Protein AF-0000000084344601 (afdb_homodimer)

Nearest PDB structures (foldseek):
  6swl-assembly2_B  TM=9.431E-01  e=1.124E-11  Geobacillus stearothermophilus
  3b2n-assembly1_A  TM=9.362E-01  e=9.238E-10  Staphylococcus aureus
  4e7p-assembly2_A  TM=9.572E-01  e=5.594E-09  Streptococcus pneumoniae R6
  3eul-assembly2_B  TM=9.099E-01  e=3.622E-09  Mycobacterium tuberculosis
  6ekh-assembly1_Y  TM=9.350E-01  e=5.232E-08  Methanococcus maripaludis

InterPro domains:
  IPR001789 Signal transduction response regulator, receiver domain [PF00072] (4-116)
  IPR001789 Signal transduction response regulator, receiver domain [PS50110] (3-120)
  IPR001789 Signal transduction response regulator, receiver domain [SM00448] (2-116)
  IPR011006 CheY-like superfamily [SSF52172] (1-137)
  IPR051552 Hexose Phosphate Transport Regulator [PTHR42713] (1-142)

Secondary structure (DSSP, 8-state):
-EEEEEE-S-HHHHHHHHHHHHTSS--EEEEEEESSHHHHHHHHHHS--SEEEE-SS-SSS-HHHHHHHHHHTT---EEEEEES---HHHHHHHHHTT-SEEEESSPPHHHHHHHHHHHHHHHHHHHHHHHHHHTS-HHHHHHHHHHHHHS-S--TT------S---------TTS---HHHHHHHHHHHHTTTS---/-EEEEEE-S-HHHHHHHHHHHHTSS--EEEEEEESSHHHHHHHHHHS--SEEEE-SS-SSS-HHHHHHHHHHTT---EEEEEES---HHHHHHHHHTT-SEEEESSPPHHHHHHHHHHHHHHHHHHHHHHHHHHHS-HHHHHHHHHHHHHS-S--TT------S---------TTS---HHHHHHHHHHHHTTTS---

Foldseek 3Di:
DAAEEEEALDPVVLVVVVVLVVPDPDDYDHYYYYNALVVVLVVVVVDLHAEYEYEADGPPAGDLNSLVVCVVVVRNYAYEYEYQDPDPVVVVSCVVSVHQYYHHPPDDSVNVVVSVVSSVVVVVVVVVVLVVLLLPDPVVVCVVCCVVCVVPDPNPPPPPPVDDDDDHDDDDDVVPVPPPVVVCCVCCVPPVVPHVPD/DAAEEEEALDPVVLVVVVVLVVPDPDDYDHYYYYNALVVVLVVVVVDLHAEYEYEQDGPPHGDLNSLVVCVVLVRNYAYEYEYQDPDPVVVVSCVVSVHQYYHHPPDDSVNVVVSVVSSVVVVVVVVVVVVVLVPAAQVVVCVVVVVVPVVPDDPPNPVPPVPDDDDHGHDDDVVPVPPPPVVQCVCCVPPVVPHPPD

Sequence (396 aa):
MLNILIVDDEYLIREKLKKYIKESSFSVNLLVEANNGLDALDIIKKFDIHIALTDIRMPLLNGLEFIEEIKKNDYKTKVIFLTGFEKFEYAKKAIDFNAIDYLLKPIKKEVLYKSINKALNLIDKEEKNMLAINNLEENDKYSFLFNLLYDYENLNNCPLNIKNTNFIFITIDLNKSVNNNYIYKFLYNNFINNYEVIMLNILIVDDEYLIREKLKKYIKESSFSVNLLVEANNGLDALDIIKKFDIHIALTDIRMPLLNGLEFIEEIKKNDYKTKVIFLTGFEKFEYAKKAIDFNAIDYLLKPIKKEVLYKSINKALNLIDKEEKNMLAINNLEENDKYSFLFNLLYDYENLNNCPLNIKNTNFIFITIDLNKSVNNNYIYKFLYNNFINNYEVI

Organism: NCBI:txid1533

Structure (mmCIF, N/CA/C/O backbone):
data_AF-0000000084344601-model_v1
#
loop_
_entity.id
_entity.type
_entity.pdbx_description
1 polymer 'Stage 0 sporulation protein A homolog'
#
loop_
_atom_site.group_PDB
_atom_site.id
_atom_site.type_symbol
_atom_site.label_atom_id
_atom_site.label_alt_id
_atom_site.label_comp_id
_atom_site.label_asym_id
_atom_site.label_entity_id
_atom_site.label_seq_id
_atom_site.pdbx_PDB_ins_code
_atom_site.Cartn_x
_atom_site.Cartn_y
_atom_site.Cartn_z
_atom_site.occupancy
_atom_site.B_iso_or_equiv
_atom_site.auth_seq_id
_atom_site.auth_comp_id
_atom_site.auth_asym_id
_atom_site.auth_atom_id
_atom_site.pdbx_PDB_model_num
ATOM 1 N N . MET A 1 1 ? 16.062 -6.688 -13.141 1 83.56 1 MET A N 1
ATOM 2 C CA . MET A 1 1 ? 15.336 -7.82 -13.703 1 83.56 1 MET A CA 1
ATOM 3 C C . MET A 1 1 ? 14.344 -8.383 -12.688 1 83.56 1 MET A C 1
ATOM 5 O O . MET A 1 1 ? 14.578 -8.305 -11.477 1 83.56 1 MET A O 1
ATOM 9 N N . LEU A 1 2 ? 13.188 -8.945 -13.234 1 94 2 LEU A N 1
ATOM 10 C CA . LEU A 1 2 ? 12.039 -9.281 -12.406 1 94 2 LEU A CA 1
ATOM 11 C C . LEU A 1 2 ? 11.953 -10.789 -12.195 1 94 2 LEU A C 1
ATOM 13 O O . LEU A 1 2 ? 12.109 -11.57 -13.141 1 94 2 LEU A O 1
ATOM 17 N N . ASN A 1 3 ? 11.852 -11.242 -10.984 1 97.38 3 ASN A N 1
ATOM 18 C CA . ASN A 1 3 ? 11.516 -12.617 -10.641 1 97.38 3 ASN A CA 1
ATOM 19 C C . ASN A 1 3 ? 10.047 -12.766 -10.266 1 97.38 3 ASN A C 1
ATOM 21 O O . ASN A 1 3 ? 9.578 -12.148 -9.312 1 97.38 3 ASN A O 1
ATOM 25 N N . ILE A 1 4 ? 9.344 -13.594 -11.055 1 98.56 4 ILE A N 1
ATOM 26 C CA . ILE A 1 4 ? 7.902 -13.727 -10.883 1 98.56 4 ILE A CA 1
ATOM 27 C C . ILE A 1 4 ? 7.559 -15.18 -10.57 1 98.56 4 ILE A C 1
ATOM 29 O O . ILE A 1 4 ? 8.102 -16.109 -11.18 1 98.56 4 ILE A O 1
ATOM 33 N N . LEU A 1 5 ? 6.75 -15.344 -9.617 1 98.81 5 LEU A N 1
ATOM 34 C CA . LEU A 1 5 ? 6.227 -16.656 -9.234 1 98.81 5 LEU A CA 1
ATOM 35 C C . LEU A 1 5 ? 4.742 -16.766 -9.57 1 98.81 5 LEU A C 1
ATOM 37 O O . LEU A 1 5 ? 3.955 -15.883 -9.227 1 98.81 5 LEU A O 1
ATOM 41 N N . ILE A 1 6 ? 4.414 -17.75 -10.32 1 98.75 6 ILE A N 1
ATOM 42 C CA . ILE A 1 6 ? 3.021 -18.047 -10.633 1 98.75 6 ILE A CA 1
ATOM 43 C C . ILE A 1 6 ? 2.547 -19.234 -9.797 1 98.75 6 ILE A C 1
ATOM 45 O O . ILE A 1 6 ? 3.16 -20.312 -9.82 1 98.75 6 ILE A O 1
ATOM 49 N N . VAL A 1 7 ? 1.423 -19.047 -9.062 1 98.75 7 VAL A N 1
ATOM 50 C CA . VAL A 1 7 ? 0.937 -20.078 -8.156 1 98.75 7 VAL A CA 1
ATOM 51 C C . VAL A 1 7 ? -0.523 -20.406 -8.469 1 98.75 7 VAL A C 1
ATOM 53 O O . VAL A 1 7 ? -1.406 -19.562 -8.258 1 98.75 7 VAL A O 1
ATOM 56 N N . ASP A 1 8 ? -0.803 -21.578 -8.961 1 98.31 8 ASP A N 1
ATOM 57 C CA . ASP A 1 8 ? -2.139 -22.047 -9.32 1 98.31 8 ASP A CA 1
ATOM 58 C C . ASP A 1 8 ? -2.178 -23.562 -9.43 1 98.31 8 ASP A C 1
ATOM 60 O O . ASP A 1 8 ? -1.248 -24.172 -9.961 1 98.31 8 ASP A O 1
ATOM 64 N N . ASP A 1 9 ? -3.236 -24.141 -8.875 1 97.81 9 ASP A N 1
ATOM 65 C CA . ASP A 1 9 ? -3.268 -25.594 -8.898 1 97.81 9 ASP A CA 1
ATOM 66 C C . ASP A 1 9 ? -3.643 -26.109 -10.289 1 97.81 9 ASP A C 1
ATOM 68 O O . ASP A 1 9 ? -3.434 -27.281 -10.594 1 97.81 9 ASP A O 1
ATOM 72 N N . GLU A 1 10 ? -4.176 -25.266 -11.133 1 97 10 GLU A N 1
ATOM 73 C CA . GLU A 1 10 ? -4.559 -25.656 -12.484 1 97 10 GLU A CA 1
ATOM 74 C C . GLU A 1 10 ? -3.434 -25.391 -13.477 1 97 10 GLU A C 1
ATOM 76 O O . GLU A 1 10 ? -3.076 -24.25 -13.727 1 97 10 GLU A O 1
ATOM 81 N N . TYR A 1 11 ? -2.98 -26.453 -14.07 1 97.12 11 TYR A N 1
ATOM 82 C CA . TYR A 1 11 ? -1.851 -26.406 -14.992 1 97.12 11 TYR A CA 1
ATOM 83 C C . TYR A 1 11 ? -2.125 -25.438 -16.141 1 97.12 11 TYR A C 1
ATOM 85 O O . TYR A 1 11 ? -1.258 -24.641 -16.516 1 97.12 11 TYR A O 1
ATOM 93 N N . LEU A 1 12 ? -3.34 -25.484 -16.703 1 97.06 12 LEU A N 1
ATOM 94 C CA . LEU A 1 12 ? -3.684 -24.672 -17.875 1 97.06 12 LEU A CA 1
ATOM 95 C C . LEU A 1 12 ? -3.65 -23.188 -17.547 1 97.06 12 LEU A C 1
ATOM 97 O O . LEU A 1 12 ? -3.303 -22.359 -18.391 1 97.06 12 LEU A O 1
ATOM 101 N N . ILE A 1 13 ? -3.977 -22.812 -16.344 1 97.06 13 ILE A N 1
ATOM 102 C CA . ILE A 1 13 ? -3.953 -21.422 -15.914 1 97.06 13 ILE A CA 1
ATOM 103 C C . ILE A 1 13 ? -2.508 -20.938 -15.805 1 97.06 13 ILE A C 1
ATOM 105 O O . ILE A 1 13 ? -2.18 -19.844 -16.266 1 97.06 13 ILE A O 1
ATOM 109 N N . ARG A 1 14 ? -1.645 -21.797 -15.234 1 98.25 14 ARG A N 1
ATOM 110 C CA . ARG A 1 14 ? -0.236 -21.422 -15.133 1 98.25 14 ARG A CA 1
ATOM 111 C C . ARG A 1 14 ? 0.372 -21.203 -16.516 1 98.25 14 ARG A C 1
ATOM 113 O O . ARG A 1 14 ? 1.075 -20.203 -16.719 1 98.25 14 ARG A O 1
ATOM 120 N N . GLU A 1 15 ? 0.063 -22.062 -17.406 1 97.62 15 GLU A N 1
ATOM 121 C CA . GLU A 1 15 ? 0.603 -21.953 -18.766 1 97.62 15 GLU A CA 1
ATOM 122 C C . GLU A 1 15 ? 0.131 -20.672 -19.438 1 97.62 15 GLU A C 1
ATOM 124 O O . GLU A 1 15 ? 0.909 -20 -20.125 1 97.62 15 GLU A O 1
ATOM 129 N N . LYS A 1 16 ? -1.14 -20.375 -19.297 1 97.56 16 LYS A N 1
ATOM 130 C CA . LYS A 1 16 ? -1.704 -19.156 -19.859 1 97.56 16 LYS A CA 1
ATOM 131 C C . LYS A 1 16 ? -1.012 -17.922 -19.312 1 97.56 16 LYS A C 1
ATOM 133 O O . LYS A 1 16 ? -0.646 -17.016 -20.062 1 97.56 16 LYS A O 1
ATOM 138 N N . LEU A 1 17 ? -0.793 -17.844 -18.016 1 98.12 17 LEU A N 1
ATOM 139 C CA . LEU A 1 17 ? -0.157 -16.703 -17.375 1 98.12 17 LEU A CA 1
ATOM 140 C C . LEU A 1 17 ? 1.299 -16.578 -17.797 1 98.12 17 LEU A C 1
ATOM 142 O O . LEU A 1 17 ? 1.79 -15.469 -18.016 1 98.12 17 LEU A O 1
ATOM 146 N N . LYS A 1 18 ? 1.934 -17.734 -17.922 1 97.94 18 LYS A N 1
ATOM 147 C CA . LYS A 1 18 ? 3.305 -17.719 -18.422 1 97.94 18 LYS A CA 1
ATOM 148 C C . LYS A 1 18 ? 3.377 -17.094 -19.812 1 97.94 18 LYS A C 1
ATOM 150 O O . LYS A 1 18 ? 4.262 -16.266 -20.078 1 97.94 18 LYS A O 1
ATOM 155 N N . LYS A 1 19 ? 2.457 -17.531 -20.609 1 97.25 19 LYS A N 1
ATOM 156 C CA . LYS A 1 19 ? 2.408 -17 -21.953 1 97.25 19 LYS A CA 1
ATOM 157 C C . LYS A 1 19 ? 2.201 -15.484 -21.953 1 97.25 19 LYS A C 1
ATOM 159 O O . LYS A 1 19 ? 2.873 -14.75 -22.672 1 97.25 19 LYS A O 1
ATOM 164 N N . TYR A 1 20 ? 1.241 -14.953 -21.109 1 97.75 20 TYR A N 1
ATOM 165 C CA . TYR A 1 20 ? 0.985 -13.523 -20.984 1 97.75 20 TYR A CA 1
ATOM 166 C C . TYR A 1 20 ? 2.252 -12.773 -20.594 1 97.75 20 TYR A C 1
ATOM 168 O O . TYR A 1 20 ? 2.562 -11.727 -21.156 1 97.75 20 TYR A O 1
ATOM 176 N N . ILE A 1 21 ? 3.023 -13.367 -19.656 1 97.88 21 ILE A N 1
ATOM 177 C CA . ILE A 1 21 ? 4.207 -12.695 -19.125 1 97.88 21 ILE A CA 1
ATOM 178 C C . ILE A 1 21 ? 5.309 -12.688 -20.188 1 97.88 21 ILE A C 1
ATOM 180 O O . ILE A 1 21 ? 5.973 -11.664 -20.391 1 97.88 21 ILE A O 1
ATOM 184 N N . LYS A 1 22 ? 5.469 -13.773 -20.859 1 96.31 22 LYS A N 1
ATOM 185 C CA . LYS A 1 22 ? 6.504 -13.891 -21.891 1 96.31 22 LYS A CA 1
ATOM 186 C C . LYS A 1 22 ? 6.234 -12.938 -23.047 1 96.31 22 LYS A C 1
ATOM 188 O O . LYS A 1 22 ? 7.172 -12.438 -23.688 1 96.31 22 LYS A O 1
ATOM 193 N N . GLU A 1 23 ? 4.988 -12.695 -23.312 1 96.31 23 GLU A N 1
ATOM 194 C CA . GLU A 1 23 ? 4.598 -11.82 -24.422 1 96.31 23 GLU A CA 1
ATOM 195 C C . GLU A 1 23 ? 4.668 -10.352 -24 1 96.31 23 GLU A C 1
ATOM 197 O O . GLU A 1 23 ? 4.535 -9.461 -24.844 1 96.31 23 GLU A O 1
ATOM 202 N N . SER A 1 24 ? 4.852 -10.102 -22.75 1 95.88 24 SER A N 1
ATOM 203 C CA . SER A 1 24 ? 4.879 -8.734 -22.234 1 95.88 24 SER A CA 1
ATOM 204 C C . SER A 1 24 ? 6.238 -8.078 -22.469 1 95.88 24 SER A C 1
ATOM 206 O O . SER A 1 24 ? 7.16 -8.719 -22.984 1 95.88 24 SER A O 1
ATOM 208 N N . SER A 1 25 ? 6.324 -6.762 -22.141 1 94.56 25 SER A N 1
ATOM 209 C CA . SER A 1 25 ? 7.57 -6.016 -22.266 1 94.56 25 SER A CA 1
ATOM 210 C C . SER A 1 25 ? 8.367 -6.039 -20.969 1 94.56 25 SER A C 1
ATOM 212 O O . SER A 1 25 ? 9.359 -5.324 -20.828 1 94.56 25 SER A O 1
ATOM 214 N N . PHE A 1 26 ? 7.922 -6.879 -20.031 1 95.12 26 PHE A N 1
ATOM 215 C CA . PHE A 1 26 ? 8.609 -6.926 -18.734 1 95.12 26 PHE A CA 1
ATOM 216 C C . PHE A 1 26 ? 9.969 -7.594 -18.875 1 95.12 26 PHE A C 1
ATOM 218 O O . PHE A 1 26 ? 10.117 -8.578 -19.609 1 95.12 26 PHE A O 1
ATOM 225 N N . SER A 1 27 ? 10.961 -7.078 -18.234 1 94.31 27 SER A N 1
ATOM 226 C CA . SER A 1 27 ? 12.266 -7.719 -18.156 1 94.31 27 SER A CA 1
ATOM 227 C C . SER A 1 27 ? 12.289 -8.797 -17.078 1 94.31 27 SER A C 1
ATOM 229 O O . SER A 1 27 ? 12.672 -8.531 -15.93 1 94.31 27 SER A O 1
ATOM 231 N N . VAL A 1 28 ? 12.016 -10.023 -17.469 1 95.94 28 VAL A N 1
ATOM 232 C CA . VAL A 1 28 ? 11.859 -11.125 -16.516 1 95.94 28 VAL A CA 1
ATOM 233 C C . VAL A 1 28 ? 13.148 -11.938 -16.453 1 95.94 28 VAL A C 1
ATOM 235 O O . VAL A 1 28 ? 13.656 -12.383 -17.5 1 95.94 28 VAL A O 1
ATOM 238 N N . ASN A 1 29 ? 13.664 -12.031 -15.352 1 95 29 ASN A N 1
ATOM 239 C CA . ASN A 1 29 ? 14.859 -12.836 -15.117 1 95 29 ASN A CA 1
ATOM 240 C C . ASN A 1 29 ? 14.508 -14.273 -14.766 1 95 29 ASN A C 1
ATOM 242 O O . ASN A 1 29 ? 15.133 -15.211 -15.258 1 95 29 ASN A O 1
ATOM 246 N N . LEU A 1 30 ? 13.555 -14.422 -13.891 1 96.19 30 LEU A N 1
ATOM 247 C CA . LEU A 1 30 ? 13.125 -15.727 -13.406 1 96.19 30 LEU A CA 1
ATOM 248 C C . LEU A 1 30 ? 11.602 -15.828 -13.406 1 96.19 30 LEU A C 1
ATOM 250 O O . LEU A 1 30 ? 10.914 -14.93 -12.93 1 96.19 30 LEU A O 1
ATOM 254 N N . LEU A 1 31 ? 11.117 -16.828 -14.102 1 98.06 31 LEU A N 1
ATOM 255 C CA . LEU A 1 31 ? 9.695 -17.156 -14.102 1 98.06 31 LEU A CA 1
ATOM 256 C C . LEU A 1 31 ? 9.461 -18.594 -13.633 1 98.06 31 LEU A C 1
ATOM 258 O O . LEU A 1 31 ? 9.758 -19.547 -14.359 1 98.06 31 LEU A O 1
ATOM 262 N N . VAL A 1 32 ? 9.008 -18.734 -12.391 1 98.19 32 VAL A N 1
ATOM 263 C CA . VAL A 1 32 ? 8.836 -20.062 -11.797 1 98.19 32 VAL A CA 1
ATOM 264 C C . VAL A 1 32 ? 7.379 -20.266 -11.398 1 98.19 32 VAL A C 1
ATOM 266 O O . VAL A 1 32 ? 6.598 -19.312 -11.375 1 98.19 32 VAL A O 1
ATOM 269 N N . GLU A 1 33 ? 7.031 -21.516 -11.195 1 98.44 33 GLU A N 1
ATOM 270 C CA . GLU A 1 33 ? 5.637 -21.844 -10.922 1 98.44 33 GLU A CA 1
ATOM 271 C C . GLU A 1 33 ? 5.52 -22.781 -9.727 1 98.44 33 GLU A C 1
ATOM 273 O O . GLU A 1 33 ? 6.477 -23.484 -9.391 1 98.44 33 GLU A O 1
ATOM 278 N N . ALA A 1 34 ? 4.395 -22.766 -9.07 1 98.5 34 ALA A N 1
ATOM 279 C CA . ALA A 1 34 ? 3.99 -23.703 -8.023 1 98.5 34 ALA A CA 1
ATOM 280 C C . ALA A 1 34 ? 2.512 -24.047 -8.141 1 98.5 34 ALA A C 1
ATOM 282 O O . ALA A 1 34 ? 1.724 -23.281 -8.695 1 98.5 34 ALA A O 1
ATOM 283 N N . ASN A 1 35 ? 2.16 -25.203 -7.633 1 97.81 35 ASN A N 1
ATOM 284 C CA . ASN A 1 35 ? 0.772 -25.625 -7.777 1 97.81 35 ASN A CA 1
ATOM 285 C C . ASN A 1 35 ? 0.037 -25.594 -6.438 1 97.81 35 ASN A C 1
ATOM 287 O O . ASN A 1 35 ? -1.095 -26.062 -6.336 1 97.81 35 ASN A O 1
ATOM 291 N N . ASN A 1 36 ? 0.717 -25.109 -5.449 1 97.62 36 ASN A N 1
ATOM 292 C CA . ASN A 1 36 ? 0.125 -24.875 -4.133 1 97.62 36 ASN A CA 1
ATOM 293 C C . ASN A 1 36 ? 0.944 -23.875 -3.32 1 97.62 36 ASN A C 1
ATOM 295 O O . ASN A 1 36 ? 2.072 -23.547 -3.689 1 97.62 36 ASN A O 1
ATOM 299 N N . GLY A 1 37 ? 0.328 -23.391 -2.188 1 97.81 37 GLY A N 1
ATOM 300 C CA . GLY A 1 37 ? 0.957 -22.344 -1.388 1 97.81 37 GLY A CA 1
ATOM 301 C C . GLY A 1 37 ? 2.225 -22.812 -0.697 1 97.81 37 GLY A C 1
ATOM 302 O O . GLY A 1 37 ? 3.148 -22.016 -0.486 1 97.81 37 GLY A O 1
ATOM 303 N N . LEU A 1 38 ? 2.268 -24.094 -0.333 1 97.56 38 LEU A N 1
ATOM 304 C CA . LEU A 1 38 ? 3.436 -24.609 0.364 1 97.56 38 LEU A CA 1
ATOM 305 C C . LEU A 1 38 ? 4.656 -24.625 -0.551 1 97.56 38 LEU A C 1
ATOM 307 O O . LEU A 1 38 ? 5.734 -24.172 -0.16 1 97.56 38 LEU A O 1
ATOM 311 N N . ASP A 1 39 ? 4.441 -25.156 -1.732 1 98 39 ASP A N 1
ATOM 312 C CA . ASP A 1 39 ? 5.512 -25.156 -2.725 1 98 39 ASP A CA 1
ATOM 313 C C . ASP A 1 39 ? 5.938 -23.734 -3.061 1 98 39 ASP A C 1
ATOM 315 O O . ASP A 1 39 ? 7.129 -23.453 -3.242 1 98 39 ASP A O 1
ATOM 319 N N . ALA A 1 40 ? 4.98 -22.844 -3.172 1 98.56 40 ALA A N 1
ATOM 320 C CA . ALA A 1 40 ? 5.262 -21.438 -3.459 1 98.56 40 ALA A CA 1
ATOM 321 C C . ALA A 1 40 ? 6.156 -20.828 -2.385 1 98.56 40 ALA A C 1
ATOM 323 O O . ALA A 1 40 ? 7.105 -20.109 -2.695 1 98.56 40 ALA A O 1
ATOM 324 N N . LEU A 1 41 ? 5.836 -21.109 -1.119 1 97.31 41 LEU A N 1
ATOM 325 C CA . LEU A 1 41 ? 6.613 -20.594 -0.001 1 97.31 41 LEU A CA 1
ATOM 326 C C . LEU A 1 41 ? 8.047 -21.109 -0.05 1 97.31 41 LEU A C 1
ATOM 328 O O . LEU A 1 41 ? 8.992 -20.359 0.218 1 97.31 41 LEU A O 1
ATOM 332 N N . ASP A 1 42 ? 8.203 -22.391 -0.429 1 96.88 42 ASP A N 1
ATOM 333 C CA . ASP A 1 42 ? 9.531 -22.969 -0.557 1 96.88 42 ASP A CA 1
ATOM 334 C C . ASP A 1 42 ? 10.352 -22.234 -1.616 1 96.88 42 ASP A C 1
ATOM 336 O O . ASP A 1 42 ? 11.555 -22.031 -1.438 1 96.88 42 ASP A O 1
ATOM 340 N N . ILE A 1 43 ? 9.719 -21.859 -2.656 1 98.12 43 ILE A N 1
ATOM 341 C CA . ILE A 1 43 ? 10.391 -21.172 -3.744 1 98.12 43 ILE A CA 1
ATOM 342 C C . ILE A 1 43 ? 10.828 -19.781 -3.277 1 98.12 43 ILE A C 1
ATOM 344 O O . ILE A 1 43 ? 11.945 -19.344 -3.566 1 98.12 43 ILE A O 1
ATOM 348 N N . ILE A 1 44 ? 9.977 -19.094 -2.539 1 96.44 44 ILE A N 1
ATOM 349 C CA . ILE A 1 44 ? 10.273 -17.75 -2.062 1 96.44 44 ILE A CA 1
ATOM 350 C C . ILE A 1 44 ? 11.461 -17.797 -1.104 1 96.44 44 ILE A C 1
ATOM 352 O O . ILE A 1 44 ? 12.281 -16.875 -1.077 1 96.44 44 ILE A O 1
ATOM 356 N N . LYS A 1 45 ? 11.578 -18.906 -0.412 1 90.44 45 LYS A N 1
ATOM 357 C CA . LYS A 1 45 ? 12.688 -19.094 0.518 1 90.44 45 LYS A CA 1
ATOM 358 C C . LYS A 1 45 ? 14.008 -19.25 -0.229 1 90.44 45 LYS A C 1
ATOM 360 O O . LYS A 1 45 ? 15.062 -18.875 0.28 1 90.44 45 LYS A O 1
ATOM 365 N N . LYS A 1 46 ? 13.906 -19.797 -1.403 1 91.38 46 LYS A N 1
ATOM 366 C CA . LYS A 1 46 ? 15.102 -20.172 -2.154 1 91.38 46 LYS A CA 1
ATOM 367 C C . LYS A 1 46 ? 15.5 -19.078 -3.137 1 91.38 46 LYS A C 1
ATOM 369 O O . LYS A 1 46 ? 16.672 -18.938 -3.473 1 91.38 46 LYS A O 1
ATOM 374 N N . PHE A 1 47 ? 14.469 -18.359 -3.572 1 92.69 47 PHE A N 1
ATOM 375 C CA . PHE A 1 47 ? 14.711 -17.359 -4.602 1 92.69 47 PHE A CA 1
ATOM 376 C C . PHE A 1 47 ? 14.172 -16 -4.172 1 92.69 47 PHE A C 1
ATOM 378 O O . PHE A 1 47 ? 13.211 -15.93 -3.398 1 92.69 47 PHE A O 1
ATOM 385 N N . ASP A 1 48 ? 14.797 -14.938 -4.648 1 92.38 48 ASP A N 1
ATOM 386 C CA . ASP A 1 48 ? 14.281 -13.586 -4.434 1 92.38 48 ASP A CA 1
ATOM 387 C C . ASP A 1 48 ? 13.125 -13.281 -5.387 1 92.38 48 ASP A C 1
ATOM 389 O O . ASP A 1 48 ? 13.336 -12.734 -6.469 1 92.38 48 ASP A O 1
ATOM 393 N N . ILE A 1 49 ? 11.984 -13.602 -4.988 1 97.81 49 ILE A N 1
ATOM 394 C CA . ILE A 1 49 ? 10.797 -13.391 -5.805 1 97.81 49 ILE A CA 1
ATOM 395 C C . ILE A 1 49 ? 10.25 -11.984 -5.574 1 97.81 49 ILE A C 1
ATOM 397 O O . ILE A 1 49 ? 9.977 -11.602 -4.434 1 97.81 49 ILE A O 1
ATOM 401 N N . HIS A 1 50 ? 10.055 -11.289 -6.652 1 97.81 50 HIS A N 1
ATOM 402 C CA . HIS A 1 50 ? 9.57 -9.922 -6.535 1 97.81 50 HIS A CA 1
ATOM 403 C C . HIS A 1 50 ? 8.047 -9.883 -6.508 1 97.81 50 HIS A C 1
ATOM 405 O O . HIS A 1 50 ? 7.453 -9.164 -5.699 1 97.81 50 HIS A O 1
ATOM 411 N N . ILE A 1 51 ? 7.41 -10.648 -7.395 1 98.56 51 ILE A N 1
ATOM 412 C CA . ILE A 1 51 ? 5.957 -10.648 -7.539 1 98.56 51 ILE A CA 1
ATOM 413 C C . ILE A 1 51 ? 5.438 -12.078 -7.555 1 98.56 51 ILE A C 1
ATOM 415 O O . ILE A 1 51 ? 6.008 -12.945 -8.219 1 98.56 51 ILE A O 1
ATOM 419 N N . ALA A 1 52 ? 4.449 -12.336 -6.809 1 98.81 52 ALA A N 1
ATOM 420 C CA . ALA A 1 52 ? 3.74 -13.617 -6.859 1 98.81 52 ALA A CA 1
ATOM 421 C C . ALA A 1 52 ? 2.314 -13.43 -7.371 1 98.81 52 ALA A C 1
ATOM 423 O O . ALA A 1 52 ? 1.541 -12.648 -6.809 1 98.81 52 ALA A O 1
ATOM 424 N N . LEU A 1 53 ? 1.981 -14.07 -8.477 1 98.81 53 LEU A N 1
ATOM 425 C CA . LEU A 1 53 ? 0.616 -14.203 -8.969 1 98.81 53 LEU A CA 1
ATOM 426 C C . LEU A 1 53 ? -0.033 -15.477 -8.445 1 98.81 53 LEU A C 1
ATOM 428 O O . LEU A 1 53 ? 0.399 -16.578 -8.773 1 98.81 53 LEU A O 1
ATOM 432 N N . THR A 1 54 ? -1.074 -15.305 -7.621 1 98.62 54 THR A N 1
ATOM 433 C CA . THR A 1 54 ? -1.501 -16.516 -6.922 1 98.62 54 THR A CA 1
ATOM 434 C C . THR A 1 54 ? -3.021 -16.641 -6.934 1 98.62 54 THR A C 1
ATOM 436 O O . THR A 1 54 ? -3.732 -15.641 -6.785 1 98.62 54 THR A O 1
ATOM 439 N N . ASP A 1 55 ? -3.492 -17.812 -7.121 1 98.31 55 ASP A N 1
ATOM 440 C CA . ASP A 1 55 ? -4.875 -18.172 -6.828 1 98.31 55 ASP A CA 1
ATOM 441 C C . ASP A 1 55 ? -5.137 -18.172 -5.324 1 98.31 55 ASP A C 1
ATOM 443 O O . ASP A 1 55 ? -4.199 -18.234 -4.527 1 98.31 55 ASP A O 1
ATOM 447 N N . ILE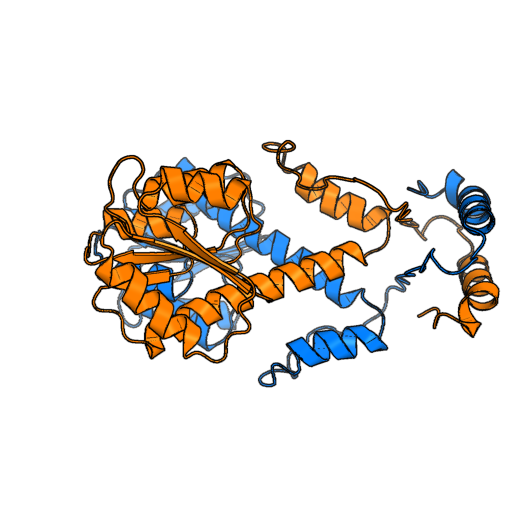 A 1 56 ? -6.398 -18.094 -4.977 1 98.12 56 ILE A N 1
ATOM 448 C CA . ILE A 1 56 ? -6.742 -18.125 -3.561 1 98.12 56 ILE A CA 1
ATOM 449 C C . ILE A 1 56 ? -7.031 -19.562 -3.131 1 98.12 56 ILE A C 1
ATOM 451 O O . ILE A 1 56 ? -6.48 -20.047 -2.137 1 98.12 56 ILE A O 1
ATOM 455 N N . ARG A 1 57 ? -7.891 -20.219 -3.885 1 97.12 57 ARG A N 1
ATOM 456 C CA . ARG A 1 57 ? -8.242 -21.594 -3.521 1 97.12 57 ARG A CA 1
ATOM 457 C C . ARG A 1 57 ? -7.289 -22.594 -4.16 1 97.12 57 ARG A C 1
ATOM 459 O O . ARG A 1 57 ? -7.301 -22.781 -5.379 1 97.12 57 ARG A O 1
ATOM 466 N N . MET A 1 58 ? -6.496 -23.219 -3.402 1 97.25 58 MET A N 1
ATOM 467 C CA . MET A 1 58 ? -5.559 -24.25 -3.809 1 97.25 58 MET A CA 1
ATOM 468 C C . MET A 1 58 ? -5.34 -25.266 -2.682 1 97.25 58 MET A C 1
ATOM 470 O O . MET A 1 58 ? -5.613 -24.969 -1.519 1 97.25 58 MET A O 1
ATOM 474 N N . PRO A 1 59 ? -4.891 -26.422 -3.02 1 96.62 59 PRO A N 1
ATOM 475 C CA . PRO A 1 59 ? -4.652 -27.422 -1.975 1 96.62 59 PRO A CA 1
ATOM 476 C C . PRO A 1 59 ? -3.492 -27.047 -1.054 1 96.62 59 PRO A C 1
ATOM 478 O O . PRO A 1 59 ? -2.693 -26.172 -1.387 1 96.62 59 PRO A O 1
ATOM 481 N N . LEU A 1 60 ? -3.449 -27.672 0.243 1 96.38 60 LEU A N 1
ATOM 482 C CA . LEU A 1 60 ? -2.393 -27.547 1.242 1 96.38 60 LEU A CA 1
ATOM 483 C C . LEU A 1 60 ? -2.408 -26.172 1.888 1 96.38 60 LEU A C 1
ATOM 485 O O . LEU A 1 60 ? -3.189 -25.922 2.807 1 96.38 60 LEU A O 1
ATOM 489 N N . LEU A 1 61 ? -1.721 -25.219 1.267 1 96.75 61 LEU A N 1
ATOM 490 C CA . LEU A 1 61 ? -1.745 -23.828 1.701 1 96.75 61 LEU A CA 1
ATOM 491 C C . LEU A 1 61 ? -2.408 -22.938 0.65 1 96.75 61 LEU A C 1
ATOM 493 O O . LEU A 1 61 ? -1.96 -22.891 -0.498 1 96.75 61 LEU A O 1
ATOM 497 N N . ASN A 1 62 ? -3.514 -22.297 1.043 1 97.06 62 ASN A N 1
ATOM 498 C CA . ASN A 1 62 ? -4.223 -21.484 0.051 1 97.06 62 ASN A CA 1
ATOM 499 C C . ASN A 1 62 ? -3.58 -20.125 -0.126 1 97.06 62 ASN A C 1
ATOM 501 O O . ASN A 1 62 ? -2.619 -19.781 0.57 1 97.06 62 ASN A O 1
ATOM 505 N N . GLY A 1 63 ? -4.125 -19.359 -1.004 1 98.12 63 GLY A N 1
ATOM 506 C CA . GLY A 1 63 ? -3.514 -18.094 -1.361 1 98.12 63 GLY A CA 1
ATOM 507 C C . GLY A 1 63 ? -3.492 -17.094 -0.216 1 98.12 63 GLY A C 1
ATOM 508 O O . GLY A 1 63 ? -2.533 -16.344 -0.065 1 98.12 63 GLY A O 1
ATOM 509 N N . LEU A 1 64 ? -4.52 -17.062 0.599 1 97.94 64 LEU A N 1
ATOM 510 C CA . LEU A 1 64 ? -4.605 -16.109 1.709 1 97.94 64 LEU A CA 1
ATOM 511 C C . LEU A 1 64 ? -3.656 -16.516 2.834 1 97.94 64 LEU A C 1
ATOM 513 O O . LEU A 1 64 ? -3.023 -15.648 3.449 1 97.94 64 LEU A O 1
ATOM 517 N N . GLU A 1 65 ? -3.576 -17.75 3.109 1 97.44 65 GLU A N 1
ATOM 518 C CA . GLU A 1 65 ? -2.594 -18.25 4.066 1 97.44 65 GLU A CA 1
ATOM 519 C C . GLU A 1 65 ? -1.17 -17.984 3.582 1 97.44 65 GLU A C 1
ATOM 521 O O . GLU A 1 65 ? -0.289 -17.656 4.379 1 97.44 65 GLU A O 1
ATOM 526 N N . PHE A 1 66 ? -0.993 -18.203 2.27 1 98.06 66 PHE A N 1
ATOM 527 C CA . PHE A 1 66 ? 0.292 -17.969 1.62 1 98.06 66 PHE A CA 1
ATOM 528 C C . PHE A 1 66 ? 0.762 -16.547 1.855 1 98.06 66 PHE A C 1
ATOM 530 O O . PHE A 1 66 ? 1.887 -16.328 2.309 1 98.06 66 PHE A O 1
ATOM 537 N N . ILE A 1 67 ? -0.11 -15.508 1.633 1 97.62 67 ILE A N 1
ATOM 538 C CA . ILE A 1 67 ? 0.284 -14.109 1.809 1 97.62 67 ILE A CA 1
ATOM 539 C C . ILE A 1 67 ? 0.516 -13.828 3.291 1 97.62 67 ILE A C 1
ATOM 541 O O . ILE A 1 67 ? 1.377 -13.016 3.645 1 97.62 67 ILE A O 1
ATOM 545 N N . GLU A 1 68 ? -0.248 -14.453 4.121 1 95.69 68 GLU A N 1
ATOM 546 C CA . GLU A 1 68 ? -0.051 -14.297 5.559 1 95.69 68 GLU A CA 1
ATOM 547 C C . GLU A 1 68 ? 1.354 -14.734 5.973 1 95.69 68 GLU A C 1
ATOM 549 O O . GLU A 1 68 ? 2.008 -14.055 6.77 1 95.69 68 GLU A O 1
ATOM 554 N N . GLU A 1 69 ? 1.777 -15.828 5.441 1 95.06 69 GLU A N 1
ATOM 555 C CA . GLU A 1 69 ? 3.121 -16.328 5.73 1 95.06 69 GLU A CA 1
ATOM 556 C C . GLU A 1 69 ? 4.188 -15.375 5.195 1 95.06 69 GLU A C 1
ATOM 558 O O . GLU A 1 69 ? 5.211 -15.148 5.844 1 95.06 69 GLU A O 1
ATOM 563 N N . ILE A 1 70 ? 3.928 -14.859 4.027 1 94.94 70 ILE A N 1
ATOM 564 C CA . ILE A 1 70 ? 4.848 -13.898 3.439 1 94.94 70 ILE A CA 1
ATOM 565 C C . ILE A 1 70 ? 5.027 -12.711 4.383 1 94.94 70 ILE A C 1
ATOM 567 O O . ILE A 1 70 ? 6.152 -12.273 4.641 1 94.94 70 ILE A O 1
ATOM 571 N N . LYS A 1 71 ? 3.916 -12.203 4.891 1 89.25 71 LYS A N 1
ATOM 572 C CA . LYS A 1 71 ? 3.928 -11.062 5.801 1 89.25 71 LYS A CA 1
ATOM 573 C C . LYS A 1 71 ? 4.598 -11.422 7.125 1 89.25 71 LYS A C 1
ATOM 575 O O . LYS A 1 71 ? 5.445 -10.672 7.617 1 89.25 71 LYS A O 1
ATOM 580 N N . LYS A 1 72 ? 4.234 -12.578 7.625 1 88 72 LYS A N 1
ATOM 581 C CA . LYS A 1 72 ? 4.758 -13.031 8.906 1 88 72 LYS A CA 1
ATOM 582 C C . LYS A 1 72 ? 6.277 -13.156 8.867 1 88 72 LYS A C 1
ATOM 584 O O . LYS A 1 72 ? 6.953 -12.883 9.867 1 88 72 LYS A O 1
ATOM 589 N N . ASN A 1 73 ? 6.785 -13.531 7.758 1 87.19 73 ASN A N 1
ATOM 590 C CA . ASN A 1 73 ? 8.219 -13.781 7.637 1 87.19 73 ASN A CA 1
ATOM 591 C C . ASN A 1 73 ? 8.945 -12.609 6.988 1 87.19 73 ASN A C 1
ATOM 593 O O . ASN A 1 73 ? 10.125 -12.703 6.664 1 87.19 73 ASN A O 1
ATOM 597 N N . ASP A 1 74 ? 8.227 -11.531 6.75 1 85.62 74 ASP A N 1
ATOM 598 C CA . ASP A 1 74 ? 8.727 -10.258 6.238 1 85.62 74 ASP A CA 1
ATOM 599 C C . ASP A 1 74 ? 9.391 -10.438 4.879 1 85.62 74 ASP A C 1
ATOM 601 O O . ASP A 1 74 ? 10.461 -9.867 4.625 1 85.62 74 ASP A O 1
ATOM 605 N N . TYR A 1 75 ? 8.859 -11.391 4.109 1 90 75 TYR A N 1
ATOM 606 C CA . TYR A 1 75 ? 9.312 -11.477 2.725 1 90 75 TYR A CA 1
ATOM 607 C C . TYR A 1 75 ? 8.859 -10.258 1.926 1 90 75 TYR A C 1
ATOM 609 O O . TYR A 1 75 ? 7.762 -9.742 2.143 1 90 75 TYR A O 1
ATOM 617 N N . LYS A 1 76 ? 9.57 -9.844 0.942 1 89.69 76 LYS A N 1
ATOM 618 C CA . LYS A 1 76 ? 9.312 -8.602 0.228 1 89.69 76 LYS A CA 1
ATOM 619 C C . LYS A 1 76 ? 8.422 -8.828 -0.987 1 89.69 76 LYS A C 1
ATOM 621 O O . LYS A 1 76 ? 8.016 -7.883 -1.661 1 89.69 76 LYS A O 1
ATOM 626 N N . THR A 1 77 ? 8.086 -10.031 -1.198 1 96.44 77 THR A N 1
ATOM 627 C CA . THR A 1 77 ? 7.316 -10.414 -2.375 1 96.44 77 THR A CA 1
ATOM 628 C C . THR A 1 77 ? 5.973 -9.695 -2.402 1 96.44 77 THR A C 1
ATOM 630 O O . THR A 1 77 ? 5.246 -9.688 -1.406 1 96.44 77 THR A O 1
ATOM 633 N N . LYS A 1 78 ? 5.656 -9.023 -3.545 1 97.62 78 LYS A N 1
ATOM 634 C CA . LYS A 1 78 ? 4.348 -8.406 -3.758 1 97.62 78 LYS A CA 1
ATOM 635 C C . LYS A 1 78 ? 3.348 -9.422 -4.305 1 97.62 78 LYS A C 1
ATOM 637 O O . LYS A 1 78 ? 3.639 -10.133 -5.27 1 97.62 78 LYS A O 1
ATOM 642 N N . VAL A 1 79 ? 2.184 -9.461 -3.688 1 98.44 79 VAL A N 1
ATOM 643 C CA . VAL A 1 79 ? 1.247 -10.523 -4.031 1 98.44 79 VAL A CA 1
ATOM 644 C C . VAL A 1 79 ? 0.062 -9.938 -4.797 1 98.44 79 VAL A C 1
ATOM 646 O O . VAL A 1 79 ? -0.521 -8.938 -4.383 1 98.44 79 VAL A O 1
ATOM 649 N N . ILE A 1 80 ? -0.272 -10.547 -5.871 1 98.69 80 ILE A N 1
ATOM 650 C CA . ILE A 1 80 ? -1.468 -10.281 -6.664 1 98.69 80 ILE A CA 1
ATOM 651 C C . ILE A 1 80 ? -2.34 -11.531 -6.727 1 98.69 80 ILE A C 1
ATOM 653 O O . ILE A 1 80 ? -1.89 -12.586 -7.168 1 98.69 80 ILE A O 1
ATOM 657 N N . PHE A 1 81 ? -3.557 -11.398 -6.316 1 98.62 81 PHE A N 1
ATOM 658 C CA . PHE A 1 81 ? -4.469 -12.539 -6.363 1 98.62 81 PHE A CA 1
ATOM 659 C C . PHE A 1 81 ? -5.156 -12.617 -7.723 1 98.62 81 PHE A C 1
ATOM 661 O O . PHE A 1 81 ? -5.582 -11.602 -8.273 1 98.62 81 PHE A O 1
ATOM 668 N N . LEU A 1 82 ? -5.219 -13.789 -8.281 1 98 82 LEU A N 1
ATOM 669 C CA . LEU A 1 82 ? -5.98 -14.148 -9.477 1 98 82 LEU A CA 1
ATOM 670 C C . LEU A 1 82 ? -6.977 -15.258 -9.172 1 98 82 LEU A C 1
ATOM 672 O O . LEU A 1 82 ? -6.59 -16.422 -9 1 98 82 LEU A O 1
ATOM 676 N N . THR A 1 83 ? -8.25 -14.93 -9.078 1 95.31 83 THR A N 1
ATOM 677 C CA . THR A 1 83 ? -9.172 -15.945 -8.578 1 95.31 83 THR A CA 1
ATOM 678 C C . THR A 1 83 ? -10.555 -15.773 -9.203 1 95.31 83 THR A C 1
ATOM 680 O O . THR A 1 83 ? -10.859 -14.727 -9.766 1 95.31 83 THR A O 1
ATOM 683 N N . GLY A 1 84 ? -11.352 -16.781 -9.109 1 94.94 84 GLY A N 1
ATOM 684 C CA . GLY A 1 84 ? -12.719 -16.703 -9.594 1 94.94 84 GLY A CA 1
ATOM 685 C C . GLY A 1 84 ? -13.727 -16.391 -8.5 1 94.94 84 GLY A C 1
ATOM 686 O O . GLY A 1 84 ? -14.93 -16.375 -8.75 1 94.94 84 GLY A O 1
ATOM 687 N N . PHE A 1 85 ? -13.258 -16.109 -7.273 1 95.06 85 PHE A N 1
ATOM 688 C CA . PHE A 1 85 ? -14.164 -15.977 -6.141 1 95.06 85 PHE A CA 1
ATOM 689 C C . PHE A 1 85 ? -14.375 -14.516 -5.773 1 95.06 85 PHE A C 1
ATOM 691 O O . PHE A 1 85 ? -13.406 -13.789 -5.504 1 95.06 85 PHE A O 1
ATOM 698 N N . GLU A 1 86 ? -15.562 -14.117 -5.781 1 95.88 86 GLU A N 1
ATOM 699 C CA . GLU A 1 86 ? -15.945 -12.781 -5.332 1 95.88 86 GLU A CA 1
ATOM 700 C C . GLU A 1 86 ? -16.438 -12.812 -3.891 1 95.88 86 GLU A C 1
ATOM 702 O O . GLU A 1 86 ? -17.609 -12.516 -3.627 1 95.88 86 GLU A O 1
ATOM 707 N N . LYS A 1 87 ? -15.578 -13.141 -3.018 1 96.31 87 LYS A N 1
ATOM 708 C CA . LYS A 1 87 ? -15.953 -13.25 -1.61 1 96.31 87 LYS A CA 1
ATOM 709 C C . LYS A 1 87 ? -15.438 -12.062 -0.808 1 96.31 87 LYS A C 1
ATOM 711 O O . LYS A 1 87 ? -14.25 -11.75 -0.852 1 96.31 87 LYS A O 1
ATOM 716 N N . PHE A 1 88 ? -16.281 -11.461 -0.092 1 96.69 88 PHE A N 1
ATOM 717 C CA . PHE A 1 88 ? -15.914 -10.32 0.737 1 96.69 88 PHE A CA 1
ATOM 718 C C . PHE A 1 88 ? -14.773 -10.68 1.686 1 96.69 88 PHE A C 1
ATOM 720 O O . PHE A 1 88 ? -13.812 -9.922 1.823 1 96.69 88 PHE A O 1
ATOM 727 N N . GLU A 1 89 ? -14.945 -11.828 2.312 1 96.5 89 GLU A N 1
ATOM 728 C CA . GLU A 1 89 ? -13.953 -12.25 3.295 1 96.5 89 GLU A CA 1
ATOM 729 C C . GLU A 1 89 ? -12.562 -12.336 2.676 1 96.5 89 GLU A C 1
ATOM 731 O O . GLU A 1 89 ? -11.57 -11.977 3.314 1 96.5 89 GLU A O 1
ATOM 736 N N . TYR A 1 90 ? -12.508 -12.797 1.446 1 97.25 90 TYR A N 1
ATOM 737 C CA . TYR A 1 90 ? -11.227 -12.906 0.752 1 97.25 90 TYR A CA 1
ATOM 738 C C . TYR A 1 90 ? -10.641 -11.531 0.477 1 97.25 90 TYR A C 1
ATOM 740 O O . TYR A 1 90 ? -9.461 -11.281 0.756 1 97.25 90 TYR A O 1
ATOM 748 N N . ALA A 1 91 ? -11.461 -10.672 -0.04 1 96.75 91 ALA A N 1
ATOM 749 C CA . ALA A 1 91 ? -11.008 -9.32 -0.352 1 96.75 91 ALA A CA 1
ATOM 750 C C . ALA A 1 91 ? -10.578 -8.578 0.912 1 96.75 91 ALA A C 1
ATOM 752 O O . ALA A 1 91 ? -9.578 -7.863 0.908 1 96.75 91 ALA A O 1
ATOM 753 N N . LYS A 1 92 ? -11.391 -8.742 1.979 1 96.31 92 LYS A N 1
ATOM 754 C CA . LYS A 1 92 ? -11.055 -8.102 3.25 1 96.31 92 LYS A CA 1
ATOM 755 C C . LYS A 1 92 ? -9.695 -8.562 3.756 1 96.31 92 LYS A C 1
ATOM 757 O O . LYS A 1 92 ? -8.875 -7.746 4.188 1 96.31 92 LYS A O 1
ATOM 762 N N . LYS A 1 93 ? -9.398 -9.836 3.662 1 96.06 93 LYS A N 1
ATOM 763 C CA . LYS A 1 93 ? -8.102 -10.367 4.074 1 96.06 93 LYS A CA 1
ATOM 764 C C . LYS A 1 93 ? -6.984 -9.844 3.174 1 96.06 93 LYS A C 1
ATOM 766 O O . LYS A 1 93 ? -5.871 -9.594 3.643 1 96.06 93 LYS A O 1
ATOM 771 N N . ALA A 1 94 ? -7.316 -9.75 1.887 1 97.12 94 ALA A N 1
ATOM 772 C CA . ALA A 1 94 ? -6.34 -9.195 0.953 1 97.12 94 ALA A CA 1
ATOM 773 C C . ALA A 1 94 ? -5.93 -7.785 1.366 1 97.12 94 ALA A C 1
ATOM 775 O O . ALA A 1 94 ? -4.754 -7.418 1.267 1 97.12 94 ALA A O 1
ATOM 776 N N . ILE A 1 95 ? -6.832 -6.977 1.832 1 95.31 95 ILE A N 1
ATOM 777 C CA . ILE A 1 95 ? -6.535 -5.641 2.332 1 95.31 95 ILE A CA 1
ATOM 778 C C . ILE A 1 95 ? -5.68 -5.738 3.594 1 95.31 95 ILE A C 1
ATOM 780 O O . ILE A 1 95 ? -4.652 -5.062 3.705 1 95.31 95 ILE A O 1
ATOM 784 N N . ASP A 1 96 ? -6.113 -6.668 4.508 1 94.12 96 ASP A N 1
ATOM 785 C CA . ASP A 1 96 ? -5.434 -6.832 5.789 1 94.12 96 ASP A CA 1
ATOM 786 C C . ASP A 1 96 ? -3.949 -7.137 5.59 1 94.12 96 ASP A C 1
ATOM 788 O O . ASP A 1 96 ? -3.104 -6.656 6.344 1 94.12 96 ASP A O 1
ATOM 792 N N . PHE A 1 97 ? -3.682 -7.871 4.523 1 92.81 97 PHE A N 1
ATOM 793 C CA . PHE A 1 97 ? -2.316 -8.344 4.344 1 92.81 97 PHE A CA 1
ATOM 794 C C . PHE A 1 97 ? -1.615 -7.566 3.236 1 92.81 97 PHE A C 1
ATOM 796 O O . PHE A 1 97 ? -0.54 -7.961 2.779 1 92.81 97 PHE A O 1
ATOM 803 N N . ASN A 1 98 ? -2.242 -6.516 2.771 1 93.81 98 ASN A N 1
ATOM 804 C CA . ASN A 1 98 ? -1.668 -5.543 1.847 1 93.81 98 ASN A CA 1
ATOM 805 C C . ASN A 1 98 ? -1.37 -6.172 0.488 1 93.81 98 ASN A C 1
ATOM 807 O O . ASN A 1 98 ? -0.286 -5.98 -0.065 1 93.81 98 ASN A O 1
ATOM 811 N N . ALA A 1 99 ? -2.307 -6.949 0.037 1 96.69 99 ALA A N 1
ATOM 812 C CA . ALA A 1 99 ? -2.188 -7.41 -1.344 1 96.69 99 ALA A CA 1
ATOM 813 C C . ALA A 1 99 ? -2.137 -6.23 -2.312 1 96.69 99 ALA A C 1
ATOM 815 O O . ALA A 1 99 ? -2.773 -5.203 -2.08 1 96.69 99 ALA A O 1
ATOM 816 N N . ILE A 1 100 ? -1.422 -6.457 -3.418 1 96.5 100 ILE A N 1
ATOM 817 C CA . ILE A 1 100 ? -1.295 -5.402 -4.414 1 96.5 100 ILE A CA 1
ATOM 818 C C . ILE A 1 100 ? -2.611 -5.246 -5.176 1 96.5 100 ILE A C 1
ATOM 820 O O . ILE A 1 100 ? -3.004 -4.133 -5.527 1 96.5 100 ILE A O 1
ATOM 824 N N . ASP A 1 101 ? -3.176 -6.398 -5.48 1 97.44 101 ASP A N 1
ATOM 825 C CA . ASP A 1 101 ? -4.383 -6.41 -6.305 1 97.44 101 ASP A CA 1
ATOM 826 C C . ASP A 1 101 ? -5.16 -7.711 -6.125 1 97.44 101 ASP A C 1
ATOM 828 O O . ASP A 1 101 ? -4.641 -8.68 -5.562 1 97.44 101 ASP A O 1
ATOM 832 N N . TYR A 1 102 ? -6.371 -7.672 -6.484 1 98.12 102 TYR A N 1
ATOM 833 C CA . TYR A 1 102 ? -7.328 -8.773 -6.516 1 98.12 102 TYR A CA 1
ATOM 834 C C . TYR A 1 102 ? -8.062 -8.82 -7.852 1 98.12 102 TYR A C 1
ATOM 836 O O . TYR A 1 102 ? -8.977 -8.031 -8.094 1 98.12 102 TYR A O 1
ATOM 844 N N . LEU A 1 103 ? -7.637 -9.75 -8.711 1 97.81 103 LEU A N 1
ATOM 845 C CA . LEU A 1 103 ? -8.164 -9.812 -10.07 1 97.81 103 LEU A CA 1
ATOM 846 C C . LEU A 1 103 ? -9.078 -11.016 -10.25 1 97.81 103 LEU A C 1
ATOM 848 O O . LEU A 1 103 ? -8.734 -12.133 -9.852 1 97.81 103 LEU A O 1
ATOM 852 N N . LEU A 1 104 ? -10.188 -10.812 -10.875 1 97.06 104 LEU A N 1
ATOM 853 C CA . LEU A 1 104 ? -11.164 -11.875 -11.094 1 97.06 104 LEU A CA 1
ATOM 854 C C . LEU A 1 104 ? -10.906 -12.594 -12.406 1 97.06 104 LEU A C 1
ATOM 856 O O . LEU A 1 104 ? -10.609 -11.953 -13.422 1 97.06 104 LEU A O 1
ATOM 860 N N . LYS A 1 105 ? -10.953 -13.914 -12.406 1 96.12 105 LYS A N 1
ATOM 861 C CA . LYS A 1 105 ? -10.914 -14.734 -13.609 1 96.12 105 LYS A CA 1
ATOM 862 C C . LYS A 1 105 ? -12.227 -14.633 -14.383 1 96.12 105 LYS A C 1
ATOM 864 O O . LYS A 1 105 ? -13.305 -14.539 -13.781 1 96.12 105 LYS A O 1
ATOM 869 N N . PRO A 1 106 ? -12.125 -14.617 -15.625 1 96.31 106 PRO A N 1
ATOM 870 C CA . PRO A 1 106 ? -10.922 -14.727 -16.453 1 96.31 106 PRO A CA 1
ATOM 871 C C . PRO A 1 106 ? -10.117 -13.43 -16.5 1 96.31 106 PRO A C 1
ATOM 873 O O . PRO A 1 106 ? -10.695 -12.336 -16.5 1 96.31 106 PRO A O 1
ATOM 876 N N . ILE A 1 107 ? -8.805 -13.602 -16.672 1 94.38 107 ILE A N 1
ATOM 877 C CA . ILE A 1 107 ? -7.934 -12.438 -16.578 1 94.38 107 ILE A CA 1
ATOM 878 C C . ILE A 1 107 ? -7.531 -11.992 -17.984 1 94.38 107 ILE A C 1
ATOM 880 O O . ILE A 1 107 ? -7.043 -12.797 -18.781 1 94.38 107 ILE A O 1
ATOM 884 N N . LYS A 1 108 ? -7.727 -10.734 -18.266 1 94.81 108 LYS A N 1
ATOM 885 C CA . LYS A 1 108 ? -7.219 -10.141 -19.5 1 94.81 108 LYS A CA 1
ATOM 886 C C . LYS A 1 108 ? -5.766 -9.703 -19.344 1 94.81 108 LYS A C 1
ATOM 888 O O . LYS A 1 108 ? -5.367 -9.219 -18.297 1 94.81 108 LYS A O 1
ATOM 893 N N . LYS A 1 109 ? -5.051 -9.727 -20.453 1 95.94 109 LYS A N 1
ATOM 894 C CA . LYS A 1 109 ? -3.631 -9.398 -20.453 1 95.94 109 LYS A CA 1
ATOM 895 C C . LYS A 1 109 ? -3.395 -7.984 -19.906 1 95.94 109 LYS A C 1
ATOM 897 O O . LYS A 1 109 ? -2.543 -7.781 -19.047 1 95.94 109 LYS A O 1
ATOM 902 N N . GLU A 1 110 ? -4.203 -7.094 -20.406 1 95.5 110 GLU A N 1
ATOM 903 C CA . GLU A 1 110 ? -3.99 -5.688 -20.078 1 95.5 110 GLU A CA 1
ATOM 904 C C . GLU A 1 110 ? -4.199 -5.434 -18.578 1 95.5 110 GLU A C 1
ATOM 906 O O . GLU A 1 110 ? -3.48 -4.637 -17.984 1 95.5 110 GLU A O 1
ATOM 911 N N . VAL A 1 111 ? -5.176 -6.109 -18.047 1 95.75 111 VAL A N 1
ATOM 912 C CA . VAL A 1 111 ? -5.488 -5.957 -16.641 1 95.75 111 VAL A CA 1
ATOM 913 C C . VAL A 1 111 ? -4.352 -6.531 -15.789 1 95.75 111 VAL A C 1
ATOM 915 O O . VAL A 1 111 ? -3.926 -5.914 -14.812 1 95.75 111 VAL A O 1
ATOM 918 N N . LEU A 1 112 ? -3.85 -7.684 -16.203 1 97.94 112 LEU A N 1
ATOM 919 C CA . LEU A 1 112 ? -2.725 -8.312 -15.523 1 97.94 112 LEU A CA 1
ATOM 920 C C . LEU A 1 112 ? -1.494 -7.414 -15.562 1 97.94 112 LEU A C 1
ATOM 922 O O . LEU A 1 112 ? -0.832 -7.215 -14.539 1 97.94 112 LEU A O 1
ATOM 926 N N . TYR A 1 113 ? -1.232 -6.844 -16.719 1 97.38 113 TYR A N 1
ATOM 927 C CA . TYR A 1 113 ? -0.05 -6.008 -16.891 1 97.38 113 TYR A CA 1
ATOM 928 C C . TYR A 1 113 ? -0.137 -4.758 -16.016 1 97.38 113 TYR A C 1
ATOM 930 O O . TYR A 1 113 ? 0.862 -4.328 -15.43 1 97.38 113 TYR A O 1
ATOM 938 N N . LYS A 1 114 ? -1.315 -4.18 -15.93 1 95.06 114 LYS A N 1
ATOM 939 C CA . LYS A 1 114 ? -1.511 -3.006 -15.078 1 95.06 114 LYS A CA 1
ATOM 940 C C . LYS A 1 114 ? -1.212 -3.328 -13.617 1 95.06 114 LYS A C 1
ATOM 942 O O . LYS A 1 114 ? -0.573 -2.535 -12.922 1 95.06 114 LYS A O 1
ATOM 947 N N . SER A 1 115 ? -1.637 -4.473 -13.203 1 97.06 115 SER A N 1
ATOM 948 C CA . SER A 1 115 ? -1.421 -4.875 -11.82 1 97.06 115 SER A CA 1
ATOM 949 C C . SER A 1 115 ? 0.054 -5.152 -11.547 1 97.06 115 SER A C 1
ATOM 951 O O . SER A 1 115 ? 0.573 -4.793 -10.484 1 97.06 115 SER A O 1
ATOM 953 N N . ILE A 1 116 ? 0.7 -5.781 -12.5 1 97.38 116 ILE A N 1
ATOM 954 C CA . ILE A 1 116 ? 2.129 -6.043 -12.367 1 97.38 116 ILE A CA 1
ATOM 955 C C . ILE A 1 116 ? 2.893 -4.723 -12.32 1 97.38 116 ILE A C 1
ATOM 957 O O . ILE A 1 116 ? 3.832 -4.566 -11.531 1 97.38 116 ILE A O 1
ATOM 961 N N . ASN A 1 117 ? 2.445 -3.805 -13.102 1 94.5 117 ASN A N 1
ATOM 962 C CA . ASN A 1 117 ? 3.082 -2.492 -13.094 1 94.5 117 ASN A CA 1
ATOM 963 C C . ASN A 1 117 ? 2.908 -1.79 -11.75 1 94.5 117 ASN A C 1
ATOM 965 O O . ASN A 1 117 ? 3.822 -1.116 -11.273 1 94.5 117 ASN A O 1
ATOM 969 N N . LYS A 1 118 ? 1.744 -1.937 -11.195 1 92.12 118 LYS A N 1
ATOM 970 C CA . LYS A 1 118 ? 1.52 -1.411 -9.852 1 92.12 118 LYS A CA 1
ATOM 971 C C . LYS A 1 118 ? 2.543 -1.967 -8.867 1 92.12 118 LYS A C 1
ATOM 973 O O . LYS A 1 118 ? 3.123 -1.219 -8.078 1 92.12 118 LYS A O 1
ATOM 978 N N . ALA A 1 119 ? 2.758 -3.24 -8.93 1 95.25 119 ALA A N 1
ATOM 979 C CA . ALA A 1 119 ? 3.713 -3.908 -8.047 1 95.25 119 ALA A CA 1
ATOM 980 C C . ALA A 1 119 ? 5.137 -3.424 -8.312 1 95.25 119 ALA A C 1
ATOM 982 O O . ALA A 1 119 ? 5.891 -3.148 -7.379 1 95.25 119 ALA A O 1
ATOM 983 N N . LEU A 1 120 ? 5.449 -3.307 -9.57 1 92.75 120 LEU A N 1
ATOM 984 C CA . LEU A 1 120 ? 6.785 -2.879 -9.969 1 92.75 120 LEU A CA 1
ATOM 985 C C . LEU A 1 120 ? 7.074 -1.465 -9.469 1 92.75 120 LEU A C 1
ATOM 987 O O . LEU A 1 120 ? 8.172 -1.18 -8.992 1 92.75 120 LEU A O 1
ATOM 991 N N . ASN A 1 121 ? 6.102 -0.646 -9.609 1 87.62 121 ASN A N 1
ATOM 992 C CA . ASN A 1 121 ? 6.266 0.725 -9.141 1 87.62 121 ASN A CA 1
ATOM 993 C C . ASN A 1 121 ? 6.551 0.772 -7.645 1 87.62 121 ASN A C 1
ATOM 995 O O . ASN A 1 121 ? 7.383 1.562 -7.188 1 87.62 121 ASN A O 1
ATOM 999 N N . LEU A 1 122 ? 5.844 -0.033 -6.949 1 88.12 122 LEU A N 1
ATOM 1000 C CA . LEU A 1 122 ? 6.051 -0.092 -5.508 1 88.12 122 LEU A CA 1
ATOM 1001 C C . LEU A 1 122 ? 7.441 -0.625 -5.18 1 88.12 122 LEU A C 1
ATOM 1003 O O . LEU A 1 122 ? 8.125 -0.095 -4.301 1 88.12 122 LEU A O 1
ATOM 1007 N N . ILE A 1 123 ? 7.84 -1.644 -5.879 1 88.69 123 ILE A N 1
ATOM 1008 C CA . ILE A 1 123 ? 9.156 -2.24 -5.676 1 88.69 123 ILE A CA 1
ATOM 1009 C C . ILE A 1 123 ? 10.242 -1.209 -5.973 1 88.69 123 ILE A C 1
ATOM 1011 O O . ILE A 1 123 ? 11.188 -1.059 -5.203 1 88.69 123 ILE A O 1
ATOM 1015 N N . ASP A 1 124 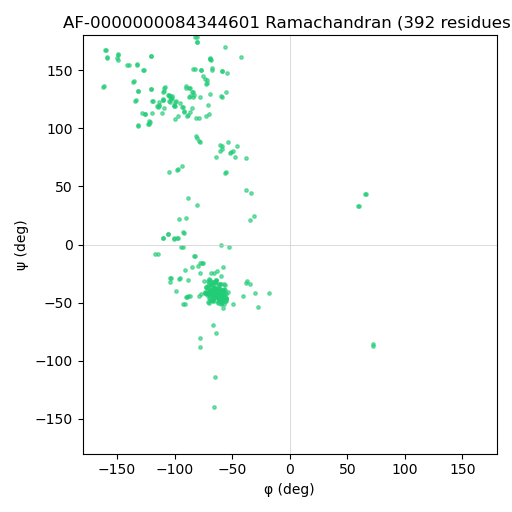? 10.062 -0.554 -7.086 1 83.38 124 ASP A N 1
ATOM 1016 C CA . ASP A 1 124 ? 11.023 0.473 -7.484 1 83.38 124 ASP A CA 1
ATOM 1017 C C . ASP A 1 124 ? 11.125 1.564 -6.422 1 83.38 124 ASP A C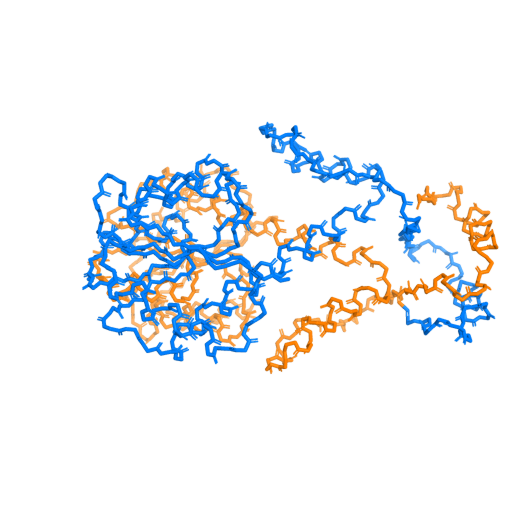 1
ATOM 1019 O O . ASP A 1 124 ? 12.234 1.979 -6.059 1 83.38 124 ASP A O 1
ATOM 1023 N N . LYS A 1 125 ? 9.984 2.01 -5.949 1 77.19 125 LYS A N 1
ATOM 1024 C CA . LYS A 1 125 ? 9.953 3.033 -4.906 1 77.19 125 LYS A CA 1
ATOM 1025 C C . LYS A 1 125 ? 10.68 2.561 -3.652 1 77.19 125 LYS A C 1
ATOM 1027 O O . LYS A 1 125 ? 11.445 3.316 -3.053 1 77.19 125 LYS A O 1
ATOM 1032 N N . GLU A 1 126 ? 10.422 1.346 -3.266 1 78.81 126 GLU A N 1
ATOM 1033 C CA . GLU A 1 126 ? 11.047 0.785 -2.07 1 78.81 126 GLU A CA 1
ATOM 1034 C C . GLU A 1 126 ? 12.555 0.673 -2.234 1 78.81 126 GLU A C 1
ATOM 1036 O O . GLU A 1 126 ? 13.312 0.924 -1.291 1 78.81 126 GLU A O 1
ATOM 1041 N N . GLU A 1 127 ? 12.93 0.237 -3.379 1 74.5 127 GLU A N 1
ATOM 1042 C CA . GLU A 1 127 ? 14.359 0.115 -3.658 1 74.5 127 GLU A CA 1
ATOM 1043 C C . GLU A 1 127 ? 15.047 1.477 -3.623 1 74.5 127 GLU A C 1
ATOM 1045 O O . GLU A 1 127 ? 16.125 1.619 -3.041 1 74.5 127 GLU A O 1
ATOM 1050 N N . LYS A 1 128 ? 14.445 2.436 -4.227 1 70.56 128 LYS A N 1
ATOM 1051 C CA . LYS A 1 128 ? 14.977 3.793 -4.23 1 70.56 128 LYS A CA 1
ATOM 1052 C C . LYS A 1 128 ? 15.07 4.355 -2.816 1 70.56 128 LYS A C 1
ATOM 1054 O O . LYS A 1 128 ? 16.047 5.008 -2.463 1 70.56 128 LYS A O 1
ATOM 1059 N N . ASN A 1 129 ? 14.078 4.055 -2.094 1 64.19 129 ASN A N 1
ATOM 1060 C CA . ASN A 1 129 ? 14.047 4.488 -0.7 1 64.19 129 ASN A CA 1
ATOM 1061 C C . ASN A 1 129 ? 15.172 3.857 0.111 1 64.19 129 ASN A C 1
ATOM 1063 O O . ASN A 1 129 ? 15.812 4.531 0.923 1 64.19 129 ASN A O 1
ATOM 1067 N N . MET A 1 130 ? 15.375 2.615 -0.121 1 65.31 130 MET A N 1
ATOM 1068 C CA . MET A 1 130 ? 16.438 1.898 0.586 1 65.31 130 MET A CA 1
ATOM 1069 C C . MET A 1 130 ? 17.797 2.451 0.218 1 65.31 130 MET A C 1
ATOM 1071 O O . MET A 1 130 ? 18.672 2.605 1.082 1 65.31 130 MET A O 1
ATOM 1075 N N . LEU A 1 131 ? 18.016 2.721 -1.019 1 63.06 131 LEU A N 1
ATOM 1076 C CA . LEU A 1 131 ? 19.266 3.291 -1.499 1 63.06 131 LEU A CA 1
ATOM 1077 C C . LEU A 1 131 ? 19.5 4.668 -0.888 1 63.06 131 LEU A C 1
ATOM 1079 O O . LEU A 1 131 ? 20.625 4.984 -0.481 1 63.06 131 LEU A O 1
ATOM 1083 N N . ALA A 1 132 ? 18.484 5.492 -0.881 1 59.44 132 ALA A N 1
ATOM 1084 C CA . ALA A 1 132 ? 18.562 6.828 -0.287 1 59.44 132 ALA A CA 1
ATOM 1085 C C . ALA A 1 132 ? 18.922 6.746 1.194 1 59.44 132 ALA A C 1
ATOM 1087 O O . ALA A 1 132 ? 19.75 7.52 1.682 1 59.44 132 ALA A O 1
ATOM 1088 N N . ILE A 1 133 ? 18.375 5.832 1.783 1 56.25 133 ILE A N 1
ATOM 1089 C CA . ILE A 1 133 ? 18.609 5.637 3.211 1 56.25 133 ILE A CA 1
ATOM 1090 C C . ILE A 1 133 ? 20.031 5.152 3.447 1 56.25 133 ILE A C 1
ATOM 1092 O O . ILE A 1 133 ? 20.703 5.594 4.391 1 56.25 133 ILE A O 1
ATOM 1096 N N . ASN A 1 134 ? 20.484 4.18 2.686 1 55.12 134 ASN A N 1
ATOM 1097 C CA . ASN A 1 134 ? 21.828 3.611 2.82 1 55.12 134 ASN A CA 1
ATOM 1098 C C . ASN A 1 134 ? 22.906 4.656 2.562 1 55.12 134 ASN A C 1
ATOM 1100 O O . ASN A 1 134 ? 24.016 4.547 3.08 1 55.12 134 ASN A O 1
ATOM 1104 N N . ASN A 1 135 ? 22.656 5.586 1.678 1 52.44 135 ASN A N 1
ATOM 1105 C CA . ASN A 1 135 ? 23.625 6.625 1.342 1 52.44 135 ASN A CA 1
ATOM 1106 C C . ASN A 1 135 ? 23.672 7.715 2.408 1 52.44 135 ASN A C 1
ATOM 1108 O O . ASN A 1 135 ? 24.484 8.633 2.33 1 52.44 135 ASN A O 1
ATOM 1112 N N . LEU A 1 136 ? 22.719 7.801 3.252 1 47.31 136 LEU A N 1
ATOM 1113 C CA . LEU A 1 136 ? 22.766 8.68 4.414 1 47.31 136 LEU A CA 1
ATOM 1114 C C . LEU A 1 136 ? 24.016 8.391 5.25 1 47.31 136 LEU A C 1
ATOM 1116 O O . LEU A 1 136 ? 24.484 7.258 5.297 1 47.31 136 LEU A O 1
ATOM 1120 N N . GLU A 1 137 ? 25.016 9.344 5.793 1 40.66 137 GLU A N 1
ATOM 1121 C CA . GLU A 1 137 ? 26.203 9.203 6.609 1 40.66 137 GLU A CA 1
ATOM 1122 C C . GLU A 1 137 ? 25.984 8.227 7.758 1 40.66 137 GLU A C 1
ATOM 1124 O O . GLU A 1 137 ? 24.859 8.023 8.195 1 40.66 137 GLU A O 1
ATOM 1129 N N . GLU A 1 138 ? 27.25 7.598 8.469 1 36.94 138 GLU A N 1
ATOM 1130 C CA . GLU A 1 138 ? 27.375 6.598 9.523 1 36.94 138 GLU A CA 1
ATOM 1131 C C . GLU A 1 138 ? 26.469 6.938 10.711 1 36.94 138 GLU A C 1
ATOM 1133 O O . GLU A 1 138 ? 25.797 6.059 11.258 1 36.94 138 GLU A O 1
ATOM 1138 N N . ASN A 1 139 ? 26.562 8.258 11.25 1 34.38 139 ASN A N 1
ATOM 1139 C CA . ASN A 1 139 ? 25.906 8.648 12.492 1 34.38 139 ASN A CA 1
ATOM 1140 C C . ASN A 1 139 ? 24.391 8.719 12.336 1 34.38 139 ASN A C 1
ATOM 1142 O O . ASN A 1 139 ? 23.656 8.25 13.203 1 34.38 139 ASN A O 1
ATOM 1146 N N . ASP A 1 140 ? 23.766 9.406 11.32 1 37.47 140 ASP A N 1
ATOM 1147 C CA . ASP A 1 140 ? 22.297 9.484 11.391 1 37.47 140 ASP A CA 1
ATOM 1148 C C . ASP A 1 140 ? 21.656 8.328 10.641 1 37.47 140 ASP A C 1
ATOM 1150 O O . ASP A 1 140 ? 20.484 8.016 10.859 1 37.47 140 ASP A O 1
ATOM 1154 N N . LYS A 1 141 ? 22.266 7.668 9.711 1 38.28 141 LYS A N 1
ATOM 1155 C CA . LYS A 1 141 ? 21.938 6.293 9.336 1 38.28 141 LYS A CA 1
ATOM 1156 C C . LYS A 1 141 ? 21.641 5.441 10.562 1 38.28 141 LYS A C 1
ATOM 1158 O O . LYS A 1 141 ? 20.734 4.609 10.555 1 38.28 141 LYS A O 1
ATOM 1163 N N . TYR A 1 142 ? 22.562 5.633 11.641 1 32.47 142 TYR A N 1
ATOM 1164 C CA . TYR A 1 142 ? 22.438 4.977 12.938 1 32.47 142 TYR A CA 1
ATOM 1165 C C . TYR A 1 142 ? 21.094 5.289 13.578 1 32.47 142 TYR A C 1
ATOM 1167 O O . TYR A 1 142 ? 20.422 4.391 14.086 1 32.47 142 TYR A O 1
ATOM 1175 N N . SER A 1 143 ? 20.828 6.688 13.609 1 34.72 143 SER A N 1
ATOM 1176 C CA . SER A 1 143 ? 19.609 7 14.336 1 34.72 143 SER A CA 1
ATOM 1177 C C . SER A 1 143 ? 18.375 6.602 13.523 1 34.72 143 SER A C 1
ATOM 1179 O O . SER A 1 143 ? 17.422 6.039 14.07 1 34.72 143 SER A O 1
ATOM 1181 N N . PHE A 1 144 ? 18.375 6.742 12.203 1 34.19 144 PHE A N 1
ATOM 1182 C CA . PHE A 1 144 ? 17.219 6.293 11.438 1 34.19 144 PHE A CA 1
ATOM 1183 C C . PHE A 1 144 ? 17.25 4.781 11.25 1 34.19 144 PHE A C 1
ATOM 1185 O O . PHE A 1 144 ? 16.234 4.109 11.461 1 34.19 144 PHE A O 1
ATOM 1192 N N . LEU A 1 145 ? 18.359 4.227 10.922 1 35.66 145 LEU A N 1
ATOM 1193 C CA . LEU A 1 145 ? 18.516 2.789 11.102 1 35.66 145 LEU A CA 1
ATOM 1194 C C . LEU A 1 145 ? 18.25 2.387 12.547 1 35.66 145 LEU A C 1
ATOM 1196 O O . LEU A 1 145 ? 17.625 1.356 12.805 1 35.66 145 LEU A O 1
ATOM 1200 N N . PHE A 1 146 ? 18.719 3.236 13.453 1 32.06 146 PHE A N 1
ATOM 1201 C CA . PHE A 1 146 ? 18.359 3.047 14.859 1 32.06 146 PHE A CA 1
ATOM 1202 C C . PHE A 1 146 ? 16.844 3.064 15.047 1 32.06 146 PHE A C 1
ATOM 1204 O O . PHE A 1 146 ? 16.297 2.174 15.688 1 32.06 146 PHE A O 1
ATOM 1211 N N . ASN A 1 147 ? 16.25 4.117 14.586 1 33.78 147 ASN A N 1
ATOM 1212 C CA . ASN A 1 147 ? 14.805 4.117 14.797 1 33.78 147 ASN A CA 1
ATOM 1213 C C . ASN A 1 147 ? 14.102 3.1 13.898 1 33.78 147 ASN A C 1
ATOM 1215 O O . ASN A 1 147 ? 13.125 2.475 14.312 1 33.78 147 ASN A O 1
ATOM 1219 N N . LEU A 1 148 ? 14.484 2.904 12.688 1 32.25 148 LEU A N 1
ATOM 1220 C CA . LEU A 1 148 ? 14.031 1.684 12.031 1 32.25 148 LEU A CA 1
ATOM 1221 C C . LEU A 1 148 ? 14.531 0.449 12.773 1 32.25 148 LEU A C 1
ATOM 1223 O O . LEU A 1 148 ? 13.82 -0.548 12.883 1 32.25 148 LEU A O 1
ATOM 1227 N N . LEU A 1 149 ? 15.875 0.455 13.117 1 30.77 149 LEU A N 1
ATOM 1228 C CA . LEU A 1 149 ? 16.438 -0.582 13.984 1 30.77 149 LEU A CA 1
ATOM 1229 C C . LEU A 1 149 ? 15.773 -0.558 15.359 1 30.77 149 LEU A C 1
ATOM 1231 O O . LEU A 1 149 ? 15.625 -1.601 16 1 30.77 149 LEU A O 1
ATOM 1235 N N . TYR A 1 150 ? 15.703 0.661 15.883 1 29.78 150 TYR A N 1
ATOM 1236 C CA . TYR A 1 150 ? 14.961 0.598 17.141 1 29.78 150 TYR A CA 1
ATOM 1237 C C . TYR A 1 150 ? 13.508 0.207 16.891 1 29.78 150 TYR A C 1
ATOM 1239 O O . TYR A 1 150 ? 12.758 -0.021 17.844 1 29.78 150 TYR A O 1
ATOM 1247 N N . ASP A 1 151 ? 12.906 0.421 15.734 1 30.11 151 ASP A N 1
ATOM 1248 C CA . ASP A 1 151 ? 11.906 -0.642 15.797 1 30.11 151 ASP A CA 1
ATOM 1249 C C . ASP A 1 151 ? 12.57 -2.018 15.805 1 30.11 151 ASP A C 1
ATOM 1251 O O . ASP A 1 151 ? 13.281 -2.379 14.867 1 30.11 151 ASP A O 1
ATOM 1255 N N . TYR A 1 152 ? 13.141 -2.398 16.953 1 27.56 152 TYR A N 1
ATOM 1256 C CA . TYR A 1 152 ? 13.875 -3.51 17.531 1 27.56 152 TYR A CA 1
ATOM 1257 C C . TYR A 1 152 ? 13.703 -4.777 16.719 1 27.56 152 TYR A C 1
ATOM 1259 O O . TYR A 1 152 ? 14.555 -5.672 16.75 1 27.56 152 TYR A O 1
ATOM 1267 N N . GLU A 1 153 ? 12.688 -5.258 16.172 1 29.89 153 GLU A N 1
ATOM 1268 C CA . GLU A 1 153 ? 12.992 -6.684 16.172 1 29.89 153 GLU A CA 1
ATOM 1269 C C . GLU A 1 153 ? 14.172 -6.996 15.25 1 29.89 153 GLU A C 1
ATOM 1271 O O . GLU A 1 153 ? 15.047 -7.789 15.609 1 29.89 153 GLU A O 1
ATOM 1276 N N . ASN A 1 154 ? 14.258 -6.941 13.836 1 27.89 154 ASN A N 1
ATOM 1277 C CA . ASN A 1 154 ? 15.289 -7.742 13.188 1 27.89 154 ASN A CA 1
ATOM 1278 C C . ASN A 1 154 ? 16.453 -6.871 12.703 1 27.89 154 ASN A C 1
ATOM 1280 O O . ASN A 1 154 ? 16.391 -6.316 11.602 1 27.89 154 ASN A O 1
ATOM 1284 N N . LEU A 1 155 ? 17.266 -6.145 13.391 1 29.55 155 LEU A N 1
ATOM 1285 C CA . LEU A 1 155 ? 18.594 -5.578 13.242 1 29.55 155 LEU A CA 1
ATOM 1286 C C . LEU A 1 155 ? 19.469 -6.465 12.359 1 29.55 155 LEU A C 1
ATOM 1288 O O . LEU A 1 155 ? 20.359 -5.973 11.664 1 29.55 155 LEU A O 1
ATOM 1292 N N . ASN A 1 156 ? 19.375 -7.754 12.547 1 29.31 156 ASN A N 1
ATOM 1293 C CA . ASN A 1 156 ? 20.359 -8.711 12.062 1 29.31 156 ASN A CA 1
ATOM 1294 C C . ASN A 1 156 ? 20.453 -8.695 10.539 1 29.31 156 ASN A C 1
ATOM 1296 O O . ASN A 1 156 ? 21.438 -9.164 9.961 1 29.31 156 ASN A O 1
ATOM 1300 N N . ASN A 1 157 ? 19.359 -8.547 9.867 1 26.52 157 ASN A N 1
ATOM 1301 C CA . ASN A 1 157 ? 19.5 -8.922 8.461 1 26.52 157 ASN A CA 1
ATOM 1302 C C . ASN A 1 157 ? 19.781 -7.707 7.582 1 26.52 157 ASN A C 1
ATOM 1304 O O . ASN A 1 157 ? 19.375 -7.668 6.422 1 26.52 157 ASN A O 1
ATOM 1308 N N . CYS A 1 158 ? 20.25 -6.707 8.125 1 28.03 158 CYS A N 1
ATOM 1309 C CA . CYS A 1 158 ? 20.594 -5.457 7.453 1 28.03 158 CYS A CA 1
ATOM 1310 C C . CYS A 1 158 ? 21.625 -5.695 6.355 1 28.03 158 CYS A C 1
ATOM 1312 O O . CYS A 1 158 ? 22.703 -6.219 6.613 1 28.03 158 CYS A O 1
ATOM 1314 N N . PRO A 1 159 ? 21.219 -6.059 5.176 1 27.2 159 PRO A N 1
ATOM 1315 C CA . PRO A 1 159 ? 22.25 -6.434 4.207 1 27.2 159 PRO A CA 1
ATOM 1316 C C . PRO A 1 159 ? 23.234 -5.301 3.922 1 27.2 159 PRO A C 1
ATOM 1318 O O . PRO A 1 159 ? 24.062 -5.41 3.01 1 27.2 159 PRO A O 1
ATOM 1321 N N . LEU A 1 160 ? 23.109 -4.125 4.516 1 27.81 160 LEU A N 1
ATOM 1322 C CA . LEU A 1 160 ? 24.094 -3.166 4.008 1 27.81 160 LEU A CA 1
ATOM 1323 C C . LEU A 1 160 ? 25.5 -3.703 4.145 1 27.81 160 LEU A C 1
ATOM 1325 O O . LEU A 1 160 ? 25.969 -3.961 5.258 1 27.81 160 LEU A O 1
ATOM 1329 N N . ASN A 1 161 ? 25.688 -4.758 3.459 1 26.59 161 ASN A N 1
ATOM 1330 C CA . ASN A 1 161 ? 27.109 -5.027 3.326 1 26.59 161 ASN A CA 1
ATOM 1331 C C . ASN A 1 161 ? 27.844 -3.869 2.648 1 26.59 161 ASN A C 1
ATOM 1333 O O . ASN A 1 161 ? 27.516 -3.504 1.517 1 26.59 161 ASN A O 1
ATOM 1337 N N . ILE A 1 162 ? 28.234 -2.805 3.256 1 28.14 162 ILE A N 1
ATOM 1338 C CA . ILE A 1 162 ? 29.188 -1.734 2.949 1 28.14 162 ILE A CA 1
ATOM 1339 C C . ILE A 1 162 ? 30.359 -2.295 2.146 1 28.14 162 ILE A C 1
ATOM 1341 O O . ILE A 1 162 ? 31.25 -2.924 2.705 1 28.14 162 ILE A O 1
ATOM 1345 N N . LYS A 1 163 ? 30.203 -3.082 1.201 1 25.61 163 LYS A N 1
ATOM 1346 C CA . LYS A 1 163 ? 31.484 -3.471 0.604 1 25.61 163 LYS A CA 1
ATOM 1347 C C . LYS A 1 163 ? 32.156 -2.277 -0.057 1 25.61 163 LYS A C 1
ATOM 1349 O O . LYS A 1 163 ? 31.562 -1.212 -0.202 1 25.61 163 LYS A O 1
ATOM 1354 N N . ASN A 1 164 ? 32.906 -2.217 -1.365 1 26.7 164 ASN A N 1
ATOM 1355 C CA . ASN A 1 164 ? 33.969 -1.591 -2.115 1 26.7 164 ASN A CA 1
ATOM 1356 C C . ASN A 1 164 ? 33.562 -0.216 -2.641 1 26.7 164 ASN A C 1
ATOM 1358 O O . ASN A 1 164 ? 34.344 0.732 -2.576 1 26.7 164 ASN A O 1
ATOM 1362 N N . THR A 1 165 ? 32.781 0.121 -3.787 1 28.38 165 THR A N 1
ATOM 1363 C CA . THR A 1 165 ? 32.906 1.357 -4.551 1 28.38 165 THR A CA 1
ATOM 1364 C C . THR A 1 165 ? 32.406 2.553 -3.738 1 28.38 165 THR A C 1
ATOM 1366 O O . THR A 1 165 ? 31.453 2.438 -2.977 1 28.38 165 THR A O 1
ATOM 1369 N N . ASN A 1 166 ? 33.219 3.76 -3.582 1 28.05 166 ASN A N 1
ATOM 1370 C CA . ASN A 1 166 ? 33.562 4.879 -2.713 1 28.05 166 ASN A CA 1
ATOM 1371 C C . ASN A 1 166 ? 32.5 5.996 -2.805 1 28.05 166 ASN A C 1
ATOM 1373 O O . ASN A 1 166 ? 32.5 6.777 -3.76 1 28.05 166 ASN A O 1
ATOM 1377 N N . PHE A 1 167 ? 31.281 5.895 -2.979 1 30.73 167 PHE A N 1
ATOM 1378 C CA . PHE A 1 167 ? 30.438 7.074 -3.117 1 30.73 167 PHE A CA 1
ATOM 1379 C C . PHE A 1 167 ? 30.297 7.801 -1.786 1 30.73 167 PHE A C 1
ATOM 1381 O O . PHE A 1 167 ? 30.312 7.176 -0.725 1 30.73 167 PHE A O 1
ATOM 1388 N N . ILE A 1 168 ? 30.797 9.195 -1.814 1 32.38 168 ILE A N 1
ATOM 1389 C CA . ILE A 1 168 ? 30.719 10.07 -0.649 1 32.38 168 ILE A CA 1
ATOM 1390 C C . ILE A 1 168 ? 29.484 10.953 -0.752 1 32.38 168 ILE A C 1
ATOM 1392 O O . ILE A 1 168 ? 29.188 11.492 -1.821 1 32.38 168 ILE A O 1
ATOM 1396 N N . PHE A 1 169 ? 28.438 10.883 -0.023 1 34.91 169 PHE A N 1
ATOM 1397 C CA . PHE A 1 169 ? 27.266 11.742 0.068 1 34.91 169 PHE A CA 1
ATOM 1398 C C . PHE A 1 169 ? 27.5 12.883 1.049 1 34.91 169 PHE A C 1
ATOM 1400 O O . PHE A 1 169 ? 27.953 12.656 2.172 1 34.91 169 PHE A O 1
ATOM 1407 N N . ILE A 1 170 ? 27.547 14.289 0.499 1 37.84 170 ILE A N 1
ATOM 1408 C CA . ILE A 1 170 ? 27.844 15.453 1.328 1 37.84 170 ILE A CA 1
ATOM 1409 C C . ILE A 1 170 ? 26.578 16.297 1.511 1 37.84 170 ILE A C 1
ATOM 1411 O O . ILE A 1 170 ? 25.922 16.656 0.533 1 37.84 170 ILE A O 1
ATOM 1415 N N . THR A 1 171 ? 25.938 16.578 2.643 1 36.47 171 THR A N 1
ATOM 1416 C CA . THR A 1 171 ? 24.812 17.438 2.979 1 36.47 171 THR A CA 1
ATOM 1417 C C . THR A 1 171 ? 25.297 18.75 3.598 1 36.47 171 THR A C 1
ATOM 1419 O O . THR A 1 171 ? 26.172 18.734 4.465 1 36.47 171 THR A O 1
ATOM 1422 N N . ILE A 1 172 ? 24.984 20.047 2.961 1 37.66 172 ILE A N 1
ATOM 1423 C CA . ILE A 1 172 ? 25.453 21.344 3.438 1 37.66 172 ILE A CA 1
ATOM 1424 C C . ILE A 1 172 ? 24.281 22.141 4.016 1 37.66 172 ILE A C 1
ATOM 1426 O O . ILE A 1 172 ? 23.234 22.266 3.379 1 37.66 172 ILE A O 1
ATOM 1430 N N . ASP A 1 173 ? 24.234 22.672 5.289 1 34.75 173 ASP A N 1
ATOM 1431 C CA . ASP A 1 173 ? 23.281 23.562 5.953 1 34.75 173 ASP A CA 1
ATOM 1432 C C . ASP A 1 173 ? 23.547 25.016 5.586 1 34.75 173 ASP A C 1
ATOM 1434 O O . ASP A 1 173 ? 24.578 25.578 5.961 1 34.75 173 ASP A O 1
ATOM 1438 N N . LEU A 1 174 ? 22.719 25.656 4.801 1 35.91 174 LEU A N 1
ATOM 1439 C CA . LEU A 1 174 ? 22.938 26.984 4.23 1 35.91 174 LEU A CA 1
ATOM 1440 C C . LEU A 1 174 ? 22.625 28.078 5.25 1 35.91 174 LEU A C 1
ATOM 1442 O O . LEU A 1 174 ? 22.875 29.266 4.996 1 35.91 174 LEU A O 1
ATOM 1446 N N . ASN A 1 175 ? 21.922 27.844 6.266 1 35.94 175 ASN A N 1
ATOM 1447 C CA . ASN A 1 175 ? 21.734 28.906 7.246 1 35.94 175 ASN A CA 1
ATOM 1448 C C . ASN A 1 175 ? 23.062 29.312 7.891 1 35.94 175 ASN A C 1
ATOM 1450 O O . ASN A 1 175 ? 23.109 30.297 8.641 1 35.94 175 ASN A O 1
ATOM 1454 N N . LYS A 1 176 ? 24 28.484 7.883 1 37.06 176 LYS A N 1
ATOM 1455 C CA . LYS A 1 176 ? 25.281 28.969 8.375 1 37.06 176 LYS A CA 1
ATOM 1456 C C . LYS A 1 176 ? 26.047 29.719 7.285 1 37.06 176 LYS A C 1
ATOM 1458 O O . LYS A 1 176 ? 25.875 29.422 6.098 1 37.06 176 LYS A O 1
ATOM 1463 N N . SER A 1 177 ? 26.5 30.844 7.492 1 36.59 177 SER A N 1
ATOM 1464 C CA . SER A 1 177 ? 27.203 31.812 6.652 1 36.59 177 SER A CA 1
ATOM 1465 C C . SER A 1 177 ? 28.109 31.109 5.648 1 36.59 177 SER A C 1
ATOM 1467 O O . SER A 1 177 ? 29.328 31.281 5.688 1 36.59 177 SER A O 1
ATOM 1469 N N . VAL A 1 178 ? 27.828 29.828 5.379 1 38.62 178 VAL A N 1
ATOM 1470 C CA . VAL A 1 178 ? 28.812 29.234 4.469 1 38.62 178 VAL A CA 1
ATOM 1471 C C . VAL A 1 178 ? 28.656 29.844 3.076 1 38.62 178 VAL A C 1
ATOM 1473 O O . VAL A 1 178 ? 27.531 29.984 2.576 1 38.62 178 VAL A O 1
ATOM 1476 N N . ASN A 1 179 ? 29.516 30.547 2.617 1 38.06 179 ASN A N 1
ATOM 1477 C CA . ASN A 1 179 ? 29.641 31.25 1.352 1 38.06 179 ASN A CA 1
ATOM 1478 C C . ASN A 1 179 ? 29.297 30.359 0.165 1 38.06 179 ASN A C 1
ATOM 1480 O O . ASN A 1 179 ? 30.141 29.578 -0.297 1 38.06 179 ASN A O 1
ATOM 1484 N N . ASN A 1 180 ? 28.016 30.062 -0.089 1 43.38 180 ASN A N 1
ATOM 1485 C CA . ASN A 1 180 ? 27.391 29.312 -1.174 1 43.38 180 ASN A CA 1
ATOM 1486 C C . ASN A 1 180 ? 28.078 29.562 -2.508 1 43.38 180 ASN A C 1
ATOM 1488 O O . ASN A 1 180 ? 28.234 28.656 -3.314 1 43.38 180 ASN A O 1
ATOM 1492 N N . ASN A 1 181 ? 28.547 30.766 -2.516 1 44.16 181 ASN A N 1
ATOM 1493 C CA . ASN A 1 181 ? 29.203 31.188 -3.752 1 44.16 181 ASN A CA 1
ATOM 1494 C C . ASN A 1 181 ? 30.531 30.438 -3.959 1 44.16 181 ASN A C 1
ATOM 1496 O O . ASN A 1 181 ? 30.875 30.078 -5.086 1 44.16 181 ASN A O 1
ATOM 1500 N N . TYR A 1 182 ? 31.297 30.219 -2.873 1 43.97 182 TYR A N 1
ATOM 1501 C CA . TYR A 1 182 ? 32.594 29.578 -2.996 1 43.97 182 TYR A CA 1
ATOM 1502 C C . TYR A 1 182 ? 32.438 28.094 -3.355 1 43.97 182 TYR A C 1
ATOM 1504 O O . TYR A 1 182 ? 33.188 27.578 -4.203 1 43.97 182 TYR A O 1
ATOM 1512 N N . ILE A 1 183 ? 31.375 27.422 -2.902 1 46.66 183 ILE A N 1
ATOM 1513 C CA . ILE A 1 183 ? 31.172 26.016 -3.215 1 46.66 183 ILE A CA 1
ATOM 1514 C C . ILE A 1 183 ? 30.656 25.875 -4.645 1 46.66 183 ILE A C 1
ATOM 1516 O O . ILE A 1 183 ? 31.109 25.016 -5.395 1 46.66 183 ILE A O 1
ATOM 1520 N N . TYR A 1 184 ? 29.734 26.734 -4.992 1 45.59 184 TYR A N 1
ATOM 1521 C CA . TYR A 1 184 ? 29.266 26.734 -6.375 1 45.59 184 TYR A CA 1
ATOM 1522 C C . TYR A 1 184 ? 30.422 27 -7.34 1 45.59 184 TYR A C 1
ATOM 1524 O O . TYR A 1 184 ? 30.578 26.281 -8.336 1 45.59 184 TYR A O 1
ATOM 1532 N N . LYS A 1 185 ? 31.141 28 -7.016 1 50.34 185 LYS A N 1
ATOM 1533 C CA . LYS A 1 185 ? 32.25 28.359 -7.879 1 50.34 185 LYS A CA 1
ATOM 1534 C C . LYS A 1 185 ? 33.281 27.219 -7.934 1 50.34 185 LYS A C 1
ATOM 1536 O O . LYS A 1 185 ? 33.812 26.906 -9 1 50.34 185 LYS A O 1
ATOM 1541 N N . PHE A 1 186 ? 33.5 26.531 -6.938 1 45.97 186 PHE A N 1
ATOM 1542 C CA . PHE A 1 186 ? 34.438 25.422 -6.879 1 45.97 186 PHE A CA 1
ATOM 1543 C C . PHE A 1 186 ? 33.906 24.234 -7.668 1 45.97 186 PHE A C 1
ATOM 1545 O O . PHE A 1 186 ? 34.656 23.641 -8.469 1 45.97 186 PHE A O 1
ATOM 1552 N N . LEU A 1 187 ? 32.656 23.938 -7.355 1 49.78 187 LEU A N 1
ATOM 1553 C CA . LEU A 1 187 ? 32.094 22.828 -8.109 1 49.78 187 LEU A CA 1
ATOM 1554 C C . LEU A 1 187 ? 31.984 23.172 -9.586 1 49.78 187 LEU A C 1
ATOM 1556 O O . LEU A 1 187 ? 32.281 22.344 -10.445 1 49.78 187 LEU A O 1
ATOM 1560 N N . TYR A 1 188 ? 31.547 24.266 -9.797 1 47.56 188 TYR A N 1
ATOM 1561 C CA . TYR A 1 188 ? 31.453 24.734 -11.18 1 47.56 188 TYR A CA 1
ATOM 1562 C C . TYR A 1 188 ? 32.812 24.719 -11.852 1 47.56 188 TYR A C 1
ATOM 1564 O O . TYR A 1 188 ? 32.969 24.234 -12.977 1 47.56 188 TYR A O 1
ATOM 1572 N N . ASN A 1 189 ? 33.75 25.188 -11.203 1 49.28 189 ASN A N 1
ATOM 1573 C CA . ASN A 1 189 ? 35.062 25.344 -11.797 1 49.28 189 ASN A CA 1
ATOM 1574 C C . ASN A 1 189 ? 35.781 24 -11.945 1 49.28 189 ASN A C 1
ATOM 1576 O O . ASN A 1 189 ? 36.625 23.844 -12.828 1 49.28 189 ASN A O 1
ATOM 1580 N N . ASN A 1 190 ? 35.5 23.125 -11.047 1 41.56 190 ASN A N 1
ATOM 1581 C CA . ASN A 1 190 ? 36.312 21.906 -11.062 1 41.56 190 ASN A CA 1
ATOM 1582 C C . ASN A 1 190 ? 35.531 20.734 -11.656 1 41.56 190 ASN A C 1
ATOM 1584 O O . ASN A 1 190 ? 36.125 19.75 -12.109 1 41.56 190 ASN A O 1
ATOM 1588 N N . PHE A 1 191 ? 34.219 20.828 -11.484 1 40.84 191 PHE A N 1
ATOM 1589 C CA . PHE A 1 191 ? 33.5 19.656 -11.945 1 40.84 191 PHE A CA 1
ATOM 1590 C C . PHE A 1 191 ? 32.562 20.016 -13.102 1 40.84 191 PHE A C 1
ATOM 1592 O O . PHE A 1 191 ? 31.906 19.141 -13.672 1 40.84 191 PHE A O 1
ATOM 1599 N N . ILE A 1 192 ? 32.312 21.234 -13.508 1 42 192 ILE A N 1
ATOM 1600 C CA . ILE A 1 192 ? 31.375 21.609 -14.57 1 42 192 ILE A CA 1
ATOM 1601 C C . ILE A 1 192 ? 31.766 20.906 -15.867 1 42 192 ILE A C 1
ATOM 1603 O O . ILE A 1 192 ? 30.891 20.5 -16.641 1 42 192 ILE A O 1
ATOM 1607 N N . ASN A 1 193 ? 32.969 20.953 -16.141 1 44.16 193 ASN A N 1
ATOM 1608 C CA . ASN A 1 193 ? 33.312 20.438 -17.469 1 44.16 193 ASN A CA 1
ATOM 1609 C C . ASN A 1 193 ? 33.062 18.938 -17.578 1 44.16 193 ASN A C 1
ATOM 1611 O O . ASN A 1 193 ? 33 18.391 -18.672 1 44.16 193 ASN A O 1
ATOM 1615 N N . ASN A 1 194 ? 33.25 18.188 -16.594 1 38.16 194 ASN A N 1
ATOM 1616 C CA . ASN A 1 194 ? 33.188 16.734 -16.656 1 38.16 194 ASN A CA 1
ATOM 1617 C C . ASN A 1 194 ? 31.891 16.219 -16.047 1 38.16 194 ASN A C 1
ATOM 1619 O O . ASN A 1 194 ? 31.547 15.047 -16.219 1 38.16 194 ASN A O 1
ATOM 1623 N N . TYR A 1 195 ? 31.344 16.859 -15.055 1 35.19 195 TYR A N 1
ATOM 1624 C CA . TYR A 1 195 ? 30.141 16.375 -14.398 1 35.19 195 TYR A CA 1
ATOM 1625 C C . TYR A 1 195 ? 29.078 17.484 -14.336 1 35.19 195 TYR A C 1
ATOM 1627 O O . TYR A 1 195 ? 29.406 18.672 -14.336 1 35.19 195 TYR A O 1
ATOM 1635 N N . GLU A 1 196 ? 27.891 17.359 -15.062 1 34.16 196 GLU A N 1
ATOM 1636 C CA . GLU A 1 196 ? 26.828 18.344 -14.961 1 34.16 196 GLU A CA 1
ATOM 1637 C C . GLU A 1 196 ? 26.547 18.719 -13.508 1 34.16 196 GLU A C 1
ATOM 1639 O O . GLU A 1 196 ? 26.281 17.844 -12.68 1 34.16 196 GLU A O 1
ATOM 1644 N N . VAL A 1 197 ? 27.203 19.609 -12.891 1 35.56 197 VAL A N 1
ATOM 1645 C CA . VAL A 1 197 ? 27 20.25 -11.594 1 35.56 197 VAL A CA 1
ATOM 1646 C C . VAL A 1 197 ? 25.594 20.797 -11.5 1 35.56 197 VAL A C 1
ATOM 1648 O O . VAL A 1 197 ? 25.188 21.625 -12.32 1 35.56 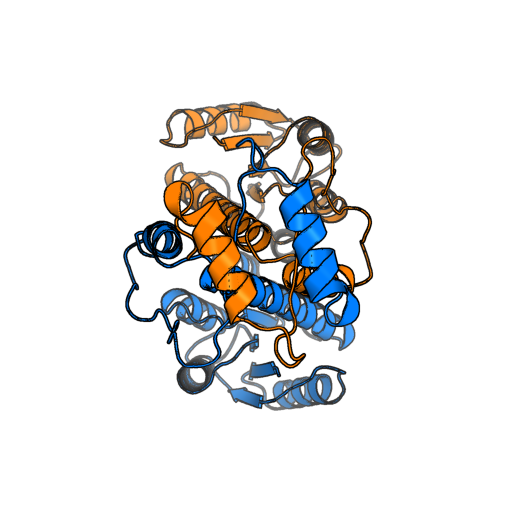197 VAL A O 1
ATOM 1651 N N . ILE A 1 198 ? 24.5 19.906 -11.211 1 33.66 198 ILE A N 1
ATOM 1652 C CA . ILE A 1 198 ? 23.141 20.391 -11.039 1 33.66 198 ILE A CA 1
ATOM 1653 C C . ILE A 1 198 ? 22.984 21.031 -9.656 1 33.66 198 ILE A C 1
ATOM 1655 O O . ILE A 1 198 ? 23.359 20.438 -8.648 1 33.66 198 ILE A O 1
ATOM 1659 N N . MET B 1 1 ? 2.904 15.625 14.617 1 84.31 1 MET B N 1
ATOM 1660 C CA . MET B 1 1 ? 1.514 15.672 15.055 1 84.31 1 MET B CA 1
ATOM 1661 C C . MET B 1 1 ? 0.572 15.242 13.938 1 84.31 1 MET B C 1
ATOM 1663 O O . MET B 1 1 ? 0.876 15.43 12.758 1 84.31 1 MET B O 1
ATOM 1667 N N . LEU B 1 2 ? -0.604 14.625 14.344 1 93.88 2 LEU B N 1
ATOM 1668 C CA . LEU B 1 2 ? -1.473 13.922 13.406 1 93.88 2 LEU B CA 1
ATOM 1669 C C . LEU B 1 2 ? -2.729 14.734 13.117 1 93.88 2 LEU B C 1
ATOM 1671 O O . LEU B 1 2 ? -3.355 15.266 14.031 1 93.88 2 LEU B O 1
ATOM 1675 N N . ASN B 1 3 ? -3.053 14.953 11.898 1 97.31 3 ASN B N 1
ATOM 1676 C CA . ASN B 1 3 ? -4.332 15.5 11.461 1 97.31 3 ASN B CA 1
ATOM 1677 C C . ASN B 1 3 ? -5.266 14.406 10.953 1 97.31 3 ASN B C 1
ATOM 1679 O O . ASN B 1 3 ? -4.945 13.703 9.992 1 97.31 3 ASN B O 1
ATOM 1683 N N . ILE B 1 4 ? -6.422 14.281 11.633 1 98.56 4 ILE B N 1
ATOM 1684 C CA . ILE B 1 4 ? -7.344 13.195 11.328 1 98.56 4 ILE B CA 1
ATOM 1685 C C . ILE B 1 4 ? -8.695 13.766 10.914 1 98.56 4 ILE B C 1
ATOM 1687 O O . ILE B 1 4 ? -9.188 14.719 11.531 1 98.56 4 ILE B O 1
ATOM 1691 N N . LEU B 1 5 ? -9.219 13.258 9.898 1 98.81 5 LEU B N 1
ATOM 1692 C CA . LEU B 1 5 ? -10.547 13.609 9.406 1 98.81 5 LEU B CA 1
ATOM 1693 C C . LEU B 1 5 ? -11.516 12.445 9.609 1 98.81 5 LEU B C 1
ATOM 1695 O O . LEU B 1 5 ? -11.219 11.312 9.227 1 98.81 5 LEU B O 1
ATOM 1699 N N . ILE B 1 6 ? -12.586 12.719 10.273 1 98.75 6 ILE B N 1
ATOM 1700 C CA . ILE B 1 6 ? -13.656 11.742 10.445 1 98.75 6 ILE B CA 1
ATOM 1701 C C . ILE B 1 6 ? -14.82 12.078 9.516 1 98.75 6 ILE B C 1
ATOM 1703 O O . ILE B 1 6 ? -15.336 13.195 9.547 1 98.75 6 ILE B O 1
ATOM 1707 N N . VAL B 1 7 ? -15.242 11.094 8.68 1 98.75 7 VAL B N 1
ATOM 1708 C CA . VAL B 1 7 ? -16.281 11.336 7.691 1 98.75 7 VAL B CA 1
ATOM 1709 C C . VAL B 1 7 ? -17.406 10.32 7.863 1 98.75 7 VAL B C 1
ATOM 1711 O O . VAL B 1 7 ? -17.219 9.125 7.613 1 98.75 7 VAL B O 1
ATOM 1714 N N . ASP B 1 8 ? -18.562 10.75 8.266 1 98.31 8 ASP B N 1
ATOM 1715 C CA . ASP B 1 8 ? -19.734 9.922 8.477 1 98.31 8 ASP B CA 1
ATOM 1716 C C . ASP B 1 8 ? -21.016 10.766 8.516 1 98.31 8 ASP B C 1
ATOM 1718 O O . ASP B 1 8 ? -21.016 11.852 9.102 1 98.31 8 ASP B O 1
ATOM 1722 N N . ASP B 1 9 ? -22.031 10.266 7.824 1 97.81 9 ASP B N 1
ATOM 1723 C CA . ASP B 1 9 ? -23.234 11.078 7.781 1 97.81 9 ASP B CA 1
ATOM 1724 C C . ASP B 1 9 ? -23.984 11.008 9.109 1 97.81 9 ASP B C 1
ATOM 1726 O O . ASP B 1 9 ? -24.859 11.836 9.375 1 97.81 9 ASP B O 1
ATOM 1730 N N . GLU B 1 10 ? -23.688 10.062 9.945 1 97 10 GLU B N 1
ATOM 1731 C CA . GLU B 1 10 ? -24.359 9.914 11.234 1 97 10 GLU B CA 1
ATOM 1732 C C . GLU B 1 10 ? -23.578 10.625 12.344 1 97 10 GLU B C 1
ATOM 1734 O O . GLU B 1 10 ? -22.469 10.234 12.672 1 97 10 GLU B O 1
ATOM 1739 N N . TYR B 1 11 ? -24.219 11.57 12.922 1 97.12 11 TYR B N 1
ATOM 1740 C CA . TYR B 1 11 ? -23.609 12.414 13.938 1 97.12 11 TYR B CA 1
ATOM 1741 C C . TYR B 1 11 ? -23.094 11.578 15.102 1 97.12 11 TYR B C 1
ATOM 1743 O O . TYR B 1 11 ? -21.984 11.812 15.586 1 97.12 11 TYR B O 1
ATOM 1751 N N . LEU B 1 12 ? -23.875 10.602 15.562 1 97.06 12 LEU B N 1
ATOM 1752 C CA . LEU B 1 12 ? -23.531 9.805 16.734 1 97.06 12 LEU B CA 1
ATOM 1753 C C . LEU B 1 12 ? -22.266 8.984 16.469 1 97.06 12 LEU B C 1
ATOM 1755 O O . LEU B 1 12 ? -21.484 8.75 17.391 1 97.06 12 LEU B O 1
ATOM 1759 N N . ILE B 1 13 ? -22.047 8.57 15.281 1 97.12 13 ILE B N 1
ATOM 1760 C CA . ILE B 1 13 ? -20.859 7.801 14.914 1 97.12 13 ILE B CA 1
ATOM 1761 C C . ILE B 1 13 ? -19.625 8.695 14.953 1 97.12 13 ILE B C 1
ATOM 1763 O O . ILE B 1 13 ? -18.594 8.305 15.484 1 97.12 13 ILE B O 1
ATOM 1767 N N . ARG B 1 14 ? -19.781 9.914 14.422 1 98.25 14 ARG B N 1
ATOM 1768 C CA . ARG B 1 14 ? -18.656 10.852 14.461 1 98.25 14 ARG B CA 1
ATOM 1769 C C . ARG B 1 14 ? -18.234 11.148 15.898 1 98.25 14 ARG B C 1
ATOM 1771 O O . ARG B 1 14 ? -17.047 11.141 16.219 1 98.25 14 ARG B O 1
ATOM 1778 N N . GLU B 1 15 ? -19.188 11.367 16.734 1 97.62 15 GLU B N 1
ATOM 1779 C CA . GLU B 1 15 ? -18.906 11.68 18.125 1 97.62 15 GLU B CA 1
ATOM 1780 C C . GLU B 1 15 ? -18.203 10.523 18.828 1 97.62 15 GLU B C 1
ATOM 1782 O O . GLU B 1 15 ? -17.281 10.734 19.609 1 97.62 15 GLU B O 1
ATOM 1787 N N . LYS B 1 16 ? -18.688 9.336 18.578 1 97.62 16 LYS B N 1
ATOM 1788 C CA . LYS B 1 16 ? -18.062 8.148 19.156 1 97.62 16 LYS B CA 1
ATOM 1789 C C . LYS B 1 16 ? -16.609 8.008 18.719 1 97.62 16 LYS B C 1
ATOM 1791 O O . LYS B 1 16 ? -15.734 7.75 19.547 1 97.62 16 LYS B O 1
ATOM 1796 N N . LEU B 1 17 ? -16.312 8.203 17.453 1 98.12 17 LEU B N 1
ATOM 1797 C CA . LEU B 1 17 ? -14.969 8.086 16.922 1 98.12 17 LEU B CA 1
ATOM 1798 C C . LEU B 1 17 ? -14.062 9.172 17.484 1 98.12 17 LEU B C 1
ATOM 1800 O O . LEU B 1 17 ? -12.898 8.922 17.797 1 98.12 17 LEU B O 1
ATOM 1804 N N . LYS B 1 18 ? -14.641 10.352 17.609 1 97.94 18 LYS B N 1
ATOM 1805 C CA . LYS B 1 18 ? -13.883 11.438 18.234 1 97.94 18 LYS B CA 1
ATOM 1806 C C . LYS B 1 18 ? -13.453 11.07 19.656 1 97.94 18 LYS B C 1
ATOM 1808 O O . LYS B 1 18 ? -12.305 11.305 20.031 1 97.94 18 LYS B O 1
ATOM 1813 N N . LYS B 1 19 ? -14.414 10.547 20.344 1 97.31 19 LYS B N 1
ATOM 1814 C CA . LYS B 1 19 ? -14.133 10.133 21.703 1 97.31 19 LYS B CA 1
ATOM 1815 C C . LYS B 1 19 ? -13.016 9.086 21.75 1 97.31 19 LYS B C 1
ATOM 1817 O O . LYS B 1 19 ? -12.102 9.172 22.578 1 97.31 19 LYS B O 1
ATOM 1822 N N . TYR B 1 20 ? -13.078 8.031 20.859 1 97.81 20 TYR B N 1
ATOM 1823 C CA . TYR B 1 20 ? -12.055 7 20.766 1 97.81 20 TYR B CA 1
ATOM 1824 C C . TYR B 1 20 ? -10.68 7.617 20.531 1 97.81 20 TYR B C 1
ATOM 1826 O O . TYR B 1 20 ? -9.695 7.23 21.172 1 97.81 20 TYR B O 1
ATOM 1834 N N . ILE B 1 21 ? -10.625 8.633 19.625 1 97.88 21 ILE B N 1
ATOM 1835 C CA . ILE B 1 21 ? -9.352 9.234 19.234 1 97.88 21 ILE B CA 1
ATOM 1836 C C . ILE B 1 21 ? -8.805 10.07 20.391 1 97.88 21 ILE B C 1
ATOM 1838 O O . ILE B 1 21 ? -7.609 10.008 20.688 1 97.88 21 ILE B O 1
ATOM 1842 N N . LYS B 1 22 ? -9.648 10.812 21.016 1 96.31 22 LYS B N 1
ATOM 1843 C CA . LYS B 1 22 ? -9.234 11.672 22.125 1 96.31 22 LYS B CA 1
ATOM 1844 C C . LYS B 1 22 ? -8.719 10.852 23.312 1 96.31 22 LYS B C 1
ATOM 1846 O O . LYS B 1 22 ? -7.832 11.297 24.031 1 96.31 22 LYS B O 1
ATOM 1851 N N . GLU B 1 23 ? -9.258 9.688 23.469 1 96.5 23 GLU B N 1
ATOM 1852 C CA . GLU B 1 23 ? -8.867 8.812 24.578 1 96.5 23 GLU B CA 1
ATOM 1853 C C . GLU B 1 23 ? -7.598 8.031 24.234 1 96.5 23 GLU B C 1
ATOM 1855 O O . GLU B 1 23 ? -7.027 7.367 25.109 1 96.5 23 GLU B O 1
ATOM 1860 N N . SER B 1 24 ? -7.172 8.086 23.016 1 95.88 24 SER B N 1
ATOM 1861 C CA . SER B 1 24 ? -6 7.336 22.578 1 95.88 24 SER B CA 1
ATOM 1862 C C . SER B 1 24 ? -4.711 8.055 22.969 1 95.88 24 SER B C 1
ATOM 1864 O O . SER B 1 24 ? -4.746 9.156 23.516 1 95.88 24 SER B O 1
ATOM 1866 N N . SER B 1 25 ? -3.557 7.371 22.703 1 94.69 25 SER B N 1
ATOM 1867 C CA . SER B 1 25 ? -2.244 7.949 22.969 1 94.69 25 SER B CA 1
ATOM 1868 C C . SER B 1 25 ? -1.688 8.656 21.734 1 94.69 25 SER B C 1
ATOM 1870 O O . SER B 1 25 ? -0.523 9.062 21.719 1 94.69 25 SER B O 1
ATOM 1872 N N . PHE B 1 26 ? -2.557 8.82 20.734 1 95.19 26 PHE B N 1
ATOM 1873 C CA . PHE B 1 26 ? -2.082 9.461 19.516 1 95.19 26 PHE B CA 1
ATOM 1874 C C . PHE B 1 26 ? -1.86 10.953 19.734 1 95.19 26 PHE B C 1
ATOM 1876 O O . PHE B 1 26 ? -2.643 11.602 20.422 1 95.19 26 PHE B O 1
ATOM 1883 N N . SER B 1 27 ? -0.812 11.492 19.219 1 94.44 27 SER B N 1
ATOM 1884 C CA . SER B 1 27 ? -0.579 12.938 19.219 1 94.44 27 SER B CA 1
ATOM 1885 C C . SER B 1 27 ? -1.349 13.625 18.109 1 94.44 27 SER B C 1
ATOM 1887 O O . SER B 1 27 ? -0.811 13.836 17.016 1 94.44 27 SER B O 1
ATOM 1889 N N . VAL B 1 28 ? -2.545 14.078 18.406 1 95.94 28 VAL B N 1
ATOM 1890 C CA . VAL B 1 28 ? -3.441 14.633 17.391 1 95.94 28 VAL B CA 1
ATOM 1891 C C . VAL B 1 28 ? -3.365 16.156 17.422 1 95.94 28 VAL B C 1
ATOM 1893 O O . VAL B 1 28 ? -3.527 16.781 18.469 1 95.94 28 VAL B O 1
ATOM 1896 N N . ASN B 1 29 ? -3.057 16.703 16.359 1 95.12 29 ASN B N 1
ATOM 1897 C CA . ASN B 1 29 ? -3.006 18.141 16.203 1 95.12 29 ASN B CA 1
ATOM 1898 C C . ASN B 1 29 ? -4.348 18.703 15.75 1 95.12 29 ASN B C 1
ATOM 1900 O O . ASN B 1 29 ? -4.801 19.734 16.25 1 95.12 29 ASN B O 1
ATOM 1904 N N . LEU B 1 30 ? -4.93 18.062 14.797 1 96.31 30 LEU B N 1
ATOM 1905 C CA . LEU B 1 30 ? -6.195 18.484 14.211 1 96.31 30 LEU B CA 1
ATOM 1906 C C . LEU B 1 30 ? -7.156 17.312 14.078 1 96.31 30 LEU B C 1
ATOM 1908 O O . LEU B 1 30 ? -6.773 16.25 13.578 1 96.31 30 LEU B O 1
ATOM 1912 N N . LEU B 1 31 ? -8.336 17.469 14.664 1 98.06 31 LEU B N 1
ATOM 1913 C CA . LEU B 1 31 ? -9.414 16.5 14.531 1 98.06 31 LEU B CA 1
ATOM 1914 C C . LEU B 1 31 ? -10.672 17.172 13.977 1 98.06 31 LEU B C 1
ATOM 1916 O O . LEU B 1 31 ? -11.344 17.922 14.68 1 98.06 31 LEU B O 1
ATOM 1920 N N . VAL B 1 32 ? -10.938 16.938 12.688 1 98.12 32 VAL B N 1
ATOM 1921 C CA . VAL B 1 32 ? -12.055 17.594 12.016 1 98.12 32 VAL B CA 1
ATOM 1922 C C . VAL B 1 32 ? -13.023 16.547 11.484 1 98.12 32 VAL B C 1
ATOM 1924 O O . VAL B 1 32 ? -12.695 15.352 11.438 1 98.12 32 VAL B O 1
ATOM 1927 N N . GLU B 1 33 ? -14.211 16.984 11.195 1 98.44 33 GLU B N 1
ATOM 1928 C CA . GLU B 1 33 ? -15.266 16.062 10.781 1 98.44 33 GLU B CA 1
ATOM 1929 C C . GLU B 1 33 ? -15.992 16.578 9.539 1 98.44 33 GLU B C 1
ATOM 1931 O O . GLU B 1 33 ? -15.977 17.766 9.258 1 98.44 33 GLU B O 1
ATOM 1936 N N . ALA B 1 34 ? -16.562 15.672 8.773 1 98.5 34 ALA B N 1
ATOM 1937 C CA . ALA B 1 34 ? -17.453 15.93 7.652 1 98.5 34 ALA B CA 1
ATOM 1938 C C . ALA B 1 34 ? -18.609 14.93 7.625 1 98.5 34 ALA B C 1
ATOM 1940 O O . ALA B 1 34 ? -18.484 13.82 8.148 1 98.5 34 ALA B O 1
ATOM 1941 N N . ASN B 1 35 ? -19.688 15.336 7.039 1 97.81 35 ASN B N 1
ATOM 1942 C CA . ASN B 1 35 ? -20.844 14.445 7.039 1 97.81 35 ASN B CA 1
ATOM 1943 C C . ASN B 1 35 ? -21.125 13.883 5.648 1 97.81 35 ASN B C 1
ATOM 1945 O O . ASN B 1 35 ? -22.156 13.25 5.426 1 97.81 35 ASN B O 1
ATOM 1949 N N . ASN B 1 36 ? -20.234 14.203 4.738 1 97.5 36 ASN B N 1
ATOM 1950 C CA . ASN B 1 36 ? -20.266 13.648 3.391 1 97.5 36 ASN B CA 1
ATOM 1951 C C . ASN B 1 36 ? -18.906 13.773 2.699 1 97.5 36 ASN B C 1
ATOM 1953 O O . ASN B 1 36 ? -18.031 14.484 3.182 1 97.5 36 ASN B O 1
ATOM 1957 N N . GLY B 1 37 ? -18.766 13.047 1.538 1 97.81 37 GLY B N 1
ATOM 1958 C CA . GLY B 1 37 ? -17.5 12.992 0.848 1 97.81 37 GLY B CA 1
ATOM 1959 C C . GLY B 1 37 ? -17.078 14.328 0.251 1 97.81 37 GLY B C 1
ATOM 1960 O O . GLY B 1 37 ? -15.891 14.625 0.156 1 97.81 37 GLY B O 1
ATOM 1961 N N . LEU B 1 38 ? -18.078 15.117 -0.162 1 97.56 38 LEU B N 1
ATOM 1962 C CA . LEU B 1 38 ? -17.766 16.406 -0.776 1 97.56 38 LEU B CA 1
ATOM 1963 C C . LEU B 1 38 ? -17.156 17.359 0.242 1 97.56 38 LEU B C 1
ATOM 1965 O O . LEU B 1 38 ? -16.125 17.984 -0.03 1 97.56 38 LEU B O 1
ATOM 1969 N N . ASP B 1 39 ? -17.812 17.438 1.378 1 97.94 39 ASP B N 1
ATOM 1970 C CA . ASP B 1 39 ? -17.281 18.266 2.461 1 97.94 39 ASP B CA 1
ATOM 1971 C C . ASP B 1 39 ? -15.898 17.766 2.902 1 97.94 39 ASP B C 1
ATOM 1973 O O . ASP B 1 39 ? -15.016 18.562 3.199 1 97.94 39 ASP B O 1
ATOM 1977 N N . ALA B 1 40 ? -15.758 16.484 2.965 1 98.56 40 ALA B N 1
ATOM 1978 C CA . ALA B 1 40 ? -14.484 15.875 3.342 1 98.56 40 ALA B CA 1
ATOM 1979 C C . ALA B 1 40 ? -13.375 16.297 2.379 1 98.56 40 ALA B C 1
ATOM 1981 O O . ALA B 1 40 ? -12.266 16.641 2.809 1 98.56 40 ALA B O 1
ATOM 1982 N N . LEU B 1 41 ? -13.68 16.25 1.074 1 97.25 41 LEU B N 1
ATOM 1983 C CA . LEU B 1 41 ? -12.703 16.625 0.056 1 97.25 41 LEU B CA 1
ATOM 1984 C C . LEU B 1 41 ? -12.297 18.094 0.212 1 97.25 41 LEU B C 1
ATOM 1986 O O . LEU B 1 41 ? -11.117 18.438 0.064 1 97.25 41 LEU B O 1
ATOM 1990 N N . ASP B 1 42 ? -13.281 18.938 0.544 1 96.75 42 ASP B N 1
ATOM 1991 C CA . ASP B 1 42 ? -13 20.359 0.764 1 96.75 42 ASP B CA 1
ATOM 1992 C C . ASP B 1 42 ? -12.031 20.547 1.927 1 96.75 42 ASP B C 1
ATOM 1994 O O . ASP B 1 42 ? -11.148 21.406 1.87 1 96.75 42 ASP B O 1
ATOM 1998 N N . ILE B 1 43 ? -12.172 19.766 2.922 1 98 43 ILE B N 1
ATOM 1999 C CA . ILE B 1 43 ? -11.32 19.859 4.102 1 98 43 ILE B CA 1
ATOM 2000 C C . ILE B 1 43 ? -9.898 19.438 3.738 1 98 43 ILE B C 1
ATOM 2002 O O . ILE B 1 43 ? -8.922 20.078 4.148 1 98 43 ILE B O 1
ATOM 2006 N N . ILE B 1 44 ? -9.766 18.375 2.965 1 96.19 44 ILE B N 1
ATOM 2007 C CA . ILE B 1 44 ? -8.461 17.859 2.58 1 96.19 44 ILE B CA 1
ATOM 2008 C C . ILE B 1 44 ? -7.727 18.891 1.734 1 96.19 44 ILE B C 1
ATOM 2010 O O . ILE B 1 44 ? -6.5 19.031 1.824 1 96.19 44 ILE B O 1
ATOM 2014 N N . LYS B 1 45 ? -8.508 19.672 0.998 1 90.25 45 LYS B N 1
ATOM 2015 C CA . LYS B 1 45 ? -7.934 20.719 0.164 1 90.25 45 LYS B CA 1
ATOM 2016 C C . LYS B 1 45 ? -7.371 21.844 1.019 1 90.25 45 LYS B C 1
ATOM 2018 O O . LYS B 1 45 ? -6.406 22.516 0.625 1 90.25 45 LYS B O 1
ATOM 2023 N N . LYS B 1 46 ? -7.957 22.031 2.158 1 90.94 46 LYS B N 1
ATOM 2024 C CA . LYS B 1 46 ? -7.641 23.188 2.996 1 90.94 46 LYS B CA 1
ATOM 2025 C C . LYS B 1 46 ? -6.609 22.828 4.062 1 90.94 46 LYS B C 1
ATOM 2027 O O . LYS B 1 46 ? -5.848 23.688 4.512 1 90.94 46 LYS B O 1
ATOM 2032 N N . PHE B 1 47 ? -6.68 21.562 4.438 1 92.44 47 PHE B N 1
ATOM 2033 C CA . PHE B 1 47 ? -5.816 21.125 5.527 1 92.44 47 PHE B CA 1
ATOM 2034 C C . PHE B 1 47 ? -4.992 19.906 5.113 1 92.44 47 PHE B C 1
ATOM 2036 O O . PHE B 1 47 ? -5.418 19.125 4.266 1 92.44 47 PHE B O 1
ATOM 2043 N N . ASP B 1 48 ? -3.826 19.781 5.691 1 92.06 48 ASP B N 1
ATOM 2044 C CA . ASP B 1 48 ? -3.008 18.594 5.492 1 92.06 48 ASP B CA 1
ATOM 2045 C C . ASP B 1 48 ? -3.506 17.438 6.348 1 92.06 48 ASP B C 1
ATOM 2047 O O . ASP B 1 48 ? -3.027 17.234 7.465 1 92.06 48 ASP B O 1
ATOM 2051 N N . ILE B 1 49 ? -4.379 16.703 5.836 1 97.75 49 ILE B N 1
ATOM 2052 C CA . ILE B 1 49 ? -4.965 15.57 6.551 1 97.75 49 ILE B CA 1
ATOM 2053 C C . ILE B 1 49 ? -4.113 14.32 6.336 1 97.75 49 ILE B C 1
ATOM 2055 O O . ILE B 1 49 ? -3.859 13.93 5.195 1 97.75 49 ILE B O 1
ATOM 2059 N N . HIS B 1 50 ? -3.742 13.727 7.43 1 97.62 50 HIS B N 1
ATOM 2060 C CA . HIS B 1 50 ? -2.898 12.547 7.332 1 97.62 50 HIS B CA 1
ATOM 2061 C C . HIS B 1 50 ? -3.74 11.281 7.168 1 97.62 50 HIS B C 1
ATOM 2063 O O . HIS B 1 50 ? -3.42 10.422 6.348 1 97.62 50 HIS B O 1
ATOM 2069 N N . ILE B 1 51 ? -4.809 11.172 7.953 1 98.56 51 ILE B N 1
ATOM 2070 C CA . ILE B 1 51 ? -5.652 9.977 7.969 1 98.56 51 ILE B CA 1
ATOM 2071 C C . ILE B 1 51 ? -7.117 10.383 7.871 1 98.56 51 ILE B C 1
ATOM 2073 O O . ILE B 1 51 ? -7.555 11.32 8.547 1 98.56 51 ILE B O 1
ATOM 2077 N N . ALA B 1 52 ? -7.828 9.766 7.035 1 98.81 52 ALA B N 1
ATOM 2078 C CA . ALA B 1 52 ? -9.273 9.93 6.961 1 98.81 52 ALA B CA 1
ATOM 2079 C C . ALA B 1 52 ? -9.992 8.641 7.352 1 98.81 52 ALA B C 1
ATOM 2081 O O . ALA B 1 52 ? -9.75 7.582 6.762 1 98.81 52 ALA B O 1
ATOM 2082 N N . LEU B 1 53 ? -10.797 8.695 8.391 1 98.81 53 LEU B N 1
ATOM 2083 C CA . LEU B 1 53 ? -11.734 7.641 8.758 1 98.81 53 LEU B CA 1
ATOM 2084 C C . LEU B 1 53 ? -13.094 7.879 8.117 1 98.81 53 LEU B C 1
ATOM 2086 O O . LEU B 1 53 ? -13.781 8.852 8.438 1 98.81 53 LEU B O 1
ATOM 2090 N N . THR B 1 54 ? -13.484 6.977 7.199 1 98.62 54 THR B N 1
ATOM 2091 C CA . THR B 1 54 ? -14.648 7.363 6.414 1 98.62 54 THR B CA 1
ATOM 2092 C C . THR B 1 54 ? -15.625 6.195 6.285 1 98.62 54 THR B C 1
ATOM 2094 O O . THR B 1 54 ? -15.211 5.047 6.117 1 98.62 54 THR B O 1
ATOM 2097 N N . ASP B 1 55 ? -16.875 6.48 6.367 1 98.19 55 ASP B N 1
ATOM 2098 C CA . ASP B 1 55 ? -17.938 5.578 5.934 1 98.19 55 ASP B CA 1
ATOM 2099 C C . ASP B 1 55 ? -17.953 5.434 4.414 1 98.19 55 ASP B C 1
ATOM 2101 O O . ASP B 1 55 ? -17.406 6.277 3.701 1 98.19 55 ASP B O 1
ATOM 2105 N N . ILE B 1 56 ? -18.562 4.379 3.967 1 98.12 56 ILE B N 1
ATOM 2106 C CA . ILE B 1 56 ? -18.672 4.184 2.523 1 98.12 56 ILE B CA 1
ATOM 2107 C C . ILE B 1 56 ? -19.953 4.805 2.004 1 98.12 56 ILE B C 1
ATOM 2109 O O . ILE B 1 56 ? -19.938 5.578 1.043 1 98.12 56 ILE B O 1
ATOM 2113 N N . ARG B 1 57 ? -21.062 4.465 2.639 1 97.06 57 ARG B N 1
ATOM 2114 C CA . ARG B 1 57 ? -22.344 4.984 2.184 1 97.06 57 ARG B CA 1
ATOM 2115 C C . ARG B 1 57 ? -22.656 6.316 2.857 1 97.06 57 ARG B C 1
ATOM 2117 O O . ARG B 1 57 ? -22.922 6.359 4.059 1 97.06 57 ARG B O 1
ATOM 2124 N N . MET B 1 58 ? -22.656 7.348 2.162 1 97.12 58 MET B N 1
ATOM 2125 C CA . MET B 1 58 ? -23.016 8.695 2.6 1 97.12 58 MET B CA 1
ATOM 2126 C C . MET B 1 58 ? -23.594 9.508 1.449 1 97.12 58 MET B C 1
ATOM 2128 O O . MET B 1 58 ? -23.406 9.164 0.281 1 97.12 58 MET B O 1
ATOM 2132 N N . PRO B 1 59 ? -24.297 10.547 1.771 1 96.56 59 PRO B N 1
ATOM 2133 C CA . PRO B 1 59 ? -24.891 11.359 0.706 1 96.56 59 PRO B CA 1
ATOM 2134 C C . PRO B 1 59 ? -23.844 12.133 -0.091 1 96.56 59 PRO B C 1
ATOM 2136 O O . PRO B 1 59 ? -22.703 12.266 0.352 1 96.56 59 PRO B O 1
ATOM 2139 N N . LEU B 1 60 ? -24.219 12.594 -1.411 1 96.31 60 LEU B N 1
ATOM 2140 C CA . LEU B 1 60 ? -23.422 13.43 -2.305 1 96.31 60 LEU B CA 1
ATOM 2141 C C . LEU B 1 60 ? -22.25 12.648 -2.889 1 96.31 60 LEU B C 1
ATOM 2143 O O . LEU B 1 60 ? -22.406 11.938 -3.885 1 96.31 60 LEU B O 1
ATOM 2147 N N . LEU B 1 61 ? -21.141 12.602 -2.156 1 96.81 61 LEU B N 1
ATOM 2148 C CA . LEU B 1 61 ? -19.984 11.797 -2.523 1 96.81 61 LEU B CA 1
ATOM 2149 C C . LEU B 1 61 ? -19.734 10.695 -1.494 1 96.81 61 LEU B C 1
ATOM 2151 O O . LEU B 1 61 ? -19.547 10.984 -0.31 1 96.81 61 LEU B O 1
ATOM 2155 N N . ASN B 1 62 ? -19.797 9.43 -1.955 1 97.12 62 ASN B N 1
ATOM 2156 C CA . ASN B 1 62 ? -19.641 8.344 -0.992 1 97.12 62 ASN B CA 1
ATOM 2157 C C . ASN B 1 62 ? -18.172 8.062 -0.697 1 97.12 62 ASN B C 1
ATOM 2159 O O . ASN B 1 62 ? -17.281 8.68 -1.293 1 97.12 62 ASN B O 1
ATOM 2163 N N . GLY B 1 63 ? -17.938 7.148 0.161 1 98.06 63 GLY B N 1
ATOM 2164 C CA . GLY B 1 63 ? -16.594 6.898 0.628 1 98.06 63 GLY B CA 1
ATOM 2165 C C . GLY B 1 63 ? -15.664 6.391 -0.464 1 98.06 63 GLY B C 1
ATOM 2166 O O . GLY B 1 63 ? -14.484 6.738 -0.495 1 98.06 63 GLY B O 1
ATOM 2167 N N . LEU B 1 64 ? -16.141 5.562 -1.358 1 98 64 LEU B N 1
ATOM 2168 C CA . LEU B 1 64 ? -15.336 5 -2.43 1 98 64 LEU B CA 1
ATOM 2169 C C . LEU B 1 64 ? -15.008 6.055 -3.48 1 98 64 LEU B C 1
ATOM 2171 O O . LEU B 1 64 ? -13.891 6.102 -3.998 1 98 64 LEU B O 1
ATOM 2175 N N . GLU B 1 65 ? -15.953 6.852 -3.812 1 97.38 65 GLU B N 1
ATOM 2176 C CA . GLU B 1 65 ? -15.711 7.98 -4.703 1 97.38 65 GLU B CA 1
ATOM 2177 C C . GLU B 1 65 ? -14.727 8.969 -4.09 1 97.38 65 GLU B C 1
ATOM 2179 O O . GLU B 1 65 ? -13.883 9.531 -4.789 1 97.38 65 GLU B O 1
ATOM 2184 N N . PHE B 1 66 ? -14.898 9.18 -2.768 1 98.06 66 PHE B N 1
ATOM 2185 C CA . PHE B 1 66 ? -14.023 10.062 -1.998 1 98.06 66 PHE B CA 1
ATOM 2186 C C . PHE B 1 66 ? -12.57 9.625 -2.125 1 98.06 66 PHE B C 1
ATOM 2188 O O . PHE B 1 66 ? -11.703 10.43 -2.467 1 98.06 66 PHE B O 1
ATOM 2195 N N . ILE B 1 67 ? -12.258 8.297 -1.929 1 97.62 67 ILE B N 1
ATOM 2196 C CA . ILE B 1 67 ? -10.883 7.816 -2.006 1 97.62 67 ILE B CA 1
ATOM 2197 C C . ILE B 1 67 ? -10.383 7.902 -3.447 1 97.62 67 ILE B C 1
ATOM 2199 O O . ILE B 1 67 ? -9.203 8.156 -3.688 1 97.62 67 ILE B O 1
ATOM 2203 N N . GLU B 1 68 ? -11.266 7.688 -4.367 1 95.62 68 GLU B N 1
ATOM 2204 C CA . GLU B 1 68 ? -10.898 7.82 -5.77 1 95.62 68 GLU B CA 1
ATOM 2205 C C . GLU B 1 68 ? -10.398 9.234 -6.078 1 95.62 68 GLU B C 1
ATOM 2207 O O . GLU B 1 68 ? -9.406 9.406 -6.781 1 95.62 68 GLU B O 1
ATOM 2212 N N . GLU B 1 69 ? -11.102 10.195 -5.566 1 94.56 69 GLU B N 1
ATOM 2213 C CA . GLU B 1 69 ? -10.711 11.586 -5.754 1 94.56 69 GLU B CA 1
ATOM 2214 C C . GLU B 1 69 ? -9.367 11.875 -5.086 1 94.56 69 GLU B C 1
ATOM 2216 O O . GLU B 1 69 ? -8.539 12.609 -5.633 1 94.56 69 GLU B O 1
ATOM 2221 N N . ILE B 1 70 ? -9.195 11.312 -3.918 1 94.19 70 ILE B N 1
ATOM 2222 C CA . ILE B 1 70 ? -7.938 11.477 -3.203 1 94.19 70 ILE B CA 1
ATOM 2223 C C . ILE B 1 70 ? -6.785 10.977 -4.07 1 94.19 70 ILE B C 1
ATOM 2225 O O . ILE B 1 70 ? -5.762 11.648 -4.207 1 94.19 70 ILE B O 1
ATOM 2229 N N . LYS B 1 71 ? -6.973 9.812 -4.656 1 88.75 71 LYS B N 1
ATOM 2230 C CA . LYS B 1 71 ? -5.953 9.203 -5.508 1 88.75 71 LYS B CA 1
ATOM 2231 C C . LYS B 1 71 ? -5.742 10.023 -6.781 1 88.75 71 LYS B C 1
ATOM 2233 O O . LYS B 1 71 ? -4.605 10.297 -7.168 1 88.75 71 LYS B O 1
ATOM 2238 N N . LYS B 1 72 ? -6.859 10.406 -7.363 1 87.19 72 LYS B N 1
ATOM 2239 C CA . LYS B 1 72 ? -6.816 11.156 -8.617 1 87.19 72 LYS B CA 1
ATOM 2240 C C . LYS B 1 72 ? -6.047 12.461 -8.453 1 87.19 72 LYS B C 1
ATOM 2242 O O . LYS B 1 72 ? -5.344 12.898 -9.367 1 87.19 72 LYS B O 1
ATOM 2247 N N . ASN B 1 73 ? -6.164 13.031 -7.305 1 86.44 73 ASN B N 1
ATOM 2248 C C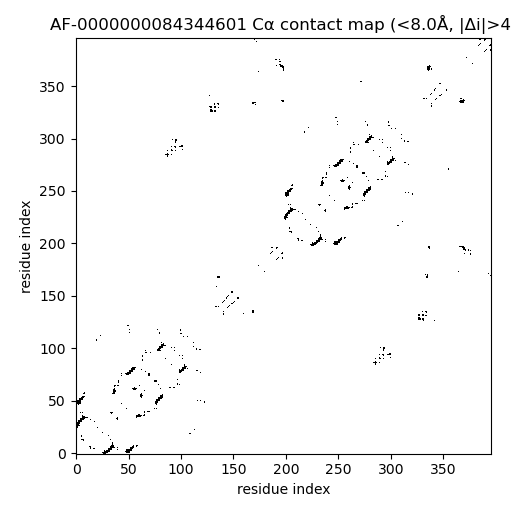A . ASN B 1 73 ? -5.555 14.336 -7.07 1 86.44 73 ASN B CA 1
ATOM 2249 C C . ASN B 1 73 ? -4.238 14.211 -6.305 1 86.44 73 ASN B C 1
ATOM 2251 O O . ASN B 1 73 ? -3.664 15.219 -5.883 1 86.44 73 ASN B O 1
ATOM 2255 N N . ASP B 1 74 ? -3.824 12.992 -6.078 1 84.12 74 ASP B N 1
ATOM 2256 C CA . ASP B 1 74 ? -2.545 12.633 -5.473 1 84.12 74 ASP B CA 1
ATOM 2257 C C . ASP B 1 74 ? -2.422 13.219 -4.066 1 84.12 74 ASP B C 1
ATOM 2259 O O . ASP B 1 74 ? -1.369 13.742 -3.693 1 84.12 74 ASP B O 1
ATOM 2263 N N . TYR B 1 75 ? -3.551 13.305 -3.404 1 89.19 75 TYR B N 1
ATOM 2264 C CA . TYR B 1 75 ? -3.484 13.656 -1.989 1 89.19 75 TYR B CA 1
ATOM 2265 C C . TYR B 1 75 ? -2.83 12.547 -1.181 1 89.19 75 TYR B C 1
ATOM 2267 O O . TYR B 1 75 ? -3.008 11.359 -1.482 1 89.19 75 TYR B O 1
ATOM 2275 N N . LYS B 1 76 ? -2.193 12.836 -0.099 1 88.88 76 LYS B N 1
ATOM 2276 C CA . LYS B 1 76 ? -1.39 11.867 0.642 1 88.88 76 LYS B CA 1
ATOM 2277 C C . LYS B 1 76 ? -2.201 11.219 1.761 1 88.88 76 LYS B C 1
ATOM 2279 O O . LYS B 1 76 ? -1.723 10.305 2.434 1 88.88 76 LYS B O 1
ATOM 2284 N N . THR B 1 77 ? -3.367 11.648 1.883 1 96.12 77 THR B N 1
ATOM 2285 C CA . THR B 1 77 ? -4.227 11.195 2.969 1 96.12 77 THR B CA 1
ATOM 2286 C C . THR B 1 77 ? -4.414 9.68 2.908 1 96.12 77 THR B C 1
ATOM 2288 O O . THR B 1 77 ? -4.734 9.133 1.853 1 96.12 77 THR B O 1
ATOM 2291 N N . LYS B 1 78 ? -4.141 8.984 4.039 1 97.38 78 LYS B N 1
ATOM 2292 C CA . LYS B 1 78 ? -4.414 7.551 4.164 1 97.38 78 LYS B CA 1
ATOM 2293 C C . LYS B 1 78 ? -5.863 7.301 4.57 1 97.38 78 LYS B C 1
ATOM 2295 O O . LYS B 1 78 ? -6.355 7.898 5.531 1 97.38 78 LYS B O 1
ATOM 2300 N N . VAL B 1 79 ? -6.492 6.41 3.854 1 98.44 79 VAL B N 1
ATOM 2301 C CA . VAL B 1 79 ? -7.926 6.25 4.066 1 98.44 79 VAL B CA 1
ATOM 2302 C C . VAL B 1 79 ? -8.203 4.914 4.75 1 98.44 79 VAL B C 1
ATOM 2304 O O . VAL B 1 79 ? -7.68 3.875 4.336 1 98.44 79 VAL B O 1
ATOM 2307 N N . ILE B 1 80 ? -8.977 4.953 5.766 1 98.69 80 ILE B N 1
ATOM 2308 C CA . ILE B 1 80 ? -9.516 3.787 6.457 1 98.69 80 ILE B CA 1
ATOM 2309 C C . ILE B 1 80 ? -11.039 3.801 6.383 1 98.69 80 ILE B C 1
ATOM 2311 O O . ILE B 1 80 ? -11.688 4.762 6.816 1 98.69 80 ILE B O 1
ATOM 2315 N N . PHE B 1 81 ? -11.602 2.748 5.867 1 98.62 81 PHE B N 1
ATOM 2316 C CA . PHE B 1 81 ? -13.055 2.658 5.781 1 98.62 81 PHE B CA 1
ATOM 2317 C C . PHE B 1 81 ? -13.641 2.088 7.07 1 98.62 81 PHE B C 1
ATOM 2319 O O . PHE B 1 81 ? -13.109 1.123 7.621 1 98.62 81 PHE B O 1
ATOM 2326 N N . LEU B 1 82 ? -14.68 2.697 7.547 1 98 82 LEU B N 1
ATOM 2327 C CA . LEU B 1 82 ? -15.516 2.227 8.648 1 98 82 LEU B CA 1
ATOM 2328 C C . LEU B 1 82 ? -16.969 2.074 8.203 1 98 82 LEU B C 1
ATOM 2330 O O . LEU B 1 82 ? -17.672 3.068 8 1 98 82 LEU B O 1
ATOM 2334 N N . THR B 1 83 ? -17.422 0.854 8.023 1 95 83 THR B N 1
ATOM 2335 C CA . THR B 1 83 ? -18.734 0.715 7.391 1 95 83 THR B CA 1
ATOM 2336 C C . THR B 1 83 ? -19.453 -0.537 7.891 1 95 83 THR B C 1
ATOM 2338 O O . THR B 1 83 ? -18.812 -1.42 8.484 1 95 83 THR B O 1
ATOM 2341 N N . GLY B 1 84 ? -20.703 -0.596 7.668 1 94.81 84 GLY B N 1
ATOM 2342 C CA . GLY B 1 84 ? -21.484 -1.771 8.039 1 94.81 84 GLY B CA 1
ATOM 2343 C C . GLY B 1 84 ? -21.703 -2.721 6.875 1 94.81 84 GLY B C 1
ATOM 2344 O O . GLY B 1 84 ? -22.422 -3.721 7.012 1 94.81 84 GLY B O 1
ATOM 2345 N N . PHE B 1 85 ? -21.078 -2.449 5.711 1 95 85 PHE B N 1
ATOM 2346 C CA . PHE B 1 85 ? -21.391 -3.213 4.512 1 95 85 PHE B CA 1
ATOM 2347 C C . PHE B 1 85 ? -20.281 -4.211 4.199 1 95 85 PHE B C 1
ATOM 2349 O O . PHE B 1 85 ? -19.109 -3.828 4.055 1 95 85 PHE B O 1
ATOM 2356 N N . GLU B 1 86 ? -20.641 -5.41 4.113 1 95.81 86 GLU B N 1
ATOM 2357 C CA . GLU B 1 86 ? -19.734 -6.477 3.695 1 95.81 86 GLU B CA 1
ATOM 2358 C C . GLU B 1 86 ? -19.906 -6.801 2.215 1 95.81 86 GLU B C 1
ATOM 2360 O O . GLU B 1 86 ? -20.312 -7.914 1.863 1 95.81 86 GLU B O 1
ATOM 2365 N N . LYS B 1 87 ? -19.609 -5.871 1.407 1 96.31 87 LYS B N 1
ATOM 2366 C CA . LYS B 1 87 ? -19.781 -6.047 -0.031 1 96.31 87 LYS B CA 1
ATOM 2367 C C . LYS B 1 87 ? -18.453 -6.277 -0.729 1 96.31 87 LYS B C 1
ATOM 2369 O O . LYS B 1 87 ? -17.516 -5.492 -0.568 1 96.31 87 LYS B O 1
ATOM 2374 N N . PHE B 1 88 ? -18.375 -7.293 -1.483 1 96.75 88 PHE B N 1
ATOM 2375 C CA . PHE B 1 88 ? -17.156 -7.621 -2.223 1 96.75 88 PHE B CA 1
ATOM 2376 C C . PHE B 1 88 ? -16.719 -6.441 -3.082 1 96.75 88 PHE B C 1
ATOM 2378 O O . PHE B 1 88 ? -15.531 -6.082 -3.098 1 96.75 88 PHE B O 1
ATOM 2385 N N . GLU B 1 89 ? -17.703 -5.883 -3.768 1 96.56 89 GLU B N 1
ATOM 2386 C CA . GLU B 1 89 ? -17.406 -4.785 -4.68 1 96.56 89 GLU B CA 1
ATOM 2387 C C . GLU B 1 89 ? -16.734 -3.629 -3.945 1 96.56 89 GLU B C 1
ATOM 2389 O O . GLU B 1 89 ? -15.812 -2.996 -4.48 1 96.56 89 GLU B O 1
ATOM 2394 N N . TYR B 1 90 ? -17.188 -3.367 -2.729 1 97.25 90 TYR B N 1
ATOM 2395 C CA . TYR B 1 90 ? -16.594 -2.295 -1.933 1 97.25 90 TYR B CA 1
ATOM 2396 C C . TYR B 1 90 ? -15.164 -2.625 -1.544 1 97.25 90 TYR B C 1
ATOM 2398 O O . TYR B 1 90 ? -14.258 -1.798 -1.707 1 97.25 90 TYR B O 1
ATOM 2406 N N . ALA B 1 91 ? -14.992 -3.809 -1.055 1 96.75 91 ALA B N 1
ATOM 2407 C CA . ALA B 1 91 ? -13.656 -4.242 -0.643 1 96.75 91 ALA B CA 1
ATOM 2408 C C . ALA B 1 91 ? -12.695 -4.258 -1.828 1 96.75 91 ALA B C 1
ATOM 2410 O O . ALA B 1 91 ? -11.539 -3.854 -1.703 1 96.75 91 ALA B O 1
ATOM 2411 N N . LYS B 1 92 ? -13.188 -4.77 -2.977 1 96.56 92 LYS B N 1
ATOM 2412 C CA . LYS B 1 92 ? -12.367 -4.812 -4.18 1 96.56 92 LYS B CA 1
ATOM 2413 C C . LYS B 1 92 ? -11.914 -3.412 -4.586 1 96.56 92 LYS B C 1
ATOM 2415 O O . LYS B 1 92 ? -10.742 -3.201 -4.902 1 96.56 92 LYS B O 1
ATOM 2420 N N . LYS B 1 93 ? -12.797 -2.445 -4.527 1 96.12 93 LYS B N 1
ATOM 2421 C CA . LYS B 1 93 ? -12.445 -1.063 -4.844 1 96.12 93 LYS B CA 1
ATOM 2422 C C . LYS B 1 93 ? -11.453 -0.499 -3.828 1 96.12 93 LYS B C 1
ATOM 2424 O O . LYS B 1 93 ? -10.57 0.281 -4.184 1 96.12 93 LYS B O 1
ATOM 2429 N N . ALA B 1 94 ? -11.68 -0.879 -2.57 1 97.12 94 ALA B N 1
ATOM 2430 C CA . ALA B 1 94 ? -10.75 -0.449 -1.529 1 97.12 94 ALA B CA 1
ATOM 2431 C C . ALA B 1 94 ? -9.328 -0.912 -1.84 1 97.12 94 ALA B C 1
ATOM 2433 O O . ALA B 1 94 ? -8.367 -0.173 -1.621 1 97.12 94 ALA B O 1
ATOM 2434 N N . ILE B 1 95 ? -9.141 -2.096 -2.34 1 95.38 95 ILE B N 1
ATOM 2435 C CA . ILE B 1 95 ? -7.836 -2.609 -2.75 1 95.38 95 ILE B CA 1
ATOM 2436 C C . ILE B 1 95 ? -7.312 -1.8 -3.934 1 95.38 95 ILE B C 1
ATOM 2438 O O . ILE B 1 95 ? -6.164 -1.35 -3.924 1 95.38 95 ILE B O 1
ATOM 2442 N N . ASP B 1 96 ? -8.25 -1.57 -4.922 1 94.31 96 ASP B N 1
ATOM 2443 C CA . ASP B 1 96 ? -7.875 -0.869 -6.148 1 94.31 96 ASP B CA 1
ATOM 2444 C C . ASP B 1 96 ? -7.289 0.506 -5.836 1 94.31 96 ASP B C 1
ATOM 2446 O O . ASP B 1 96 ? -6.344 0.946 -6.488 1 94.31 96 ASP B O 1
ATOM 2450 N N . PHE B 1 97 ? -7.828 1.098 -4.781 1 92.62 97 PHE B N 1
ATOM 2451 C CA . PHE B 1 97 ? -7.445 2.477 -4.504 1 92.62 97 PHE B CA 1
ATOM 2452 C C . PHE B 1 97 ? -6.504 2.547 -3.305 1 92.62 97 PHE B C 1
ATOM 2454 O O . PHE B 1 97 ? -6.242 3.629 -2.775 1 92.62 97 PHE B O 1
ATOM 2461 N N . ASN B 1 98 ? -6.051 1.407 -2.84 1 93.81 98 ASN B N 1
ATOM 2462 C CA . ASN B 1 98 ? -5.016 1.268 -1.823 1 93.81 98 ASN B CA 1
ATOM 2463 C C . ASN B 1 98 ? -5.477 1.81 -0.474 1 93.81 98 ASN B C 1
ATOM 2465 O O . ASN B 1 98 ? -4.746 2.553 0.184 1 93.81 98 ASN B O 1
ATOM 2469 N N . ALA B 1 99 ? -6.691 1.479 -0.144 1 96.62 99 ALA B N 1
ATOM 2470 C CA . ALA B 1 99 ? -7.121 1.78 1.219 1 96.62 99 ALA B CA 1
ATOM 2471 C C . ALA B 1 99 ? -6.223 1.093 2.242 1 96.62 99 ALA B C 1
ATOM 2473 O O . ALA B 1 99 ? -5.727 -0.009 2 1 96.62 99 ALA B O 1
ATOM 2474 N N . ILE B 1 100 ? -6.086 1.746 3.395 1 96.38 100 ILE B N 1
ATOM 2475 C CA . ILE B 1 100 ? -5.242 1.193 4.449 1 96.38 100 ILE B CA 1
ATOM 2476 C C . ILE B 1 100 ? -5.945 0.001 5.098 1 96.38 100 ILE B C 1
ATOM 2478 O O . ILE B 1 100 ? -5.297 -0.98 5.469 1 96.38 100 ILE B O 1
ATOM 2482 N N . ASP B 1 101 ? -7.238 0.196 5.301 1 97.5 101 ASP B N 1
ATOM 2483 C CA . ASP B 1 101 ? -8.016 -0.817 6.012 1 97.5 101 ASP B CA 1
ATOM 2484 C C . ASP B 1 101 ? -9.5 -0.689 5.703 1 97.5 101 ASP B C 1
ATOM 2486 O O . ASP B 1 101 ? -9.945 0.32 5.148 1 97.5 101 ASP B O 1
ATO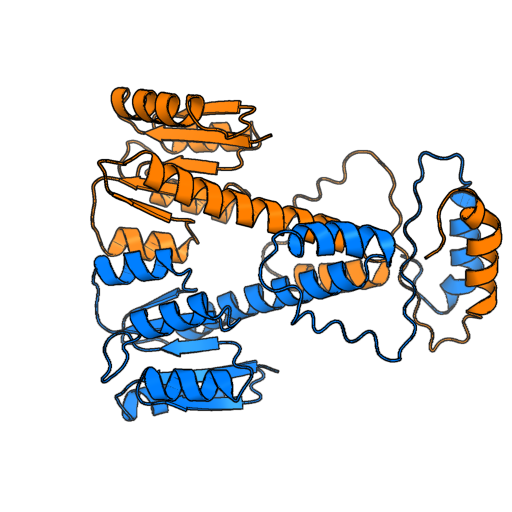M 2490 N N . TYR B 1 102 ? -10.188 -1.713 5.953 1 98.19 102 TYR B N 1
ATOM 2491 C CA . TYR B 1 102 ? -11.633 -1.854 5.848 1 98.19 102 TYR B CA 1
ATOM 2492 C C . TYR B 1 102 ? -12.211 -2.482 7.109 1 98.19 102 TYR B C 1
ATOM 2494 O O . TYR B 1 102 ? -12.133 -3.697 7.301 1 98.19 102 TYR B O 1
ATOM 2502 N N . LEU B 1 103 ? -12.82 -1.64 7.957 1 97.88 103 LEU B N 1
ATOM 2503 C CA . LEU B 1 103 ? -13.289 -2.094 9.266 1 97.88 103 LEU B CA 1
ATOM 2504 C C . LEU B 1 103 ? -14.812 -2.15 9.305 1 97.88 103 LEU B C 1
ATOM 2506 O O . LEU B 1 103 ? -15.484 -1.199 8.898 1 97.88 103 LEU B O 1
ATOM 2510 N N . LEU B 1 104 ? -15.328 -3.182 9.82 1 97.06 104 LEU B N 1
ATOM 2511 C CA . LEU B 1 104 ? -16.781 -3.367 9.898 1 97.06 104 LEU B CA 1
ATOM 2512 C C . LEU B 1 104 ? -17.328 -2.801 11.203 1 97.06 104 LEU B C 1
ATOM 2514 O O . LEU B 1 104 ? -16.719 -2.971 12.266 1 97.06 104 LEU B O 1
ATOM 2518 N N . LYS B 1 105 ? -18.453 -2.084 11.148 1 95.88 105 LYS B N 1
ATOM 2519 C CA . LYS B 1 105 ? -19.203 -1.64 12.32 1 95.88 105 LYS B CA 1
ATOM 2520 C C . LYS B 1 105 ? -19.938 -2.805 12.969 1 95.88 105 LYS B C 1
ATOM 2522 O O . LYS B 1 105 ? -20.422 -3.705 12.281 1 95.88 105 LYS B O 1
ATOM 2527 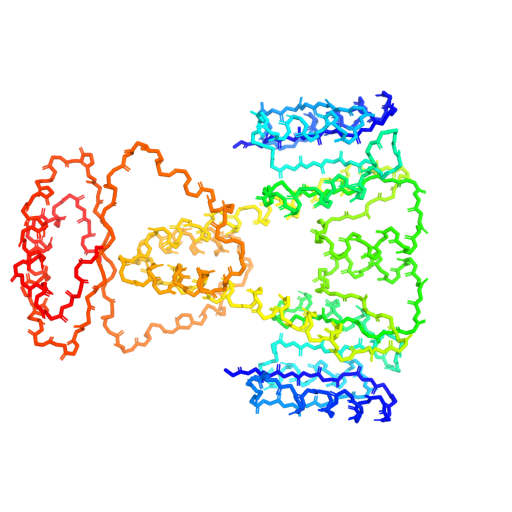N N . PRO B 1 106 ? -19.969 -2.781 14.227 1 96.19 106 PRO B N 1
ATOM 2528 C CA . PRO B 1 106 ? -19.438 -1.779 15.156 1 96.19 106 PRO B CA 1
ATOM 2529 C C . PRO B 1 106 ? -17.938 -1.88 15.328 1 96.19 106 PRO B C 1
ATOM 2531 O O . PRO B 1 106 ? -17.375 -2.982 15.328 1 96.19 106 PRO B O 1
ATOM 2534 N N . ILE B 1 107 ? -17.328 -0.734 15.602 1 94.5 107 ILE B N 1
ATOM 2535 C CA . ILE B 1 107 ? -15.875 -0.694 15.641 1 94.5 107 ILE B CA 1
ATOM 2536 C C . ILE B 1 107 ? -15.406 -0.688 17.094 1 94.5 107 ILE B C 1
ATOM 2538 O O . ILE B 1 107 ? -15.852 0.134 17.891 1 94.5 107 ILE B O 1
ATOM 2542 N N . LYS B 1 108 ? -14.539 -1.604 17.438 1 95.06 108 LYS B N 1
ATOM 2543 C CA . LYS B 1 108 ? -13.875 -1.588 18.734 1 95.06 108 LYS B CA 1
ATOM 2544 C C . LYS B 1 108 ? -12.672 -0.645 18.719 1 95.06 108 LYS B C 1
ATOM 2546 O O . LYS B 1 108 ? -11.961 -0.547 17.719 1 95.06 108 LYS B O 1
ATOM 2551 N N . LYS B 1 109 ? -12.336 -0.068 19.875 1 95.88 109 LYS B N 1
ATOM 2552 C CA . LYS B 1 109 ? -11.25 0.896 20 1 95.88 109 LYS B CA 1
ATOM 2553 C C . LYS B 1 109 ? -9.922 0.293 19.562 1 95.88 109 LYS B C 1
ATOM 2555 O O . LYS B 1 109 ? -9.188 0.902 18.781 1 95.88 109 LYS B O 1
ATOM 2560 N N . GLU B 1 110 ? -9.719 -0.908 20.016 1 96 110 GLU B N 1
ATOM 2561 C CA . GLU B 1 110 ? -8.422 -1.539 19.766 1 96 110 GLU B CA 1
ATOM 2562 C C . GLU B 1 110 ? -8.203 -1.791 18.281 1 96 110 GLU B C 1
ATOM 2564 O O . GLU B 1 110 ? -7.09 -1.64 17.781 1 96 110 GLU B O 1
ATOM 2569 N N . VAL B 1 111 ? -9.266 -2.17 17.625 1 96.06 111 VAL B N 1
ATOM 2570 C CA . VAL B 1 111 ? -9.195 -2.447 16.203 1 96.06 111 VAL B CA 1
ATOM 2571 C C . VAL B 1 111 ? -8.938 -1.153 15.438 1 96.06 111 VAL B C 1
ATOM 2573 O O . VAL B 1 111 ? -8.102 -1.119 14.531 1 96.06 111 VAL B O 1
ATOM 2576 N N . LEU B 1 112 ? -9.633 -0.098 15.852 1 97.94 112 LEU B N 1
ATOM 2577 C CA . LEU B 1 112 ? -9.438 1.213 15.242 1 97.94 112 LEU B CA 1
ATOM 2578 C C . LEU B 1 112 ? -8 1.688 15.43 1 97.94 112 LEU B C 1
ATOM 2580 O O . LEU B 1 112 ? -7.363 2.156 14.484 1 97.94 112 LEU B O 1
ATOM 2584 N N . TYR B 1 113 ? -7.477 1.525 16.625 1 97.56 113 TYR B N 1
ATOM 2585 C CA . TYR B 1 113 ? -6.133 1.991 16.938 1 97.56 113 TYR B CA 1
ATOM 2586 C C . TYR B 1 113 ? -5.09 1.233 16.125 1 97.56 113 TYR B C 1
ATOM 2588 O O . TYR B 1 113 ? -4.113 1.822 15.648 1 97.56 113 TYR B O 1
ATOM 2596 N N . LYS B 1 114 ? -5.281 -0.066 15.969 1 95.31 114 LYS B N 1
ATOM 2597 C CA . LYS B 1 114 ? -4.367 -0.868 15.164 1 95.31 114 LYS B CA 1
ATOM 2598 C C . LYS B 1 114 ? -4.328 -0.373 13.719 1 95.31 114 LYS B C 1
ATOM 2600 O O . LYS B 1 114 ? -3.256 -0.284 13.117 1 95.31 114 LYS B O 1
ATOM 2605 N N . SER B 1 115 ? -5.469 -0.045 13.203 1 97.25 115 SER B N 1
ATOM 2606 C CA . SER B 1 115 ? -5.551 0.427 11.828 1 97.25 115 SER B CA 1
ATOM 2607 C C . SER B 1 115 ? -4.898 1.798 11.672 1 97.25 115 SER B C 1
ATOM 2609 O O . SER B 1 115 ? -4.219 2.059 10.68 1 97.25 115 SER B O 1
ATOM 2611 N N . ILE B 1 116 ? -5.121 2.656 12.664 1 97.38 116 ILE B N 1
ATOM 2612 C CA . ILE B 1 116 ? -4.5 3.975 12.641 1 97.38 116 ILE B CA 1
ATOM 2613 C C . ILE B 1 116 ? -2.98 3.828 12.719 1 97.38 116 ILE B C 1
ATOM 2615 O O . ILE B 1 116 ? -2.244 4.535 12.031 1 97.38 116 ILE B O 1
ATOM 2619 N N . ASN B 1 117 ? -2.559 2.9 13.5 1 94.69 117 ASN B N 1
ATOM 2620 C CA . ASN B 1 117 ? -1.125 2.656 13.609 1 94.69 117 ASN B CA 1
ATOM 2621 C C . ASN B 1 117 ? -0.537 2.168 12.289 1 94.69 117 ASN B C 1
ATOM 2623 O O . ASN B 1 117 ? 0.58 2.541 11.93 1 94.69 117 ASN B O 1
ATOM 2627 N N . LYS B 1 118 ? -1.285 1.327 11.633 1 92.31 118 LYS B N 1
ATOM 2628 C CA . LYS B 1 118 ? -0.866 0.902 10.297 1 92.31 118 LYS B CA 1
ATOM 2629 C C . LYS B 1 118 ? -0.637 2.104 9.383 1 92.31 118 LYS B C 1
ATOM 2631 O O . LYS B 1 118 ? 0.377 2.176 8.688 1 92.31 118 LYS B O 1
ATOM 2636 N N . ALA B 1 119 ? -1.566 3.018 9.398 1 95.12 119 ALA B N 1
ATOM 2637 C CA . ALA B 1 119 ? -1.478 4.223 8.578 1 95.12 119 ALA B CA 1
ATOM 2638 C C . ALA B 1 119 ? -0.288 5.082 8.992 1 95.12 119 ALA B C 1
ATOM 2640 O O . ALA B 1 119 ? 0.455 5.578 8.141 1 95.12 119 ALA B O 1
ATOM 2641 N N . LEU B 1 120 ? -0.117 5.207 10.281 1 92.69 120 LEU B N 1
ATOM 2642 C CA . LEU B 1 120 ? 0.967 6.027 10.812 1 92.69 120 LEU B CA 1
ATOM 2643 C C . LEU B 1 120 ? 2.324 5.457 10.414 1 92.69 120 LEU B C 1
ATOM 2645 O O . LEU B 1 120 ? 3.234 6.203 10.047 1 92.69 120 LEU B O 1
ATOM 2649 N N . ASN B 1 121 ? 2.424 4.184 10.508 1 87.94 121 ASN B N 1
ATOM 2650 C CA . ASN B 1 121 ? 3.672 3.539 10.117 1 87.94 121 ASN B CA 1
ATOM 2651 C C . ASN B 1 121 ? 4.008 3.811 8.648 1 87.94 121 ASN B C 1
ATOM 2653 O O . ASN B 1 121 ? 5.172 4.043 8.312 1 87.94 121 ASN B O 1
ATOM 2657 N N . LEU B 1 122 ? 3.004 3.734 7.859 1 88.44 122 LEU B N 1
ATOM 2658 C CA . LEU B 1 122 ? 3.209 4.004 6.441 1 88.44 122 LEU B CA 1
ATOM 2659 C C . LEU B 1 122 ? 3.611 5.457 6.215 1 88.44 122 LEU B C 1
ATOM 2661 O O . LEU B 1 122 ? 4.516 5.738 5.426 1 88.44 122 LEU B O 1
ATOM 2665 N N . ILE B 1 123 ? 2.941 6.34 6.91 1 88.56 123 ILE B N 1
ATOM 2666 C CA . ILE B 1 123 ? 3.24 7.762 6.797 1 88.56 123 ILE B CA 1
ATOM 2667 C C . ILE B 1 123 ? 4.676 8.023 7.242 1 88.56 123 ILE B C 1
ATOM 2669 O O . ILE B 1 123 ? 5.418 8.75 6.57 1 88.56 123 ILE B O 1
ATOM 2673 N N . ASP B 1 124 ? 4.992 7.441 8.352 1 83.06 124 ASP B N 1
ATOM 2674 C CA . ASP B 1 124 ? 6.34 7.598 8.883 1 83.06 124 ASP B CA 1
ATOM 2675 C C . ASP B 1 124 ? 7.383 7.098 7.887 1 83.06 124 ASP B C 1
ATOM 2677 O O . ASP B 1 124 ? 8.391 7.766 7.645 1 83.06 124 ASP B O 1
ATOM 2681 N N . LYS B 1 125 ? 7.137 5.941 7.352 1 76.81 125 LYS B N 1
ATOM 2682 C CA . LYS B 1 125 ? 8.039 5.367 6.359 1 76.81 125 LYS B CA 1
ATOM 2683 C C . LYS B 1 125 ? 8.195 6.293 5.156 1 76.81 125 LYS B C 1
ATOM 2685 O O . LYS B 1 125 ? 9.305 6.508 4.668 1 76.81 125 LYS B O 1
ATOM 2690 N N . GLU B 1 126 ? 7.078 6.789 4.699 1 78.38 126 GLU B N 1
ATOM 2691 C CA . GLU B 1 126 ? 7.094 7.68 3.541 1 78.38 126 GLU B CA 1
ATOM 2692 C C . GLU B 1 126 ? 7.867 8.961 3.842 1 78.38 126 GLU B C 1
ATOM 2694 O O . GLU B 1 126 ? 8.594 9.469 2.986 1 78.38 126 GLU B O 1
ATOM 2699 N N . GLU B 1 127 ? 7.609 9.453 5 1 73.5 127 GLU B N 1
ATOM 2700 C CA . GLU B 1 127 ? 8.312 10.664 5.406 1 73.5 127 GLU B CA 1
ATOM 2701 C C . GLU B 1 127 ? 9.82 10.422 5.492 1 73.5 127 GLU B C 1
ATOM 2703 O O . GLU B 1 127 ? 10.609 11.234 5.023 1 73.5 127 GLU B O 1
ATOM 2708 N N . LYS B 1 128 ? 10.18 9.32 6.074 1 70.12 128 LYS B N 1
ATOM 2709 C CA . LYS B 1 128 ? 11.594 8.953 6.191 1 70.12 128 LYS B CA 1
ATOM 2710 C C . LYS B 1 128 ? 12.227 8.758 4.82 1 70.12 128 LYS B C 1
ATOM 2712 O O . LYS B 1 128 ? 13.359 9.188 4.59 1 70.12 128 LYS B O 1
ATOM 2717 N N . ASN B 1 129 ? 11.492 8.172 4.004 1 64.38 129 ASN B N 1
ATOM 2718 C CA . ASN B 1 129 ? 11.953 7.957 2.637 1 64.38 129 ASN B CA 1
ATOM 2719 C C . ASN B 1 129 ? 12.172 9.273 1.904 1 64.38 129 ASN B C 1
ATOM 2721 O O . ASN B 1 129 ? 13.164 9.43 1.188 1 64.38 129 ASN B O 1
ATOM 2725 N N . MET B 1 130 ? 11.219 10.102 2.113 1 64.19 130 MET B N 1
ATOM 2726 C CA . MET B 1 130 ? 11.32 11.414 1.474 1 64.19 130 MET B CA 1
ATOM 2727 C C . MET B 1 130 ? 12.531 12.18 1.996 1 64.19 130 MET B C 1
ATOM 2729 O O . MET B 1 130 ? 13.242 12.828 1.226 1 64.19 130 MET B O 1
ATOM 2733 N N . LEU B 1 131 ? 12.711 12.102 3.248 1 62.09 131 LEU B N 1
ATOM 2734 C CA . LEU B 1 131 ? 13.852 12.758 3.873 1 62.09 131 LEU B CA 1
ATOM 2735 C C . LEU B 1 131 ? 15.164 12.172 3.357 1 62.09 131 LEU B C 1
ATOM 2737 O O . LEU B 1 131 ? 16.109 12.906 3.068 1 62.09 131 LEU B O 1
ATOM 2741 N N . ALA B 1 132 ? 15.203 10.812 3.289 1 59.06 132 ALA B N 1
ATOM 2742 C CA . ALA B 1 132 ? 16.375 10.117 2.77 1 59.06 132 ALA B CA 1
ATOM 2743 C C . ALA B 1 132 ? 16.656 10.523 1.325 1 59.06 132 ALA B C 1
ATOM 2745 O O . ALA B 1 132 ? 17.812 10.758 0.954 1 59.06 132 ALA B O 1
ATOM 2746 N N . ILE B 1 133 ? 15.648 10.578 0.662 1 56.53 133 ILE B N 1
ATOM 2747 C CA . ILE B 1 133 ? 15.758 10.945 -0.747 1 56.53 133 ILE B CA 1
ATOM 2748 C C . ILE B 1 133 ? 16.234 12.391 -0.869 1 56.53 133 ILE B C 1
ATOM 2750 O O . ILE B 1 133 ? 17.062 12.711 -1.724 1 56.53 133 ILE B O 1
ATOM 2754 N N . ASN B 1 134 ? 15.539 13.188 -0.085 1 55.19 134 ASN B N 1
ATOM 2755 C CA . ASN B 1 134 ? 15.883 14.602 -0.112 1 55.19 134 ASN B CA 1
ATOM 2756 C C . ASN B 1 134 ? 17.344 14.836 0.286 1 55.19 134 ASN B C 1
ATOM 2758 O O . ASN B 1 134 ? 17.953 15.82 -0.125 1 55.19 134 ASN B O 1
ATOM 2762 N N . ASN B 1 135 ? 17.844 13.875 1.111 1 52.31 135 ASN B N 1
ATOM 2763 C CA . ASN B 1 135 ? 19.219 14 1.589 1 52.31 135 ASN B CA 1
ATOM 2764 C C . ASN B 1 135 ? 20.203 13.43 0.583 1 52.31 135 ASN B C 1
ATOM 2766 O O . ASN B 1 135 ? 21.422 13.531 0.783 1 52.31 135 ASN B O 1
ATOM 2770 N N . LEU B 1 136 ? 19.75 12.555 -0.367 1 48.28 136 LEU B N 1
ATOM 2771 C CA . LEU B 1 136 ? 20.594 12.07 -1.461 1 48.28 136 LEU B CA 1
ATOM 2772 C C . LEU B 1 136 ? 21.188 13.242 -2.242 1 48.28 136 LEU B C 1
ATOM 2774 O O . LEU B 1 136 ? 20.578 14.305 -2.34 1 48.28 136 LEU B O 1
ATOM 2778 N N . GLU B 1 137 ? 22.5 13.211 -2.891 1 42.31 137 GLU B N 1
ATOM 2779 C CA . GLU B 1 137 ? 23.172 14.227 -3.701 1 42.31 137 GLU B CA 1
ATOM 2780 C C . GLU B 1 137 ? 22.312 14.633 -4.895 1 42.31 137 GLU B C 1
ATOM 2782 O O . GLU B 1 137 ? 21.469 13.852 -5.352 1 42.31 137 GLU B O 1
ATOM 2787 N N . GLU B 1 138 ? 22.625 15.852 -5.828 1 38.94 138 GLU B N 1
ATOM 2788 C CA . GLU B 1 138 ? 21.906 16.562 -6.891 1 38.94 138 GLU B CA 1
ATOM 2789 C C . GLU B 1 138 ? 21.625 15.633 -8.07 1 38.94 138 GLU B C 1
ATOM 2791 O O . GLU B 1 138 ? 20.5 15.609 -8.594 1 38.94 138 GLU B O 1
ATOM 2796 N N . ASN B 1 139 ? 22.656 14.898 -8.578 1 38.31 139 ASN B N 1
ATOM 2797 C CA . ASN B 1 139 ? 22.562 14.062 -9.766 1 38.31 139 ASN B CA 1
ATOM 2798 C C . ASN B 1 139 ? 21.75 12.797 -9.484 1 38.31 139 ASN B C 1
ATOM 2800 O O . ASN B 1 139 ? 20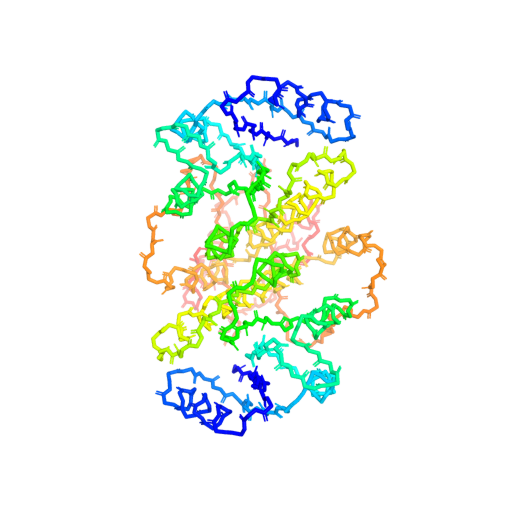.953 12.359 -10.328 1 38.31 139 ASN B O 1
ATOM 2804 N N . ASP B 1 140 ? 21.797 12.156 -8.352 1 40.03 140 ASP B N 1
ATOM 2805 C CA . ASP B 1 140 ? 21.125 10.883 -8.133 1 40.03 140 ASP B CA 1
ATOM 2806 C C . ASP B 1 140 ? 19.688 11.102 -7.645 1 40.03 140 ASP B C 1
ATOM 2808 O O . ASP B 1 140 ? 18.797 10.32 -7.977 1 40.03 140 ASP B O 1
ATOM 2812 N N . LYS B 1 141 ? 19.422 12.148 -6.938 1 40.66 141 LYS B N 1
ATOM 2813 C CA . LYS B 1 141 ? 18.078 12.695 -6.781 1 40.66 141 LYS B CA 1
ATOM 2814 C C . LYS B 1 141 ? 17.438 12.961 -8.141 1 40.66 141 LYS B C 1
ATOM 2816 O O . LYS B 1 141 ? 16.25 12.672 -8.336 1 40.66 141 LYS B O 1
ATOM 2821 N N . TYR B 1 142 ? 18.266 13.516 -9.156 1 35.72 142 TYR B N 1
ATOM 2822 C CA . TYR B 1 142 ? 17.859 13.75 -10.531 1 35.72 142 TYR B CA 1
ATOM 2823 C C . TYR B 1 142 ? 17.438 12.453 -11.211 1 35.72 142 TYR B C 1
ATOM 2825 O O . TYR B 1 142 ? 16.391 12.406 -11.875 1 35.72 142 TYR B O 1
ATOM 2833 N N . SER B 1 143 ? 18.297 11.43 -11.125 1 37.88 143 SER B N 1
ATOM 2834 C CA . SER B 1 143 ? 17.953 10.18 -11.789 1 37.88 143 SER B CA 1
ATOM 2835 C C . SER B 1 143 ? 16.797 9.484 -11.094 1 37.88 143 SER B C 1
ATOM 2837 O O . SER B 1 143 ? 15.914 8.922 -11.75 1 37.88 143 SER B O 1
ATOM 2839 N N . PHE B 1 144 ? 16.641 9.516 -9.789 1 36.97 144 PHE B N 1
ATOM 2840 C CA . PHE B 1 144 ? 15.461 8.984 -9.109 1 36.97 144 PHE B CA 1
ATOM 2841 C C . PHE B 1 144 ? 14.234 9.852 -9.398 1 36.97 144 PHE B C 1
ATOM 2843 O O . PHE B 1 144 ? 13.164 9.336 -9.727 1 36.97 144 PHE B O 1
ATOM 2850 N N . LEU B 1 145 ? 14.43 11.164 -9.297 1 38.34 145 LEU B N 1
ATOM 2851 C CA . LEU B 1 145 ? 13.406 12.078 -9.781 1 38.34 145 LEU B CA 1
ATOM 2852 C C . LEU B 1 145 ? 13.172 11.883 -11.281 1 38.34 145 LEU B C 1
ATOM 2854 O O . LEU B 1 145 ? 12.031 11.906 -11.742 1 38.34 145 LEU B O 1
ATOM 2858 N N . PHE B 1 146 ? 14.242 11.734 -11.992 1 34.19 146 PHE B N 1
ATOM 2859 C CA . PHE B 1 146 ? 14.109 11.438 -13.414 1 34.19 146 PHE B CA 1
ATOM 2860 C C . PHE B 1 146 ? 13.328 10.148 -13.625 1 34.19 146 PHE B C 1
ATOM 2862 O O . PHE B 1 146 ? 12.398 10.102 -14.438 1 34.19 146 PHE B O 1
ATOM 2869 N N . ASN B 1 147 ? 13.672 9.125 -12.984 1 36.44 147 ASN B N 1
ATOM 2870 C CA . ASN B 1 147 ? 12.922 7.891 -13.172 1 36.44 147 ASN B CA 1
ATOM 2871 C C . ASN B 1 147 ? 11.516 7.992 -12.586 1 36.44 147 ASN B C 1
ATOM 2873 O O . ASN B 1 147 ? 10.562 7.453 -13.156 1 36.44 147 ASN B O 1
ATOM 2877 N N . LEU B 1 148 ? 11.328 8.609 -11.438 1 34.19 148 LEU B N 1
ATOM 2878 C CA . LEU B 1 148 ? 9.969 8.984 -11.055 1 34.19 148 LEU B CA 1
ATOM 2879 C C . LEU B 1 148 ? 9.344 9.898 -12.094 1 34.19 148 LEU B C 1
ATOM 2881 O O . LEU B 1 148 ? 8.148 9.797 -12.383 1 34.19 148 LEU B O 1
ATOM 2885 N N . LEU B 1 149 ? 10.102 10.922 -12.562 1 31.8 149 LEU B N 1
ATOM 2886 C CA . LEU B 1 149 ? 9.602 11.836 -13.586 1 31.8 149 LEU B CA 1
ATOM 2887 C C . LEU B 1 149 ? 9.391 11.102 -14.906 1 31.8 149 LEU B C 1
ATOM 2889 O O . LEU B 1 149 ? 8.492 11.461 -15.68 1 31.8 149 LEU B O 1
ATOM 2893 N N . TYR B 1 150 ? 10.359 10.312 -15.25 1 30.61 150 TYR B N 1
ATOM 2894 C CA . TYR B 1 150 ? 10.07 9.641 -16.516 1 30.61 150 TYR B CA 1
ATOM 2895 C C . TYR B 1 150 ? 8.93 8.648 -16.359 1 30.61 150 TYR B C 1
ATOM 2897 O O . TYR B 1 150 ? 8.477 8.047 -17.344 1 30.61 150 TYR B O 1
ATOM 2905 N N . ASP B 1 151 ? 8.664 8.125 -15.219 1 30.47 151 ASP B N 1
ATOM 2906 C CA . ASP B 1 151 ? 7.312 7.609 -15.414 1 30.47 151 ASP B CA 1
ATOM 2907 C C . ASP B 1 151 ? 6.34 8.734 -15.75 1 30.47 151 ASP B C 1
ATOM 2909 O O . ASP B 1 151 ? 6.168 9.672 -14.977 1 30.47 151 ASP B O 1
ATOM 2913 N N . TYR B 1 152 ? 6.234 9.102 -17.016 1 27.91 152 TYR B N 1
ATOM 2914 C CA . TYR B 1 152 ? 5.543 10.078 -17.859 1 27.91 152 TYR B CA 1
ATOM 2915 C C . TYR B 1 152 ? 4.211 10.484 -17.234 1 27.91 152 TYR B C 1
ATOM 2917 O O . TYR B 1 152 ? 3.801 11.641 -17.328 1 27.91 152 TYR B O 1
ATOM 2925 N N . GLU B 1 153 ? 3.26 9.617 -16.859 1 29.7 153 GLU B N 1
ATOM 2926 C CA . GLU B 1 153 ? 2.014 10.352 -17.062 1 29.7 153 GLU B CA 1
ATOM 2927 C C . GLU B 1 153 ? 1.946 11.57 -16.141 1 29.7 153 GLU B C 1
ATOM 2929 O O . GLU B 1 153 ? 1.557 12.656 -16.562 1 29.7 153 GLU B O 1
ATOM 2934 N N . ASN B 1 154 ? 1.668 11.516 -14.766 1 27.97 154 ASN B N 1
ATOM 2935 C CA . ASN B 1 154 ? 1.115 12.711 -14.148 1 27.97 154 ASN B CA 1
ATOM 2936 C C . ASN B 1 154 ? 2.211 13.586 -13.539 1 27.97 154 ASN B C 1
ATOM 2938 O O . ASN B 1 154 ? 2.643 13.344 -12.406 1 27.97 154 ASN B O 1
ATOM 2942 N N . LEU B 1 155 ? 3.105 14.211 -14.211 1 29.84 155 LEU B N 1
ATOM 2943 C CA . LEU B 1 155 ? 3.969 15.359 -13.953 1 29.84 155 LEU B CA 1
ATOM 2944 C C . LEU B 1 155 ? 3.26 16.391 -13.078 1 29.84 155 LEU B C 1
ATOM 2946 O O . LEU B 1 155 ? 3.91 17.172 -12.391 1 29.84 155 LEU B O 1
ATOM 2950 N N . ASN B 1 156 ? 1.952 16.531 -13.242 1 29.48 156 ASN B N 1
ATOM 2951 C CA . ASN B 1 156 ? 1.281 17.719 -12.727 1 29.48 156 ASN B CA 1
ATOM 2952 C C . ASN B 1 156 ? 1.285 17.75 -11.195 1 29.48 156 ASN B C 1
ATOM 2954 O O . ASN B 1 156 ? 1.118 18.797 -10.586 1 29.48 156 ASN B O 1
ATOM 2958 N N . ASN B 1 157 ? 1.029 16.609 -10.578 1 26.92 157 ASN B N 1
ATOM 2959 C CA . ASN B 1 157 ? 0.712 16.797 -9.172 1 26.92 157 ASN B CA 1
ATOM 2960 C C . ASN B 1 157 ? 1.965 16.734 -8.297 1 26.92 157 ASN B C 1
ATOM 2962 O O . ASN B 1 157 ? 1.935 16.188 -7.195 1 26.92 157 ASN B O 1
ATOM 2966 N N . CYS B 1 158 ? 3.076 16.984 -8.875 1 28.62 158 CYS B N 1
ATOM 2967 C CA . CYS B 1 158 ? 4.348 17.094 -8.172 1 28.62 158 CYS B CA 1
ATOM 2968 C C . CYS B 1 158 ? 4.258 18.109 -7.035 1 28.62 158 CYS B C 1
ATOM 2970 O O . CYS B 1 158 ? 3.906 19.266 -7.254 1 28.62 158 CYS B O 1
ATOM 2972 N N . PRO B 1 159 ? 3.854 17.672 -5.867 1 27.42 159 PRO B N 1
ATOM 2973 C CA . PRO B 1 159 ? 3.674 18.703 -4.855 1 27.42 159 PRO B CA 1
ATOM 2974 C C . PRO B 1 159 ? 4.91 19.594 -4.688 1 27.42 159 PRO B C 1
ATOM 2976 O O . PRO B 1 159 ? 4.984 20.391 -3.746 1 27.42 159 PRO B O 1
ATOM 2979 N N . LEU B 1 160 ? 6.004 19.312 -5.445 1 28.66 160 LEU B N 1
ATOM 2980 C CA . LEU B 1 160 ? 7.102 20.219 -5.129 1 28.66 160 LEU B CA 1
ATOM 2981 C C . LEU B 1 160 ? 6.672 21.672 -5.305 1 28.66 160 LEU B C 1
ATOM 2983 O O . LEU B 1 160 ? 6.367 22.094 -6.418 1 28.66 160 LEU B O 1
ATOM 2987 N N . ASN B 1 161 ? 5.715 21.984 -4.531 1 26.72 161 ASN B N 1
ATOM 2988 C CA . ASN B 1 161 ? 5.648 23.438 -4.469 1 26.72 161 ASN B CA 1
ATOM 2989 C C . ASN B 1 161 ? 6.938 24.031 -3.918 1 26.72 161 ASN B C 1
ATOM 2991 O O . ASN B 1 161 ? 7.297 23.781 -2.766 1 26.72 161 ASN B O 1
ATOM 2995 N N . ILE B 1 162 ? 8.023 24.188 -4.719 1 28.78 162 ILE B N 1
ATOM 2996 C CA . ILE B 1 162 ? 9.234 25 -4.566 1 28.78 162 ILE B CA 1
ATOM 2997 C C . ILE B 1 162 ? 8.891 26.344 -3.934 1 28.78 162 ILE B C 1
ATOM 2999 O O . ILE B 1 162 ? 8.406 27.25 -4.613 1 28.78 162 ILE B O 1
ATOM 3003 N N . LYS B 1 163 ? 8.219 26.406 -3.023 1 28.66 163 LYS B N 1
ATOM 3004 C CA . LYS B 1 163 ? 8.109 27.797 -2.623 1 28.66 163 LYS B CA 1
ATOM 3005 C C . LYS B 1 163 ? 9.453 28.344 -2.152 1 28.66 163 LYS B C 1
ATOM 3007 O O . LYS B 1 163 ? 9.938 29.359 -2.66 1 28.66 163 LYS B O 1
ATOM 3012 N N . ASN B 1 164 ? 9.852 28.766 -0.892 1 27.27 164 ASN B N 1
ATOM 3013 C CA . ASN B 1 164 ? 10.875 29.734 -0.519 1 27.27 164 ASN B CA 1
ATOM 3014 C C . ASN B 1 164 ? 12.273 29.125 -0.619 1 27.27 164 ASN B C 1
ATOM 3016 O O . ASN B 1 164 ? 13.172 29.734 -1.214 1 27.27 164 ASN B O 1
ATOM 3020 N N . THR B 1 165 ? 13 28.375 0.455 1 27.98 165 THR B N 1
ATOM 3021 C CA . THR B 1 165 ? 14.438 28.359 0.692 1 27.98 165 THR B CA 1
ATOM 3022 C C . THR B 1 165 ? 15.148 27.484 -0.335 1 27.98 165 THR B C 1
ATOM 3024 O O . THR B 1 165 ? 14.555 26.547 -0.874 1 27.98 165 THR B O 1
ATOM 3027 N N . ASN B 1 166 ? 16.578 27.75 -0.936 1 29.39 166 ASN B N 1
ATOM 3028 C CA . ASN B 1 166 ? 17.531 27.688 -2.033 1 29.39 166 ASN B CA 1
ATOM 3029 C C . ASN B 1 166 ? 18.297 26.359 -2.027 1 29.39 166 ASN B C 1
ATOM 3031 O O . ASN B 1 166 ? 19.266 26.203 -1.28 1 29.39 166 ASN B O 1
ATOM 3035 N N . PHE B 1 167 ? 17.891 25.188 -1.786 1 31.08 167 PHE B N 1
ATOM 3036 C CA . PHE B 1 167 ? 18.828 24.062 -1.725 1 31.08 167 PHE B CA 1
ATOM 3037 C C . PHE B 1 167 ? 19.219 23.609 -3.125 1 31.08 167 PHE B C 1
ATOM 3039 O O . PHE B 1 167 ? 18.438 23.734 -4.066 1 31.08 167 PHE B O 1
ATOM 3046 N N . ILE B 1 168 ? 20.766 23.531 -3.4 1 33.09 168 ILE B N 1
ATOM 3047 C CA . ILE B 1 168 ? 21.406 23.094 -4.633 1 33.09 168 ILE B CA 1
ATOM 3048 C C . ILE B 1 168 ? 21.859 21.641 -4.492 1 33.09 168 ILE B C 1
ATOM 3050 O O . ILE B 1 168 ? 22.406 21.25 -3.465 1 33.09 168 ILE B O 1
ATOM 3054 N N . PHE B 1 169 ? 21.328 20.547 -5.074 1 35.56 169 PHE B N 1
ATOM 3055 C CA . PHE B 1 169 ? 21.75 19.156 -5.125 1 35.56 169 PHE B CA 1
ATOM 3056 C C . PHE B 1 169 ? 22.75 18.938 -6.258 1 35.56 169 PHE B C 1
ATOM 3058 O O . PHE B 1 169 ? 22.5 19.359 -7.395 1 35.56 169 PHE B O 1
ATOM 3065 N N . ILE B 1 170 ? 24.203 18.469 -5.93 1 37.88 170 ILE B N 1
ATOM 3066 C CA . ILE B 1 170 ? 25.281 18.312 -6.902 1 37.88 170 ILE B CA 1
ATOM 3067 C C . ILE B 1 170 ? 25.609 16.828 -7.055 1 37.88 170 ILE B C 1
ATOM 3069 O O . ILE B 1 170 ? 25.875 16.141 -6.062 1 37.88 170 ILE B O 1
ATOM 3073 N N . THR B 1 171 ? 25.438 16 -8.141 1 36.91 171 THR B N 1
ATOM 3074 C CA . THR B 1 171 ? 25.859 14.648 -8.469 1 36.91 171 THR B CA 1
ATOM 3075 C C . THR B 1 171 ? 27.141 14.664 -9.289 1 36.91 171 THR B C 1
ATOM 3077 O O . THR B 1 171 ? 27.281 15.453 -10.219 1 36.91 171 THR B O 1
ATOM 3080 N N . ILE B 1 172 ? 28.375 13.945 -8.797 1 37.44 172 ILE B N 1
ATOM 3081 C CA . ILE B 1 172 ? 29.672 13.977 -9.469 1 37.44 172 ILE B CA 1
ATOM 3082 C C . ILE B 1 172 ? 30 12.586 -10.008 1 37.44 172 ILE B C 1
ATOM 3084 O O . ILE B 1 172 ? 29.891 11.586 -9.289 1 37.44 172 ILE B O 1
ATOM 3088 N N . ASP B 1 173 ? 30.266 12.297 -11.375 1 34.62 173 ASP B N 1
ATOM 3089 C CA . ASP B 1 173 ? 30.766 11.094 -12.031 1 34.62 173 ASP B CA 1
ATOM 3090 C C . ASP B 1 173 ? 32.281 10.977 -11.883 1 34.62 173 ASP B C 1
ATOM 3092 O O . ASP B 1 173 ? 33.031 11.781 -12.438 1 34.62 173 ASP B O 1
ATOM 3096 N N . LEU B 1 174 ? 32.812 10.102 -11.125 1 35.25 174 LEU B N 1
ATOM 3097 C CA . LEU B 1 174 ? 34.219 9.969 -10.75 1 35.25 174 LEU B CA 1
ATOM 3098 C C . LEU B 1 174 ? 35.031 9.344 -11.875 1 35.25 174 LEU B C 1
ATOM 3100 O O . LEU B 1 174 ? 36.25 9.258 -11.797 1 35.25 174 LEU B O 1
ATOM 3104 N N . ASN B 1 175 ? 34.562 8.625 -12.75 1 36.88 175 ASN B N 1
ATOM 3105 C CA . ASN B 1 175 ? 35.406 8.148 -13.844 1 36.88 175 ASN B CA 1
ATOM 3106 C C . ASN B 1 175 ? 36.031 9.312 -14.602 1 36.88 175 ASN B C 1
ATOM 3108 O O . ASN B 1 175 ? 36.875 9.102 -15.477 1 36.88 175 ASN B O 1
ATOM 3112 N N . LYS B 1 176 ? 35.438 10.484 -14.453 1 37.94 176 LYS B N 1
ATOM 3113 C CA . LYS B 1 176 ? 36.156 11.602 -15.07 1 37.94 176 LYS B CA 1
ATOM 3114 C C . LYS B 1 176 ? 37.25 12.148 -14.141 1 37.94 176 LYS B C 1
ATOM 3116 O O . LYS B 1 176 ? 37.125 12.055 -12.914 1 37.94 176 LYS B O 1
ATOM 3121 N N . SER B 1 177 ? 38.406 12.281 -14.469 1 35.84 177 SER B N 1
ATOM 3122 C CA . SER B 1 177 ? 39.625 12.664 -13.82 1 35.84 177 SER B CA 1
ATOM 3123 C C . SER B 1 177 ? 39.406 13.656 -12.688 1 35.84 177 SER B C 1
ATOM 3125 O O . SER B 1 177 ? 39.75 14.836 -12.797 1 35.84 177 SER B O 1
ATOM 3127 N N . VAL B 1 178 ? 38.156 13.633 -12.117 1 40.5 178 VAL B N 1
ATOM 3128 C CA . VAL B 1 178 ? 37.969 14.664 -11.102 1 40.5 178 VAL B CA 1
ATOM 3129 C C . VAL B 1 178 ? 38.75 14.305 -9.844 1 40.5 178 VAL B C 1
ATOM 3131 O O . VAL B 1 178 ? 38.688 13.172 -9.375 1 40.5 178 VAL B O 1
ATOM 3134 N N . ASN B 1 179 ? 39.719 14.984 -9.562 1 38.5 179 ASN B N 1
ATOM 3135 C CA . ASN B 1 179 ? 40.656 14.859 -8.461 1 38.5 179 ASN B CA 1
ATOM 3136 C C . ASN B 1 179 ? 39.938 14.75 -7.121 1 38.5 179 ASN B C 1
ATOM 3138 O O . ASN B 1 179 ? 39.5 15.75 -6.566 1 38.5 179 ASN B O 1
ATOM 3142 N N . ASN B 1 180 ? 39.438 13.68 -6.727 1 43 180 ASN B N 1
ATOM 3143 C CA . ASN B 1 180 ? 38.781 13.242 -5.504 1 43 180 ASN B CA 1
ATOM 3144 C C . ASN B 1 180 ? 39.406 13.844 -4.262 1 43 180 ASN B C 1
ATOM 3146 O O . ASN B 1 180 ? 38.719 14.234 -3.32 1 43 180 ASN B O 1
ATOM 3150 N N . ASN B 1 181 ? 40.688 14.008 -4.434 1 44.59 181 ASN B N 1
ATOM 3151 C CA . ASN B 1 181 ? 41.469 14.508 -3.309 1 44.59 181 ASN B CA 1
ATOM 3152 C C . ASN B 1 181 ? 41.156 15.969 -3.016 1 44.59 181 ASN B C 1
ATOM 3154 O O . ASN B 1 181 ? 41.094 16.375 -1.854 1 44.59 181 ASN B O 1
ATOM 3158 N N . TYR B 1 182 ? 40.938 16.797 -4.105 1 44.12 182 TYR B N 1
ATOM 3159 C CA . TYR B 1 182 ? 40.688 18.219 -3.922 1 44.12 182 TYR B CA 1
ATOM 3160 C C . TYR B 1 182 ? 39.312 18.469 -3.307 1 44.12 182 TYR B C 1
ATOM 3162 O O . TYR B 1 182 ? 39.156 19.297 -2.414 1 44.12 182 TYR B O 1
ATOM 3170 N N . ILE B 1 183 ? 38.344 17.641 -3.668 1 47.16 183 ILE B N 1
ATOM 3171 C CA . ILE B 1 183 ? 37 17.812 -3.115 1 47.16 183 ILE B CA 1
ATOM 3172 C C . ILE B 1 183 ? 36.969 17.422 -1.642 1 47.16 183 ILE B C 1
ATOM 3174 O O . ILE B 1 183 ? 36.406 18.125 -0.805 1 47.16 183 ILE B O 1
ATOM 3178 N N . TYR B 1 184 ? 37.625 16.375 -1.373 1 45.25 184 TYR B N 1
ATOM 3179 C CA . TYR B 1 184 ? 37.719 15.938 0.015 1 45.25 184 TYR B CA 1
ATOM 3180 C C . TYR B 1 184 ? 38.438 16.984 0.865 1 45.25 184 TYR B C 1
ATOM 3182 O O . TYR B 1 184 ? 37.938 17.344 1.942 1 45.25 184 TYR B O 1
ATOM 3190 N N . LYS B 1 185 ? 39.562 17.422 0.42 1 50.78 185 LYS B N 1
ATOM 3191 C CA . LYS B 1 185 ? 40.344 18.406 1.164 1 50.78 185 LYS B CA 1
ATOM 3192 C C . LYS B 1 185 ? 39.531 19.703 1.351 1 50.78 185 LYS B C 1
ATOM 3194 O O . LYS B 1 185 ? 39.562 20.312 2.426 1 50.78 185 LYS B O 1
ATOM 3199 N N . PHE B 1 186 ? 38.781 20.109 0.384 1 45.81 186 PHE B N 1
ATOM 3200 C CA . PHE B 1 186 ? 38 21.312 0.454 1 45.81 186 PHE B CA 1
ATOM 3201 C C . PHE B 1 186 ? 36.844 21.156 1.452 1 45.81 186 PHE B C 1
ATOM 3203 O O . PHE B 1 186 ? 36.625 22.031 2.293 1 45.81 186 PHE B O 1
ATOM 3210 N N . LEU B 1 187 ? 36.219 20.047 1.257 1 49.44 187 LEU B N 1
ATOM 3211 C CA . LEU B 1 187 ? 35.125 19.812 2.209 1 49.44 187 LEU B CA 1
ATOM 3212 C C . LEU B 1 187 ? 35.688 19.656 3.625 1 49.44 187 LEU B C 1
ATOM 3214 O O . LEU B 1 187 ? 35.125 20.203 4.574 1 49.44 187 LEU B O 1
ATOM 3218 N N . TYR B 1 188 ? 36.625 19 3.752 1 48.72 188 TYR B N 1
ATOM 3219 C CA . TYR B 1 188 ? 37.281 18.797 5.039 1 48.72 188 TYR B CA 1
ATOM 3220 C C . TYR B 1 188 ? 37.75 20.125 5.629 1 48.72 188 TYR B C 1
ATOM 3222 O O . TYR B 1 188 ? 37.531 20.406 6.809 1 48.72 188 TYR B O 1
ATOM 3230 N N . ASN B 1 189 ? 38.406 20.891 4.934 1 48.44 189 ASN B N 1
ATOM 3231 C CA . ASN B 1 189 ? 39 22.125 5.418 1 48.44 189 ASN B CA 1
ATOM 3232 C C . ASN B 1 189 ? 37.969 23.203 5.711 1 48.44 189 ASN B C 1
ATOM 3234 O O . ASN B 1 189 ? 38.188 24.078 6.551 1 48.44 189 ASN B O 1
ATOM 3238 N N . ASN B 1 190 ? 36.875 23.188 4.953 1 41.78 190 ASN B N 1
ATOM 3239 C CA . ASN B 1 190 ? 35.938 24.297 5.094 1 41.78 190 ASN B CA 1
ATOM 3240 C C . ASN B 1 190 ? 34.719 23.875 5.902 1 41.78 190 ASN B C 1
ATOM 3242 O O . ASN B 1 190 ? 34 24.734 6.441 1 41.78 190 ASN B O 1
ATOM 3246 N N . PHE B 1 191 ? 34.438 22.625 5.805 1 40.22 191 PHE B N 1
ATOM 3247 C CA . PHE B 1 191 ? 33.219 22.219 6.492 1 40.22 191 PHE B CA 1
ATOM 3248 C C . PHE B 1 191 ? 33.531 21.281 7.645 1 40.22 191 PHE B C 1
ATOM 3250 O O . PHE B 1 191 ? 32.625 20.875 8.383 1 40.22 191 PHE B O 1
ATOM 3257 N N . ILE B 1 192 ? 34.688 20.734 7.934 1 40.62 192 ILE B N 1
ATOM 3258 C CA . ILE B 1 192 ? 35 19.766 8.977 1 40.62 192 ILE B CA 1
ATOM 3259 C C . ILE B 1 192 ? 34.688 20.359 10.344 1 40.62 192 ILE B C 1
ATOM 3261 O O . ILE B 1 192 ? 34.281 19.641 11.258 1 40.62 192 ILE B O 1
ATOM 3265 N N . ASN B 1 193 ? 35.094 21.516 10.609 1 42.09 193 ASN B N 1
ATOM 3266 C CA . ASN B 1 193 ? 34.938 22 11.984 1 42.09 193 ASN B CA 1
ATOM 3267 C C . ASN B 1 193 ? 33.469 22.031 12.406 1 42.09 193 ASN B C 1
ATOM 3269 O O . ASN B 1 193 ? 33.188 22.047 13.602 1 42.09 193 ASN B O 1
ATOM 3273 N N . ASN B 1 194 ? 32.625 22.453 11.594 1 37 194 ASN B N 1
ATOM 3274 C CA . ASN B 1 194 ? 31.234 22.625 11.992 1 37 194 ASN B CA 1
ATOM 3275 C C . ASN B 1 194 ? 30.391 21.438 11.547 1 37 194 ASN B C 1
ATOM 3277 O O . ASN B 1 194 ? 29.25 21.266 12.016 1 37 194 ASN B O 1
ATOM 3281 N N . TYR B 1 195 ? 30.578 20.875 10.375 1 34.16 195 TYR B N 1
ATOM 3282 C CA . TYR B 1 195 ? 29.75 19.766 9.914 1 34.16 195 TYR B CA 1
ATOM 3283 C C . TYR B 1 195 ? 30.594 18.531 9.656 1 34.16 195 TYR B C 1
ATOM 3285 O O . TYR B 1 195 ? 31.781 18.625 9.367 1 34.16 195 TYR B O 1
ATOM 3293 N N . GLU B 1 196 ? 30.484 17.438 10.398 1 31.42 196 GLU B N 1
ATOM 3294 C CA . GLU B 1 196 ? 31.25 16.219 10.188 1 31.42 196 GLU B CA 1
ATOM 3295 C C . GLU B 1 196 ? 31.203 15.773 8.727 1 31.42 196 GLU B C 1
ATOM 3297 O O . GLU B 1 196 ? 30.109 15.648 8.148 1 31.42 196 GLU B O 1
ATOM 3302 N N . VAL B 1 197 ? 31.969 16.312 7.793 1 33.25 197 VAL B N 1
ATOM 3303 C CA . VAL B 1 197 ? 32.219 15.859 6.426 1 33.25 197 VAL B CA 1
ATOM 3304 C C . VAL B 1 197 ? 32.312 14.336 6.391 1 33.25 197 VAL B C 1
ATOM 3306 O O . VAL B 1 197 ? 33.156 13.742 7.055 1 33.25 197 VAL B O 1
ATOM 3309 N N . ILE B 1 198 ? 31.062 13.617 6.512 1 32.06 198 ILE B N 1
ATOM 3310 C CA . ILE B 1 198 ? 31.109 12.164 6.402 1 32.06 198 ILE B CA 1
ATOM 3311 C C . ILE B 1 198 ? 31.297 11.766 4.941 1 32.06 198 ILE B C 1
ATOM 3313 O O . ILE B 1 198 ? 30.562 12.219 4.066 1 32.06 198 ILE B O 1
#

Radius of gyration: 24.05 Å; Cα contacts (8 Å, |Δi|>4): 554; chains: 2; bounding box: 66×59×49 Å

pLDDT: mean 75.09, std 27.97, range [25.61, 98.81]

Solvent-accessible surface area (backbone atoms only — not comparable to full-atom values): 21895 Å² total; per-residue (Å²): 120,39,24,38,34,39,31,36,61,48,66,69,57,48,52,52,51,49,49,52,52,70,72,42,91,66,60,68,71,40,83,47,75,24,51,25,25,57,56,40,51,53,46,50,73,75,37,85,41,47,35,35,43,27,28,44,85,38,59,98,30,24,30,65,58,35,49,47,50,35,58,74,68,66,50,82,50,38,41,32,39,46,30,79,74,84,43,34,70,58,38,49,48,36,34,75,67,62,39,64,40,80,42,58,57,81,76,52,64,68,60,50,51,51,51,50,46,52,46,48,52,50,50,50,52,51,50,52,33,49,51,21,41,68,54,44,47,80,71,59,34,42,50,50,46,31,51,59,32,59,50,51,82,78,60,80,72,61,67,79,66,81,70,82,88,83,79,78,48,77,85,83,74,72,89,46,92,60,62,61,62,60,54,49,50,46,42,44,71,65,32,39,86,72,18,72,63,72,122,38,24,37,35,40,32,35,61,48,66,69,57,48,53,52,51,50,50,52,53,70,73,44,91,66,60,67,72,40,83,49,76,25,51,24,26,56,57,39,52,54,46,52,73,75,38,84,42,48,35,34,43,25,28,44,84,39,59,98,28,25,32,65,58,37,51,48,49,36,57,74,63,61,50,82,49,38,40,33,39,45,32,79,73,84,43,32,70,58,36,48,49,36,35,74,67,62,39,64,41,79,43,58,57,81,76,51,65,68,61,51,50,54,51,51,46,54,46,48,51,51,50,50,49,50,50,50,32,48,50,22,38,70,60,37,37,21,41,59,39,41,51,51,45,38,52,60,54,60,54,57,81,78,71,78,67,56,73,77,68,82,69,85,91,87,82,83,36,55,27,80,60,68,90,40,91,52,63,62,64,59,56,49,51,49,42,41,73,73,35,36,89,84,40,80,69,83